Protein AF-A0A820V6D0-F1 (afdb_monomer)

Foldseek 3Di:
DDAWDWDDDDNAIFTAGPVRATEKEWEQEAADLQSQKTKWKADLVGSVDTDTFMDTAHPPGDSVRRHQVSCCAQFVFHFDFPDWPAWDADPVRRHIYTYTYTYTPDHDPDHNCCVPPVMDMDIDGDPDSDQRPPPLFKDFPVVVLLLLQQLQQLLLVLLVVQCPDPVHDPDQDWDDDDPPDGTDTDGPSQQLLVCSNVVSCCVRNVPAAEAEPDDDHDDPVVNVVSVVVSVVVDDDDDRQDDDPPRVPGMDTSVQKHKFWRSWFPVVCSVVVVLQQIWTWIFIGGNQAGAKIWIASSVVRDIWIFGAPDPDTPQDDPPPDPLAQDDDQAFEEEEEPVQRQCVVVLVCLLCVPGHYHYDYDGQLQVSLVCQSVVVGFKYKFLAKDFPSSPRNSQNRLVSLVKDKDALVRHDDGNDSPDPDRIDNSIMMIGRSHDPVVVSVSCVVSVSSVVSVVRVD

pLDDT: mean 82.99, std 15.1, range [34.34, 98.69]

Organism: NCBI:txid392032

Nearest PDB structures (foldseek):
  2fvv-assembly1_A  TM=8.824E-01  e=6.522E-15  Homo sapiens
  2duk-assembly1_A  TM=9.858E-01  e=1.817E-13  Mus musculus
  7nnj-assembly2_B  TM=9.642E-01  e=3.046E-13  Homo sapiens
  7nnj-assembly1_A  TM=9.569E-01  e=1.354E-12  Homo sapiens
  2duk-assembly2_B  TM=8.712E-01  e=1.068E-11  Mus musculus

InterPro domains:
  IPR000086 NUDIX hydrolase domain [PF00293] (22-109)
  IPR000086 NUDIX hydrolase domain [PS51462] (21-175)
  IPR000760 Inositol monophosphatase-like [PF004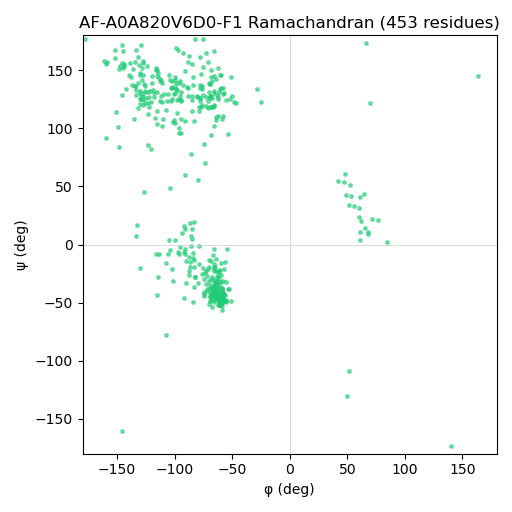59] (155-438)
  IPR015797 NUDIX hydrolase-like domain superfamily [SSF55811] (17-112)
  IPR020084 NUDIX hydrolase, conserved site [PS00893] (55-76)
  IPR047198 Diphosphoinositol polyphosphate phosphohydrolase-like, NUDIX domain [cd04666] (23-123)
  IPR050725 CysQ/Inositol Monophosphatase [PTHR43028] (133-439)

Structure (mmCIF, N/CA/C/O backbone):
data_AF-A0A820V6D0-F1
#
_entry.id   AF-A0A820V6D0-F1
#
loop_
_atom_site.group_PDB
_atom_site.id
_atom_site.type_symbol
_atom_site.label_atom_id
_atom_site.label_alt_id
_atom_site.label_comp_id
_atom_site.label_asym_id
_atom_site.label_entity_id
_atom_site.label_seq_id
_atom_site.pdbx_PDB_ins_code
_atom_site.Cartn_x
_atom_site.Cartn_y
_atom_site.Cartn_z
_atom_site.occupancy
_atom_site.B_iso_or_equiv
_atom_site.auth_seq_id
_atom_site.auth_comp_id
_atom_site.auth_asym_id
_atom_site.auth_atom_id
_atom_site.pdbx_PDB_model_num
ATOM 1 N N . MET A 1 1 ? 38.405 25.940 -35.932 1.00 38.84 1 MET A N 1
ATOM 2 C CA . MET A 1 1 ? 38.373 24.866 -36.945 1.00 38.84 1 MET A CA 1
ATOM 3 C C . MET A 1 1 ? 39.157 23.703 -36.381 1.00 38.84 1 MET A C 1
ATOM 5 O O . MET A 1 1 ? 40.374 23.715 -36.469 1.00 38.84 1 MET A O 1
ATOM 9 N N . THR A 1 2 ? 38.481 22.763 -35.742 1.00 34.34 2 THR A N 1
ATOM 10 C CA . THR A 1 2 ? 39.073 21.520 -35.236 1.00 34.34 2 THR A CA 1
ATOM 11 C C . THR A 1 2 ? 37.937 20.516 -35.281 1.00 34.34 2 THR A C 1
ATOM 13 O O . THR A 1 2 ? 36.893 20.770 -34.689 1.00 34.34 2 THR A O 1
ATOM 16 N N . GLY A 1 3 ? 38.070 19.505 -36.126 1.00 43.28 3 GLY A N 1
ATOM 17 C CA . GLY A 1 3 ? 37.024 18.533 -36.400 1.00 43.28 3 GLY A CA 1
ATOM 18 C C . GLY A 1 3 ? 37.616 17.138 -36.376 1.00 43.28 3 GLY A C 1
ATOM 19 O O . GLY A 1 3 ? 38.817 16.993 -36.589 1.00 43.28 3 GLY A O 1
ATOM 20 N N . ASN A 1 4 ? 36.744 16.162 -36.134 1.00 47.84 4 ASN A N 1
ATOM 21 C CA . ASN A 1 4 ? 37.006 14.725 -36.106 1.00 47.84 4 ASN A CA 1
ATOM 22 C C . ASN A 1 4 ? 38.171 14.286 -37.013 1.00 47.84 4 ASN A C 1
ATOM 24 O O . ASN A 1 4 ? 38.255 14.669 -38.187 1.00 47.84 4 ASN A O 1
ATOM 28 N N . HIS A 1 5 ? 39.054 13.444 -36.475 1.00 56.47 5 HIS A N 1
ATOM 29 C CA . HIS A 1 5 ? 40.273 13.005 -37.153 1.00 56.47 5 HIS A CA 1
ATOM 30 C C . HIS A 1 5 ? 40.273 11.488 -37.420 1.00 56.47 5 HIS A C 1
ATOM 32 O O . HIS A 1 5 ? 39.658 10.703 -36.699 1.00 56.47 5 HIS A O 1
ATOM 38 N N . TYR A 1 6 ? 40.950 11.080 -38.499 1.00 55.81 6 TYR A N 1
ATOM 39 C CA . TYR A 1 6 ? 40.954 9.708 -39.021 1.00 55.81 6 TYR A CA 1
ATOM 40 C C . TYR A 1 6 ? 42.313 9.042 -38.820 1.00 55.81 6 TYR A C 1
ATOM 42 O O . TYR A 1 6 ? 43.344 9.647 -39.112 1.00 55.81 6 TYR A O 1
ATOM 50 N N . GLU A 1 7 ? 42.312 7.764 -38.437 1.00 53.31 7 GLU A N 1
ATOM 51 C CA . GLU A 1 7 ? 43.528 6.948 -38.383 1.00 53.31 7 GLU A CA 1
ATOM 52 C C . GLU A 1 7 ? 43.345 5.666 -39.209 1.00 53.31 7 GLU A C 1
ATOM 54 O O . GLU A 1 7 ? 42.312 4.989 -39.128 1.00 53.31 7 GLU A O 1
ATOM 59 N N . LYS A 1 8 ? 44.329 5.354 -40.063 1.00 40.47 8 LYS A N 1
ATOM 60 C CA . LYS A 1 8 ? 44.289 4.207 -40.978 1.00 40.47 8 LYS A CA 1
ATOM 61 C C . LYS A 1 8 ? 45.139 3.085 -40.398 1.00 40.47 8 LYS A C 1
ATOM 63 O O . LYS A 1 8 ? 46.362 3.141 -40.453 1.00 40.47 8 LYS A O 1
ATOM 68 N N . ASP A 1 9 ? 44.483 2.058 -39.878 1.00 42.94 9 ASP A N 1
ATOM 69 C CA . ASP A 1 9 ? 45.137 0.856 -39.371 1.00 42.94 9 ASP A CA 1
ATOM 70 C C . ASP A 1 9 ? 44.445 -0.370 -39.983 1.00 42.94 9 ASP A C 1
ATOM 72 O O . ASP A 1 9 ? 43.221 -0.495 -39.914 1.00 42.94 9 ASP A O 1
ATOM 76 N N . SER A 1 10 ? 45.230 -1.245 -40.624 1.00 42.62 10 SER A N 1
ATOM 77 C CA . SER A 1 10 ? 44.788 -2.554 -41.142 1.00 42.62 10 SER A CA 1
ATOM 78 C C . SER A 1 10 ? 43.475 -2.530 -41.962 1.00 42.62 10 SER A C 1
ATOM 80 O O . SER A 1 10 ? 42.491 -3.181 -41.626 1.00 42.62 10 SER A O 1
ATOM 82 N N . ASN A 1 11 ? 43.468 -1.787 -43.079 1.00 50.66 11 ASN A N 1
ATOM 83 C CA . ASN A 1 11 ? 42.389 -1.726 -44.089 1.00 50.66 11 ASN A CA 1
ATOM 84 C C . ASN A 1 11 ? 40.996 -1.227 -43.643 1.00 50.66 11 ASN A C 1
ATOM 86 O O . ASN A 1 11 ? 40.107 -1.167 -44.489 1.00 50.66 11 ASN A O 1
ATOM 90 N N . LYS A 1 12 ? 40.793 -0.786 -42.393 1.00 54.50 12 LYS A N 1
ATOM 91 C CA . LYS A 1 12 ? 39.544 -0.126 -41.961 1.00 54.50 12 LYS A CA 1
ATOM 92 C C . LYS A 1 12 ? 39.830 1.271 -41.401 1.00 54.50 12 LYS A C 1
ATOM 94 O O . LYS A 1 12 ? 40.675 1.432 -40.523 1.00 54.50 12 LYS A O 1
ATOM 99 N N . LEU A 1 13 ? 39.136 2.286 -41.918 1.00 63.12 13 LEU A N 1
ATOM 100 C CA . LEU A 1 13 ? 39.185 3.654 -41.389 1.00 63.12 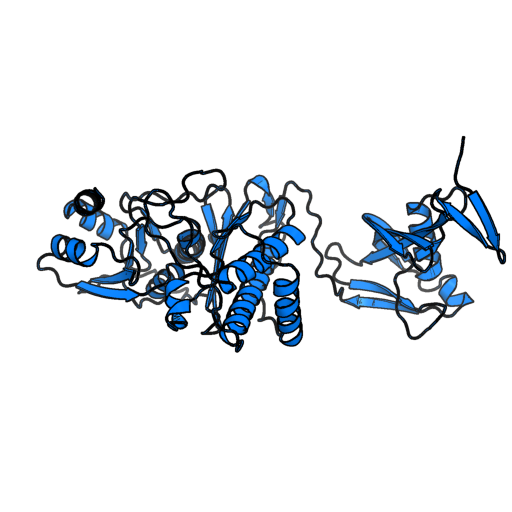13 LEU A CA 1
ATOM 101 C C . LEU A 1 13 ? 38.509 3.676 -40.014 1.00 63.12 13 LEU A C 1
ATOM 103 O O . LEU A 1 13 ? 37.396 3.180 -39.862 1.00 63.12 13 LEU A O 1
ATOM 107 N N . ARG A 1 14 ? 39.191 4.212 -38.998 1.00 74.00 14 ARG A N 1
ATOM 108 C CA . ARG A 1 14 ? 38.632 4.359 -37.648 1.00 74.00 14 ARG A CA 1
ATOM 109 C C . ARG A 1 14 ? 38.299 5.826 -37.396 1.00 74.00 14 ARG A C 1
ATOM 111 O O . ARG A 1 14 ? 39.143 6.691 -37.626 1.00 74.00 14 ARG A O 1
ATOM 118 N N . PHE A 1 15 ? 37.076 6.077 -36.940 1.00 78.69 15 PHE A N 1
ATOM 119 C CA . PHE A 1 15 ? 36.578 7.408 -36.618 1.00 78.69 15 PHE A CA 1
ATOM 120 C C . PHE A 1 15 ? 36.723 7.692 -35.121 1.00 78.69 15 PHE A C 1
ATOM 122 O O . PHE A 1 15 ? 36.259 6.900 -34.292 1.00 78.69 15 PHE A O 1
ATOM 129 N N . PHE A 1 16 ? 37.388 8.797 -34.791 1.00 83.25 16 PHE A N 1
ATOM 130 C CA . PHE A 1 16 ? 37.625 9.235 -33.419 1.00 83.25 16 PHE A CA 1
ATOM 131 C C . PHE A 1 16 ? 36.997 10.606 -33.175 1.00 83.25 16 PHE A C 1
ATOM 133 O O . PHE A 1 16 ? 36.977 11.448 -34.075 1.00 83.25 16 PHE A O 1
ATOM 140 N N . ASP A 1 17 ? 36.503 10.812 -31.958 1.00 82.06 17 ASP A N 1
ATOM 141 C CA . ASP A 1 17 ? 36.082 12.131 -31.490 1.00 82.06 17 ASP A CA 1
ATOM 142 C C . ASP 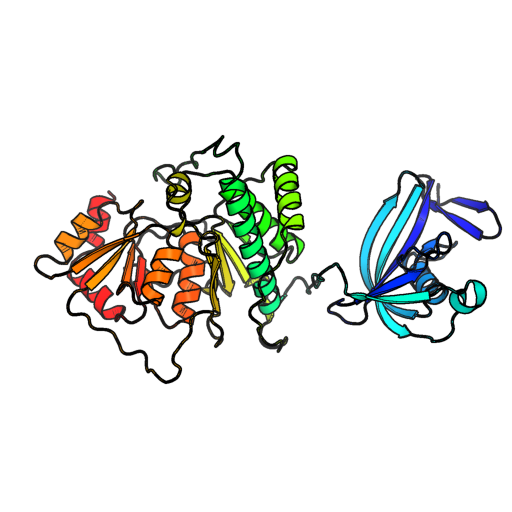A 1 17 ? 37.259 12.979 -30.984 1.00 82.06 17 ASP A C 1
ATOM 144 O O . ASP A 1 17 ? 38.408 12.530 -30.936 1.00 82.06 17 ASP A O 1
ATOM 148 N N . ASP A 1 18 ? 36.952 14.218 -30.598 1.00 80.00 18 ASP A N 1
ATOM 149 C CA . ASP A 1 18 ? 37.922 15.213 -30.129 1.00 80.00 18 ASP A CA 1
ATOM 150 C C . ASP A 1 18 ? 38.675 14.782 -28.853 1.00 80.00 18 ASP A C 1
ATOM 152 O O . ASP A 1 18 ? 39.800 15.226 -28.618 1.00 80.00 18 ASP A O 1
ATOM 156 N N . ASP A 1 19 ? 38.097 13.875 -28.059 1.00 83.12 19 ASP A N 1
ATOM 157 C CA . ASP A 1 19 ? 38.711 13.314 -26.848 1.00 83.12 19 ASP A CA 1
ATOM 158 C C . ASP A 1 19 ? 39.613 12.097 -27.161 1.00 83.12 19 ASP A C 1
ATOM 160 O O . ASP A 1 19 ? 40.225 11.498 -26.265 1.00 83.12 19 ASP A O 1
ATOM 164 N N . GLY A 1 20 ? 39.702 11.703 -28.436 1.00 85.19 20 GLY A N 1
ATOM 165 C CA . GLY A 1 20 ? 40.464 10.551 -28.907 1.00 85.19 20 GLY A CA 1
ATOM 166 C C . GLY A 1 20 ? 39.784 9.206 -28.641 1.00 85.19 20 GLY A C 1
ATOM 167 O O . GLY A 1 20 ? 40.471 8.179 -28.605 1.00 85.19 20 GLY A O 1
ATOM 168 N N . TYR A 1 21 ? 38.463 9.180 -28.436 1.00 88.19 21 TYR A N 1
ATOM 169 C CA . TYR A 1 21 ? 37.693 7.942 -28.319 1.00 88.19 21 TYR A CA 1
ATOM 170 C C . TYR A 1 21 ? 37.207 7.485 -29.686 1.00 88.19 21 TYR A C 1
ATOM 172 O O . TYR A 1 21 ? 36.679 8.259 -30.482 1.00 88.19 21 TYR A O 1
ATOM 180 N N . ARG A 1 22 ? 37.339 6.183 -29.950 1.00 88.38 22 ARG A N 1
ATOM 181 C CA . ARG A 1 22 ? 36.770 5.574 -31.148 1.00 88.38 22 ARG A CA 1
ATOM 182 C C . ARG A 1 22 ? 35.252 5.528 -31.023 1.00 88.38 22 ARG A C 1
ATOM 184 O O . ARG A 1 22 ? 34.726 4.888 -30.107 1.00 88.38 22 ARG A O 1
ATOM 191 N N . GLN A 1 23 ? 34.581 6.125 -31.997 1.00 89.94 23 GLN A N 1
ATOM 192 C CA . GLN A 1 23 ? 33.129 6.149 -32.102 1.00 89.94 23 GLN A CA 1
ATOM 193 C C . GLN A 1 23 ? 32.600 4.802 -32.607 1.00 89.94 23 GLN A C 1
ATOM 195 O O . GLN A 1 23 ? 33.135 4.200 -33.549 1.00 89.94 23 GLN A O 1
ATOM 200 N N . ARG A 1 24 ? 31.565 4.297 -31.940 1.00 92.38 24 ARG A N 1
ATOM 201 C CA . ARG A 1 24 ? 30.936 3.004 -32.216 1.00 92.38 24 ARG A CA 1
ATOM 202 C C . ARG A 1 24 ? 29.420 3.105 -32.123 1.00 92.38 24 ARG A C 1
ATOM 204 O O . ARG A 1 24 ? 28.900 3.938 -31.385 1.00 92.38 24 ARG A O 1
ATOM 211 N N . ALA A 1 25 ? 28.737 2.191 -32.797 1.00 90.88 25 ALA A N 1
ATOM 212 C CA . ALA A 1 25 ? 27.301 1.996 -32.668 1.00 90.88 25 ALA A CA 1
ATOM 213 C C . ALA A 1 25 ? 26.994 0.522 -32.379 1.00 90.88 25 ALA A C 1
ATOM 215 O O . ALA A 1 25 ? 27.713 -0.363 -32.847 1.00 90.88 25 ALA A O 1
ATOM 216 N N . ALA A 1 26 ? 25.959 0.255 -31.585 1.00 90.50 26 ALA A N 1
ATOM 217 C CA . ALA A 1 26 ? 25.510 -1.100 -31.278 1.00 90.50 26 ALA A CA 1
ATOM 218 C C . ALA A 1 26 ? 23.985 -1.181 -31.163 1.00 90.50 26 ALA A C 1
ATOM 220 O O . ALA A 1 26 ? 23.331 -0.194 -30.819 1.00 90.50 26 ALA A O 1
ATOM 221 N N . CYS A 1 27 ? 23.434 -2.372 -31.401 1.00 89.50 27 CYS A N 1
ATOM 222 C CA . CYS A 1 27 ? 21.998 -2.624 -31.352 1.00 89.50 27 CYS A CA 1
ATOM 223 C C . CYS A 1 27 ? 21.636 -3.646 -30.271 1.00 89.50 27 CYS A C 1
ATOM 225 O O . CYS A 1 27 ? 22.120 -4.778 -30.271 1.00 89.50 27 CYS A O 1
ATOM 227 N N . ILE A 1 28 ? 20.700 -3.279 -29.400 1.00 91.00 28 ILE A N 1
ATOM 228 C CA . ILE A 1 28 ? 19.902 -4.232 -28.629 1.00 91.00 28 ILE A CA 1
ATOM 229 C C . ILE A 1 28 ? 18.652 -4.508 -29.457 1.00 91.00 28 ILE A C 1
ATOM 231 O O . ILE A 1 28 ? 17.788 -3.644 -29.597 1.00 91.00 28 ILE A O 1
ATOM 235 N N . CYS A 1 29 ? 18.579 -5.690 -30.060 1.00 91.50 29 CYS A N 1
ATOM 236 C CA . CYS A 1 29 ? 17.514 -5.995 -31.011 1.00 91.50 29 CYS A CA 1
ATOM 237 C C . CYS A 1 29 ? 16.417 -6.800 -30.335 1.00 91.50 29 CYS A C 1
ATOM 239 O O . CYS A 1 29 ? 16.732 -7.707 -29.570 1.00 91.50 29 CYS A O 1
ATOM 241 N N . VAL A 1 30 ? 15.161 -6.487 -30.642 1.00 90.00 30 VAL A N 1
ATOM 242 C CA . VAL A 1 30 ? 13.973 -7.025 -29.970 1.00 90.00 30 VAL A CA 1
ATOM 243 C C . VAL A 1 30 ? 12.962 -7.543 -30.995 1.00 90.00 30 VAL A C 1
ATOM 245 O O . VAL A 1 30 ? 12.848 -6.984 -32.087 1.00 90.00 30 VAL A O 1
ATOM 248 N N . ARG A 1 31 ? 12.232 -8.616 -30.656 1.00 84.25 31 ARG A N 1
ATOM 249 C CA . ARG A 1 31 ? 11.212 -9.236 -31.538 1.00 84.25 31 ARG A CA 1
ATOM 250 C C . ARG A 1 31 ? 9.821 -8.643 -31.418 1.00 84.25 31 ARG A C 1
ATOM 252 O O . ARG A 1 31 ? 8.988 -8.817 -32.302 1.00 84.25 31 ARG A O 1
ATOM 259 N N . ASN A 1 32 ? 9.537 -8.006 -30.294 1.00 74.81 32 ASN A N 1
ATOM 260 C CA . ASN A 1 32 ? 8.230 -7.463 -29.975 1.00 74.81 32 ASN A CA 1
ATOM 261 C C . ASN A 1 32 ? 8.399 -6.163 -29.181 1.00 74.81 32 ASN A C 1
ATOM 263 O O . ASN A 1 32 ? 9.494 -5.838 -28.721 1.00 74.81 32 ASN A O 1
ATOM 267 N N . GLN A 1 33 ? 7.309 -5.410 -29.049 1.00 62.72 33 GLN A N 1
ATOM 268 C CA . GLN A 1 33 ? 7.295 -4.153 -28.293 1.00 62.72 33 GLN A CA 1
ATOM 269 C C . GLN A 1 33 ? 7.528 -4.361 -26.790 1.00 62.72 33 GLN A C 1
ATOM 271 O O . GLN A 1 33 ? 7.917 -3.425 -26.106 1.00 62.72 33 GLN A O 1
ATOM 276 N N . HIS A 1 34 ? 7.322 -5.582 -26.292 1.00 59.00 34 HIS A N 1
ATOM 277 C CA . HIS A 1 34 ? 7.569 -5.944 -24.898 1.00 59.00 34 HIS A CA 1
ATOM 278 C C . HIS A 1 34 ? 9.033 -6.297 -24.646 1.00 59.00 34 HIS A C 1
ATOM 280 O O . HIS A 1 34 ? 9.415 -6.454 -23.496 1.00 59.00 34 HIS A O 1
ATOM 286 N N . GLU A 1 35 ? 9.856 -6.379 -25.699 1.00 74.75 35 GLU A N 1
ATOM 287 C CA . GLU A 1 35 ? 11.291 -6.661 -25.660 1.00 74.75 35 GLU A CA 1
ATOM 288 C C . GLU A 1 35 ? 11.635 -7.926 -24.845 1.00 74.75 35 GLU A C 1
ATOM 290 O O . GLU A 1 35 ? 12.687 -8.020 -24.214 1.00 74.75 35 GLU A O 1
ATOM 295 N N . ASP A 1 36 ? 10.743 -8.923 -24.890 1.00 71.06 36 ASP A N 1
ATOM 296 C CA . ASP A 1 36 ? 10.841 -10.171 -24.116 1.00 71.06 36 ASP A CA 1
ATOM 297 C C . ASP A 1 36 ? 12.069 -11.010 -24.484 1.00 71.06 36 ASP A C 1
ATOM 299 O O . ASP A 1 36 ? 12.544 -11.836 -23.700 1.00 71.06 36 ASP A O 1
ATOM 303 N N . GLU A 1 37 ? 12.583 -10.810 -25.694 1.00 81.06 37 GLU A N 1
ATOM 304 C CA . GLU A 1 37 ? 13.745 -11.490 -26.237 1.00 81.06 37 GLU A CA 1
ATOM 305 C C . GLU A 1 37 ? 14.700 -10.474 -26.851 1.00 81.06 37 GLU A C 1
ATOM 307 O O . GLU A 1 37 ? 14.282 -9.550 -27.554 1.00 81.06 37 GLU A O 1
ATOM 312 N N . ILE A 1 38 ? 15.991 -10.696 -26.619 1.00 88.69 38 ILE A N 1
ATOM 313 C CA . ILE A 1 38 ? 17.079 -9.932 -27.217 1.00 88.69 38 ILE A CA 1
ATOM 314 C C . ILE A 1 38 ? 17.895 -10.798 -28.170 1.00 88.69 38 ILE A C 1
ATOM 316 O O . ILE A 1 38 ? 18.138 -11.981 -27.908 1.00 88.69 38 ILE A O 1
ATOM 320 N N . LEU A 1 39 ? 18.348 -10.195 -29.266 1.00 89.25 39 LEU A N 1
ATOM 321 C CA . LEU A 1 39 ? 19.243 -10.843 -30.216 1.00 89.25 39 LEU A CA 1
ATOM 322 C C . LEU A 1 39 ? 20.692 -10.704 -29.758 1.00 89.25 39 LEU A C 1
ATOM 324 O O . LEU A 1 39 ? 21.198 -9.596 -29.573 1.00 89.25 39 LEU A O 1
ATOM 328 N N . LEU A 1 40 ? 21.368 -11.839 -29.628 1.00 88.88 40 LEU A N 1
ATOM 329 C CA . LEU A 1 40 ? 22.799 -11.913 -29.379 1.00 88.88 40 LEU A CA 1
ATOM 330 C C . LEU A 1 40 ? 23.498 -12.594 -30.550 1.00 88.88 40 LEU A C 1
ATOM 332 O O . LEU A 1 40 ? 22.935 -13.462 -31.215 1.00 88.88 40 LEU A O 1
ATOM 336 N N . ILE A 1 41 ? 24.759 -12.239 -30.752 1.00 86.12 41 ILE A N 1
ATOM 337 C CA . ILE A 1 41 ? 25.653 -12.848 -31.733 1.00 86.12 41 ILE A CA 1
ATOM 338 C C . ILE A 1 41 ? 26.920 -13.363 -31.049 1.00 86.12 41 ILE A C 1
ATOM 340 O O . ILE A 1 41 ? 27.339 -12.845 -30.012 1.00 86.12 41 ILE A O 1
ATOM 344 N N . THR A 1 42 ? 27.571 -14.370 -31.621 1.00 84.50 42 THR A N 1
ATOM 345 C CA . THR A 1 42 ? 28.877 -14.830 -31.124 1.00 84.50 42 THR A CA 1
ATOM 346 C C . THR A 1 42 ? 29.962 -13.790 -31.397 1.00 84.50 42 THR A C 1
ATOM 348 O O . THR A 1 42 ? 30.018 -13.231 -32.494 1.00 84.50 42 THR A O 1
ATOM 351 N N . SER A 1 43 ? 30.856 -13.551 -30.436 1.00 79.12 43 SER A N 1
ATOM 352 C CA . SER A 1 43 ? 32.005 -12.651 -30.592 1.00 79.12 43 SER A CA 1
ATOM 353 C C . SER A 1 43 ? 33.044 -13.214 -31.564 1.00 79.12 43 SER A C 1
ATOM 355 O O . SER A 1 43 ? 33.421 -14.382 -31.493 1.00 79.12 43 SER A O 1
ATOM 357 N N . HIS A 1 44 ? 33.598 -12.352 -32.421 1.00 74.50 44 HIS A N 1
ATOM 358 C CA . HIS A 1 44 ? 34.686 -12.724 -33.332 1.00 74.50 44 HIS A CA 1
ATOM 359 C C . HIS A 1 44 ? 35.976 -13.141 -32.596 1.00 74.50 44 HIS A C 1
ATOM 361 O O . HIS A 1 44 ? 36.740 -13.962 -33.094 1.00 74.50 44 HIS A O 1
ATOM 367 N N . ARG A 1 45 ? 36.261 -12.567 -31.417 1.00 73.69 45 ARG A N 1
ATOM 368 C CA . ARG A 1 45 ? 37.496 -12.870 -30.659 1.00 73.69 45 ARG A CA 1
ATOM 369 C C . ARG A 1 45 ? 37.390 -14.147 -29.833 1.00 73.69 45 ARG A C 1
ATOM 371 O O . ARG A 1 45 ? 38.406 -14.767 -29.545 1.00 73.69 45 ARG A O 1
ATOM 378 N N . ASP A 1 46 ? 36.176 -14.489 -29.426 1.00 76.12 46 ASP A N 1
ATOM 379 C CA . ASP A 1 46 ? 35.876 -15.638 -28.585 1.00 76.12 46 ASP A CA 1
ATOM 380 C C . ASP A 1 46 ? 34.479 -16.145 -28.942 1.00 76.12 46 ASP A C 1
ATOM 382 O O . ASP A 1 46 ? 33.474 -15.579 -28.507 1.00 76.12 46 ASP A O 1
ATOM 386 N N . LYS A 1 47 ? 34.423 -17.226 -29.728 1.00 77.38 47 LYS A N 1
ATOM 387 C CA . LYS A 1 47 ? 33.160 -17.823 -30.181 1.00 77.38 47 LYS A CA 1
ATOM 388 C C . LYS A 1 47 ? 32.307 -18.389 -29.034 1.00 77.38 47 LYS A C 1
ATOM 390 O O . LYS A 1 47 ? 31.140 -18.689 -29.263 1.00 77.38 47 LYS A O 1
ATOM 395 N N . SER A 1 48 ? 32.848 -18.524 -27.816 1.00 70.25 48 SER A N 1
ATOM 396 C CA . SER A 1 48 ? 32.079 -18.938 -26.632 1.00 70.25 48 SER A CA 1
ATOM 397 C C . SER A 1 48 ? 31.326 -17.783 -25.954 1.00 70.25 48 SER A C 1
ATOM 399 O O . SER A 1 48 ? 30.423 -18.018 -25.148 1.00 70.25 48 SER A O 1
ATOM 401 N N . SER A 1 49 ? 31.649 -16.537 -26.316 1.00 63.28 49 SER A N 1
ATOM 402 C CA . SER A 1 49 ? 31.042 -15.324 -25.772 1.00 63.28 49 SER A CA 1
ATOM 403 C C . SER A 1 49 ? 29.931 -14.781 -26.677 1.00 63.28 49 SER A C 1
ATOM 405 O O . SER A 1 49 ? 30.124 -14.602 -27.880 1.00 63.28 49 SER A O 1
ATOM 407 N N . TRP A 1 50 ? 28.788 -14.444 -26.074 1.00 78.38 50 TRP A N 1
ATOM 408 C CA . TRP A 1 50 ? 27.637 -13.818 -26.735 1.00 78.38 50 TRP A CA 1
ATOM 409 C C . TRP A 1 50 ? 27.615 -12.312 -26.465 1.00 78.38 50 TRP A C 1
ATOM 411 O O . TRP A 1 50 ? 27.715 -11.886 -25.315 1.00 78.38 50 TRP A O 1
ATOM 421 N N . ILE A 1 51 ? 27.493 -11.512 -27.522 1.00 81.88 51 ILE A N 1
ATOM 422 C CA . ILE A 1 51 ? 27.528 -10.045 -27.487 1.00 81.88 51 ILE A CA 1
ATOM 423 C C . ILE A 1 51 ? 26.381 -9.450 -28.309 1.00 81.88 51 ILE A C 1
ATOM 425 O O . ILE A 1 51 ? 25.731 -10.153 -29.080 1.00 81.88 51 ILE A O 1
ATOM 429 N N . PHE A 1 52 ? 26.147 -8.149 -28.157 1.00 89.81 52 PHE A N 1
ATOM 430 C CA . PHE A 1 52 ? 25.259 -7.401 -29.043 1.00 89.81 52 PHE A CA 1
ATOM 431 C C . PHE A 1 52 ? 25.950 -7.088 -30.378 1.00 89.81 52 PHE A C 1
ATOM 433 O O . PHE A 1 52 ? 27.165 -6.853 -30.367 1.00 89.81 52 PHE A O 1
ATOM 440 N N . PRO A 1 53 ? 25.203 -7.052 -31.498 1.00 90.44 53 PRO A N 1
ATOM 441 C CA . PRO A 1 53 ? 25.716 -6.553 -32.768 1.00 90.44 53 PRO A CA 1
ATOM 442 C C . PRO A 1 53 ? 26.165 -5.100 -32.648 1.00 90.44 53 PRO A C 1
ATOM 444 O O . PRO A 1 53 ? 25.463 -4.271 -32.060 1.00 90.44 53 PRO A O 1
ATOM 447 N N . GLY A 1 54 ? 27.338 -4.786 -33.191 1.00 91.69 54 GLY A N 1
ATOM 448 C CA . GLY A 1 54 ? 27.851 -3.425 -33.183 1.00 91.69 54 GLY A CA 1
ATOM 449 C C . GLY A 1 54 ? 29.336 -3.284 -33.486 1.00 91.69 54 GLY A C 1
ATOM 450 O O . GLY A 1 54 ? 30.194 -4.022 -32.989 1.00 91.69 54 GLY A O 1
ATOM 451 N N . GLY A 1 55 ? 29.674 -2.195 -34.166 1.00 89.31 55 GLY A N 1
ATOM 452 C CA . GLY A 1 55 ? 31.014 -1.927 -34.665 1.00 89.31 55 GLY A CA 1
ATOM 453 C C . GLY A 1 55 ? 31.385 -0.455 -34.653 1.00 89.31 55 GLY A C 1
ATOM 454 O O . GLY A 1 55 ? 30.884 0.328 -33.848 1.00 89.31 55 GLY A O 1
ATOM 455 N N . GLY A 1 56 ? 32.394 -0.112 -35.449 1.00 89.94 56 GLY A N 1
ATOM 456 C CA . GLY A 1 56 ? 32.899 1.258 -35.530 1.00 89.94 56 GLY A CA 1
ATOM 457 C C . GLY A 1 56 ? 32.065 2.083 -36.495 1.00 89.94 56 GLY A C 1
ATOM 458 O O . GLY A 1 56 ? 31.666 1.561 -37.528 1.00 89.94 56 GLY A O 1
ATOM 459 N N . VAL A 1 57 ? 31.866 3.359 -36.171 1.00 91.06 57 VAL A N 1
ATOM 460 C CA . VAL A 1 57 ? 31.287 4.318 -37.119 1.00 91.06 57 VAL A CA 1
ATOM 461 C C . VAL A 1 57 ? 32.312 4.594 -38.221 1.00 91.06 57 VAL A C 1
ATOM 463 O O . VAL A 1 57 ? 33.493 4.828 -37.926 1.00 91.06 57 VAL A O 1
ATOM 466 N N . GLU A 1 58 ? 31.878 4.528 -39.476 1.00 89.38 58 GLU A N 1
ATOM 467 C CA . GLU A 1 58 ? 32.709 4.814 -40.645 1.00 89.38 58 GLU A CA 1
ATOM 468 C C . GLU A 1 58 ? 32.703 6.312 -41.020 1.00 89.38 58 GLU A C 1
ATOM 470 O O . GLU A 1 58 ? 31.846 7.082 -40.579 1.00 89.38 58 GLU A O 1
ATOM 475 N N . PRO A 1 59 ? 33.675 6.791 -41.821 1.00 82.00 59 PRO A N 1
ATOM 476 C CA . PRO A 1 59 ? 33.689 8.179 -42.279 1.00 82.00 59 PRO A CA 1
ATOM 477 C C . PRO A 1 59 ? 32.412 8.569 -43.035 1.00 82.00 59 PRO A C 1
ATOM 479 O O . PRO A 1 59 ? 32.042 7.918 -44.009 1.00 82.00 59 PRO A O 1
ATOM 482 N N . ASN A 1 60 ? 31.809 9.697 -42.646 1.00 83.19 60 ASN A N 1
ATOM 483 C CA . ASN A 1 60 ? 30.543 10.222 -43.185 1.00 83.19 60 ASN A CA 1
ATOM 484 C C . ASN A 1 60 ? 29.301 9.357 -42.897 1.00 83.19 60 ASN A C 1
ATOM 486 O O . ASN A 1 60 ? 28.256 9.582 -43.503 1.00 83.19 60 ASN A O 1
ATOM 490 N N . GLU A 1 61 ? 29.402 8.402 -41.974 1.00 89.50 61 GLU A N 1
ATOM 491 C CA . GLU A 1 61 ? 28.290 7.581 -41.499 1.00 89.50 61 GLU A CA 1
ATOM 492 C C . GLU A 1 61 ? 27.717 8.170 -40.198 1.00 89.50 61 GLU A C 1
ATOM 494 O O . GLU A 1 61 ? 28.470 8.621 -39.328 1.00 89.50 61 GLU A O 1
ATOM 499 N N . SER A 1 62 ? 26.389 8.185 -40.037 1.00 90.44 62 SER A N 1
ATOM 500 C CA . SER A 1 62 ? 25.784 8.511 -38.740 1.00 90.44 62 SER A CA 1
ATOM 501 C C . SER A 1 62 ? 25.852 7.309 -37.788 1.00 90.44 62 SER A C 1
ATOM 503 O O . SER A 1 62 ? 25.989 6.163 -38.209 1.00 90.44 62 SER A O 1
ATOM 505 N N . THR A 1 63 ? 25.708 7.528 -36.481 1.00 89.44 63 THR A N 1
ATOM 506 C CA . THR A 1 63 ? 25.632 6.417 -35.512 1.00 89.44 63 THR A CA 1
ATOM 507 C C . THR A 1 63 ? 24.432 5.500 -35.767 1.00 89.44 63 THR A C 1
ATOM 509 O O . THR A 1 63 ? 24.517 4.304 -35.502 1.00 89.44 63 THR A O 1
ATOM 512 N N . ILE A 1 64 ? 23.344 6.042 -36.318 1.00 89.88 64 ILE A N 1
ATOM 513 C CA . ILE A 1 64 ? 22.149 5.297 -36.731 1.00 89.88 64 ILE A CA 1
ATOM 514 C C . ILE A 1 64 ? 22.452 4.405 -37.939 1.00 89.88 64 ILE A C 1
ATOM 516 O O . ILE A 1 64 ? 22.135 3.216 -37.919 1.00 89.88 64 ILE A O 1
ATOM 520 N N . ASP A 1 65 ? 23.105 4.954 -38.964 1.00 93.06 65 ASP A N 1
ATOM 521 C CA . ASP A 1 65 ? 23.468 4.192 -40.164 1.00 93.06 65 ASP A CA 1
ATOM 522 C C . ASP A 1 65 ? 24.456 3.072 -39.815 1.00 93.06 65 ASP A C 1
ATOM 524 O O . ASP A 1 65 ? 24.257 1.926 -40.218 1.00 93.06 65 ASP A O 1
ATOM 528 N N . ALA A 1 66 ? 25.437 3.372 -38.954 1.00 93.44 66 ALA A N 1
ATOM 529 C CA . ALA A 1 66 ? 26.379 2.390 -38.426 1.00 93.44 66 ALA A CA 1
ATOM 530 C C . ALA A 1 66 ? 25.667 1.269 -37.658 1.00 93.44 66 ALA A C 1
ATOM 532 O O . ALA A 1 66 ? 25.995 0.096 -37.821 1.00 93.44 66 ALA A O 1
ATOM 533 N N . ALA A 1 67 ? 24.668 1.605 -36.838 1.00 91.44 67 ALA A N 1
ATOM 534 C CA . ALA A 1 67 ? 23.871 0.623 -36.110 1.00 91.44 67 ALA A CA 1
ATOM 535 C C . ALA A 1 67 ? 23.126 -0.324 -37.070 1.00 91.44 67 ALA A C 1
ATOM 537 O O . ALA A 1 67 ? 23.189 -1.544 -36.900 1.00 91.44 67 ALA A O 1
ATOM 538 N N . HIS A 1 68 ? 22.473 0.217 -38.104 1.00 95.12 68 HIS A N 1
ATOM 539 C CA . HIS A 1 68 ? 21.780 -0.579 -39.120 1.00 95.12 68 HIS A CA 1
ATOM 540 C C . HIS A 1 68 ? 22.730 -1.455 -39.942 1.00 95.12 68 HIS A C 1
ATOM 542 O O . HIS A 1 68 ? 22.425 -2.629 -40.165 1.00 95.12 68 HIS A O 1
ATOM 548 N N . ARG A 1 69 ? 23.877 -0.912 -40.370 1.00 95.25 69 ARG A N 1
ATOM 549 C CA . ARG A 1 69 ? 24.890 -1.661 -41.123 1.00 95.25 69 ARG A CA 1
ATOM 550 C C . ARG A 1 69 ? 25.426 -2.831 -40.306 1.00 95.25 69 ARG A C 1
ATOM 552 O O . ARG A 1 69 ? 25.394 -3.959 -40.781 1.00 95.25 69 ARG A O 1
ATOM 559 N N . GLU A 1 70 ? 25.847 -2.588 -39.068 1.00 94.69 70 GLU A N 1
ATOM 560 C CA . GLU A 1 70 ? 26.403 -3.629 -38.192 1.00 94.69 70 GLU A CA 1
ATOM 561 C C . GLU A 1 70 ? 25.353 -4.687 -37.824 1.00 94.69 70 GLU A C 1
ATOM 563 O O . GLU A 1 70 ? 25.656 -5.877 -37.773 1.00 94.69 70 GLU A O 1
ATOM 568 N N . LEU A 1 71 ? 24.091 -4.289 -37.629 1.00 94.94 71 LEU A N 1
ATOM 569 C CA . LEU A 1 71 ? 22.997 -5.239 -37.424 1.00 94.94 71 LEU A CA 1
ATOM 570 C C . LEU A 1 71 ? 22.819 -6.178 -38.627 1.00 94.94 71 LEU A C 1
ATOM 572 O O . LEU A 1 71 ? 22.643 -7.389 -38.460 1.00 94.94 71 LEU A O 1
ATOM 576 N N . TYR A 1 72 ? 22.879 -5.625 -39.836 1.00 94.69 72 TYR A N 1
ATOM 577 C CA . TYR A 1 72 ? 22.755 -6.402 -41.060 1.00 94.69 72 TYR A CA 1
ATOM 578 C C . TYR A 1 72 ? 23.973 -7.308 -41.291 1.00 94.69 72 TYR A C 1
ATOM 580 O O . TYR A 1 72 ? 23.809 -8.507 -41.514 1.00 94.69 72 TYR A O 1
ATOM 588 N N . GLU A 1 73 ? 25.186 -6.764 -41.181 1.00 92.69 73 GLU A N 1
ATOM 589 C CA . GLU A 1 73 ? 26.442 -7.483 -41.420 1.00 92.69 73 GLU A CA 1
ATOM 590 C C . GLU A 1 73 ? 26.696 -8.579 -40.384 1.00 92.69 73 GLU A C 1
ATOM 592 O O . GLU A 1 73 ? 27.079 -9.687 -40.759 1.00 92.69 73 GLU A O 1
ATOM 597 N N . GLU A 1 74 ? 26.463 -8.310 -39.095 1.00 92.25 74 GLU A N 1
ATOM 598 C CA . GLU A 1 74 ? 26.803 -9.251 -38.027 1.00 92.25 74 GLU A CA 1
ATOM 599 C C . GLU A 1 74 ? 25.657 -10.217 -37.689 1.00 92.25 74 GLU A C 1
ATOM 601 O O . GLU A 1 74 ? 25.910 -11.373 -37.341 1.00 92.25 74 GLU A O 1
ATOM 606 N N . ALA A 1 75 ? 24.395 -9.789 -37.791 1.00 91.88 75 ALA A N 1
ATOM 607 C CA . ALA A 1 75 ? 23.251 -10.604 -37.372 1.00 91.88 75 ALA A CA 1
ATOM 608 C C . ALA A 1 75 ? 22.303 -11.002 -38.513 1.00 91.88 75 ALA A C 1
ATOM 610 O O . ALA A 1 75 ? 21.398 -11.811 -38.286 1.00 91.88 75 ALA A O 1
ATOM 611 N N . GLY A 1 76 ? 22.479 -10.461 -39.722 1.00 95.38 76 GLY A N 1
ATOM 612 C CA . GLY A 1 76 ? 21.577 -10.726 -40.840 1.00 95.38 76 GLY A CA 1
ATOM 613 C C . GLY A 1 76 ? 20.152 -10.273 -40.541 1.00 95.38 76 GLY A C 1
ATOM 614 O O . GLY A 1 76 ? 19.211 -11.011 -40.823 1.00 95.38 76 GLY A O 1
ATOM 615 N N . ALA A 1 77 ? 19.989 -9.112 -39.905 1.00 95.19 77 ALA A N 1
ATOM 616 C CA . ALA A 1 77 ? 18.690 -8.578 -39.514 1.00 95.19 77 ALA A CA 1
ATOM 617 C C . ALA A 1 77 ? 18.514 -7.132 -39.996 1.00 95.19 77 ALA A C 1
ATOM 619 O O . ALA A 1 77 ? 19.482 -6.387 -40.145 1.00 95.19 77 ALA A O 1
ATOM 620 N N . LYS A 1 78 ? 17.264 -6.733 -40.230 1.00 95.44 78 LYS A N 1
ATOM 621 C CA . LYS A 1 78 ? 16.866 -5.340 -40.465 1.00 95.44 78 LYS A CA 1
ATOM 622 C C . LYS A 1 78 ? 15.684 -4.990 -39.585 1.00 95.44 78 LYS A C 1
ATOM 624 O O . LYS A 1 78 ? 14.906 -5.851 -39.178 1.00 95.44 78 LYS A O 1
ATOM 629 N N . GLY A 1 79 ? 15.558 -3.711 -39.287 1.00 91.94 79 GLY A N 1
ATOM 630 C CA . GLY A 1 79 ? 14.518 -3.230 -38.405 1.00 91.94 79 GLY A CA 1
ATOM 631 C C . GLY A 1 79 ? 14.557 -1.726 -38.264 1.00 91.94 79 GLY A C 1
ATOM 632 O O . GLY A 1 79 ? 15.469 -1.078 -38.776 1.00 91.94 79 GLY A O 1
ATOM 633 N N . ARG A 1 80 ? 13.595 -1.186 -37.524 1.00 87.69 80 ARG A N 1
ATOM 634 C CA . ARG A 1 80 ? 13.506 0.243 -37.215 1.00 87.69 80 ARG A CA 1
ATOM 635 C C . ARG A 1 80 ? 14.043 0.536 -35.818 1.00 87.69 80 ARG A C 1
ATOM 637 O O . ARG A 1 80 ? 13.797 -0.217 -34.872 1.00 87.69 80 ARG A O 1
ATOM 644 N N . ILE A 1 81 ? 14.746 1.656 -35.672 1.00 85.94 81 ILE A N 1
ATOM 645 C CA . ILE A 1 81 ? 15.167 2.146 -34.356 1.00 85.94 81 ILE A CA 1
ATOM 646 C C . ILE A 1 81 ? 13.924 2.567 -33.572 1.00 85.94 81 ILE A C 1
ATOM 648 O O . ILE A 1 81 ? 13.119 3.367 -34.043 1.00 85.94 81 ILE A O 1
ATOM 652 N N . LEU A 1 82 ? 13.773 2.013 -32.371 1.00 71.44 82 LEU A N 1
ATOM 653 C CA . LEU A 1 82 ? 12.745 2.421 -31.419 1.00 71.44 82 LEU A CA 1
ATOM 654 C C . LEU A 1 82 ? 13.210 3.629 -30.611 1.00 71.44 82 LEU A C 1
ATOM 656 O O . LEU A 1 82 ? 12.481 4.606 -30.477 1.00 71.44 82 LEU A O 1
ATOM 660 N N . ARG A 1 83 ? 14.423 3.541 -30.055 1.00 83.69 83 ARG A N 1
ATOM 661 C CA . ARG A 1 83 ? 15.021 4.579 -29.211 1.00 83.69 83 ARG A CA 1
ATOM 662 C C . ARG A 1 83 ? 16.537 4.462 -29.152 1.00 83.69 83 ARG A C 1
ATOM 664 O O . ARG A 1 83 ? 17.089 3.373 -29.306 1.00 83.69 83 ARG A O 1
ATOM 671 N N . GLU A 1 84 ? 17.194 5.571 -28.838 1.00 84.00 84 GLU A N 1
ATOM 672 C CA . GLU A 1 84 ? 18.570 5.575 -28.344 1.00 84.00 84 GLU A CA 1
ATOM 673 C C . GLU A 1 84 ? 18.560 5.252 -26.842 1.00 84.00 84 GLU A C 1
ATOM 675 O O . GLU A 1 84 ? 17.836 5.874 -26.066 1.00 84.00 84 GLU A O 1
ATOM 680 N N . LEU A 1 85 ? 19.340 4.255 -26.425 1.00 69.88 85 LEU A N 1
ATOM 681 C CA . LEU A 1 85 ? 19.513 3.910 -25.013 1.00 69.88 85 LEU A CA 1
ATOM 682 C C . LEU A 1 85 ? 20.504 4.860 -24.324 1.00 69.88 85 LEU A C 1
ATOM 684 O O . LEU A 1 85 ? 20.364 5.149 -23.137 1.00 69.88 85 LEU A O 1
ATOM 688 N N . GLY A 1 86 ? 21.501 5.326 -25.074 1.00 72.12 86 GLY A N 1
ATOM 689 C CA . GLY A 1 86 ? 22.499 6.298 -24.647 1.00 72.12 86 GLY A CA 1
ATOM 690 C C . GLY A 1 86 ? 23.897 5.965 -25.160 1.00 72.12 86 GLY A C 1
ATOM 691 O O . GLY A 1 86 ? 24.101 5.020 -25.928 1.00 72.12 86 GLY A O 1
ATOM 692 N N . VAL A 1 87 ? 24.872 6.742 -24.693 1.00 82.38 87 VAL A N 1
ATOM 693 C CA . VAL A 1 87 ? 26.284 6.622 -25.065 1.00 82.38 87 VAL A CA 1
ATOM 694 C C . VAL A 1 87 ? 27.080 6.012 -23.912 1.00 82.38 87 VAL A C 1
ATOM 696 O O . VAL A 1 87 ? 27.086 6.536 -22.800 1.00 82.38 87 VAL A O 1
ATOM 699 N N . PHE A 1 88 ? 27.768 4.904 -24.182 1.00 72.19 88 PHE A N 1
ATOM 700 C CA . PHE A 1 88 ? 28.526 4.137 -23.196 1.00 72.19 88 PHE A CA 1
ATOM 701 C C . PHE A 1 88 ? 30.025 4.240 -23.461 1.00 72.19 88 PHE A C 1
ATOM 703 O O . PHE A 1 88 ? 30.503 3.948 -24.562 1.00 72.19 88 PHE A O 1
ATOM 710 N N . GLU A 1 89 ? 30.776 4.617 -22.432 1.00 86.25 89 GLU A N 1
ATOM 711 C CA . GLU A 1 89 ? 32.217 4.836 -22.517 1.00 86.25 89 GLU A CA 1
ATOM 712 C C . GLU A 1 89 ? 33.006 3.663 -21.926 1.00 86.25 89 GLU A C 1
ATOM 714 O O . GLU A 1 89 ? 32.724 3.174 -20.833 1.00 86.25 89 GLU A O 1
ATOM 719 N N . ASN A 1 90 ? 34.039 3.219 -22.643 1.00 75.75 90 ASN A N 1
ATOM 720 C CA . ASN A 1 90 ? 35.041 2.286 -22.145 1.00 75.75 90 ASN A CA 1
ATOM 721 C C . ASN A 1 90 ? 36.399 2.994 -22.110 1.00 75.75 90 ASN A C 1
ATOM 723 O O . ASN A 1 90 ? 37.034 3.175 -23.152 1.00 75.75 90 ASN A O 1
ATOM 727 N N . LEU A 1 91 ? 36.829 3.377 -20.906 1.00 81.62 91 LEU A N 1
ATOM 728 C CA . LEU A 1 91 ? 38.053 4.152 -20.680 1.00 81.62 91 LEU A CA 1
ATOM 729 C C . LEU A 1 91 ? 39.323 3.368 -21.047 1.00 81.62 91 LEU A C 1
ATOM 731 O O . LEU A 1 91 ? 40.262 3.941 -21.591 1.00 81.62 91 LEU A O 1
ATOM 735 N N . GLU A 1 92 ? 39.349 2.053 -20.801 1.00 79.44 92 GLU A N 1
ATOM 736 C CA . GLU A 1 92 ? 40.518 1.202 -21.075 1.00 79.44 92 GLU A CA 1
ATOM 737 C C . GLU A 1 92 ? 40.779 1.038 -22.575 1.00 79.44 92 GLU A C 1
ATOM 739 O O . GLU A 1 92 ? 41.918 1.103 -23.032 1.00 79.44 92 GLU A O 1
ATOM 744 N N . ARG A 1 93 ? 39.715 0.820 -23.355 1.00 78.81 93 ARG A N 1
ATOM 745 C CA . ARG A 1 93 ? 39.792 0.639 -24.812 1.00 78.81 93 ARG A CA 1
ATOM 746 C C . ARG A 1 93 ? 39.641 1.948 -25.585 1.00 78.81 93 ARG A C 1
ATOM 748 O O . ARG A 1 93 ? 39.734 1.916 -26.808 1.00 78.81 93 ARG A O 1
ATOM 755 N N . LYS A 1 94 ? 39.380 3.062 -24.892 1.00 88.88 94 LYS A N 1
ATOM 756 C CA . LYS A 1 94 ? 39.012 4.362 -25.472 1.00 88.88 94 LYS A CA 1
ATOM 757 C C . LYS A 1 94 ? 37.918 4.238 -26.533 1.00 88.88 94 LYS A C 1
ATOM 759 O O . LYS A 1 94 ? 38.080 4.662 -27.675 1.00 88.88 94 LYS A O 1
ATOM 764 N N . HIS A 1 95 ? 36.806 3.604 -26.172 1.00 86.31 95 HIS A N 1
ATOM 765 C CA . HIS A 1 95 ? 35.633 3.492 -27.044 1.00 86.31 95 HIS A CA 1
ATOM 766 C C . HIS A 1 95 ? 34.460 4.285 -26.476 1.00 86.31 95 HIS A C 1
ATOM 768 O O . HIS A 1 95 ? 34.211 4.222 -25.274 1.00 86.31 95 HIS A O 1
ATOM 774 N N . ARG A 1 96 ? 33.701 4.942 -27.351 1.00 87.06 96 ARG A N 1
ATOM 775 C CA . ARG A 1 96 ? 32.429 5.591 -27.033 1.00 87.06 96 ARG A CA 1
ATOM 776 C C . ARG A 1 96 ? 31.369 4.987 -27.955 1.00 87.06 96 ARG A C 1
ATOM 778 O O . ARG A 1 96 ? 31.486 5.080 -29.173 1.00 87.06 96 ARG A O 1
ATOM 785 N N . THR A 1 97 ? 30.426 4.242 -27.379 1.00 86.69 97 THR A N 1
ATOM 786 C CA . THR A 1 97 ? 29.454 3.430 -28.130 1.00 86.69 97 THR A CA 1
ATOM 787 C C . THR A 1 97 ? 28.048 3.957 -27.911 1.00 86.69 97 THR A C 1
ATOM 789 O O . THR A 1 97 ? 27.536 3.863 -26.798 1.00 86.69 97 THR A O 1
ATOM 792 N N . THR A 1 98 ? 27.413 4.467 -28.960 1.00 84.44 98 THR A N 1
ATOM 793 C CA . THR A 1 98 ? 25.983 4.783 -28.938 1.00 84.44 98 THR A CA 1
ATOM 794 C C . THR A 1 98 ? 25.188 3.494 -29.108 1.00 84.44 98 THR A C 1
ATOM 796 O O . THR A 1 98 ? 25.427 2.726 -30.040 1.00 84.44 98 THR A O 1
ATOM 799 N N . VAL A 1 99 ? 24.270 3.222 -28.185 1.00 86.62 99 VAL A N 1
ATOM 800 C CA . VAL A 1 99 ? 23.472 1.992 -28.184 1.00 86.62 99 VAL A CA 1
ATOM 801 C C . VAL A 1 99 ? 22.033 2.326 -28.542 1.00 86.62 99 VAL A C 1
ATOM 803 O O . VAL A 1 99 ? 21.424 3.192 -27.918 1.00 86.62 99 VAL A O 1
ATOM 806 N N . PHE A 1 100 ? 21.475 1.603 -29.508 1.00 85.31 100 PHE A N 1
ATOM 807 C CA . PHE A 1 100 ? 20.092 1.747 -29.953 1.00 85.31 100 PHE A CA 1
ATOM 808 C C . PHE A 1 100 ? 19.286 0.493 -29.636 1.00 85.31 100 PHE A C 1
ATOM 810 O O . PHE A 1 100 ? 19.809 -0.620 -29.686 1.00 85.31 100 PHE A O 1
ATOM 817 N N . VAL A 1 101 ? 17.999 0.670 -29.344 1.00 86.50 101 VAL A N 1
ATOM 818 C CA . VAL A 1 101 ? 17.038 -0.436 -29.307 1.00 86.50 101 VAL A CA 1
ATOM 819 C C . VAL A 1 101 ? 16.355 -0.524 -30.663 1.00 86.50 101 VAL A C 1
ATOM 821 O O . VAL A 1 101 ? 15.782 0.463 -31.130 1.00 86.50 101 VAL A O 1
ATOM 824 N N . VAL A 1 102 ? 16.428 -1.692 -31.297 1.00 87.81 102 VAL A N 1
ATOM 825 C CA . VAL A 1 102 ? 15.957 -1.913 -32.671 1.00 87.81 102 VAL A CA 1
ATOM 826 C C . VAL A 1 102 ? 14.888 -2.993 -32.691 1.00 87.81 102 VAL A C 1
ATOM 828 O O . VAL A 1 102 ? 15.134 -4.124 -32.276 1.00 87.81 102 VAL A O 1
ATOM 831 N N . TYR A 1 103 ? 13.711 -2.658 -33.211 1.00 89.25 103 TYR A N 1
ATOM 832 C CA . TYR A 1 103 ? 12.669 -3.639 -33.490 1.00 89.25 103 TYR A CA 1
ATOM 833 C C . TYR A 1 103 ? 12.994 -4.357 -34.795 1.00 89.25 103 TYR A C 1
ATOM 835 O O . TYR A 1 103 ? 13.018 -3.710 -35.841 1.00 89.25 103 TYR A O 1
ATOM 843 N N . VAL A 1 104 ? 13.271 -5.661 -34.727 1.00 93.62 104 VAL A N 1
ATOM 844 C CA . VAL A 1 104 ? 13.626 -6.468 -35.903 1.00 93.62 104 VAL A CA 1
ATOM 845 C C . VAL A 1 104 ? 12.370 -6.763 -36.713 1.00 93.62 104 VAL A C 1
ATOM 847 O O . VAL A 1 104 ? 11.436 -7.385 -36.215 1.00 93.62 104 VAL A O 1
ATOM 850 N N . GLU A 1 105 ? 12.368 -6.318 -37.965 1.00 89.94 105 GLU A N 1
ATOM 851 C CA . GLU A 1 105 ? 11.264 -6.492 -38.916 1.00 89.94 105 GLU A CA 1
ATOM 852 C C . GLU A 1 105 ? 11.554 -7.628 -39.900 1.00 89.94 105 GLU A C 1
ATOM 854 O O . GLU A 1 105 ? 10.641 -8.327 -40.333 1.00 89.94 105 GLU A O 1
ATOM 859 N N . GLU A 1 106 ? 12.831 -7.845 -40.221 1.00 94.50 106 GLU A N 1
ATOM 860 C CA . GLU A 1 106 ? 13.270 -8.866 -41.167 1.00 94.50 106 GLU A CA 1
ATOM 861 C C . GLU A 1 106 ? 14.501 -9.609 -40.640 1.00 94.50 106 GLU A C 1
ATOM 863 O O . GLU A 1 106 ? 15.462 -9.002 -40.160 1.00 94.50 106 GLU A O 1
ATOM 868 N N . GLU A 1 107 ? 14.495 -10.933 -40.796 1.00 94.50 107 GLU A N 1
ATOM 869 C CA . GLU A 1 107 ? 15.627 -11.815 -40.523 1.00 94.50 107 GLU A CA 1
ATOM 870 C C . GLU A 1 107 ? 15.998 -12.574 -41.804 1.00 94.50 107 GLU A C 1
ATOM 872 O O . GLU A 1 107 ? 15.141 -13.156 -42.467 1.00 94.50 107 GLU A O 1
ATOM 877 N N . TYR A 1 108 ? 17.285 -12.598 -42.138 1.00 92.81 108 TYR A N 1
ATOM 878 C CA . TYR A 1 108 ? 17.819 -13.299 -43.302 1.00 92.81 108 TYR A CA 1
ATOM 879 C C . TYR A 1 108 ? 18.495 -14.596 -42.853 1.00 92.81 108 TYR A C 1
ATOM 881 O O . TYR A 1 108 ? 19.253 -14.603 -41.882 1.00 92.81 108 TYR A O 1
ATOM 889 N N . ASP A 1 109 ? 18.240 -15.706 -43.543 1.00 85.25 109 ASP A N 1
ATOM 890 C CA . ASP A 1 109 ? 18.839 -17.005 -43.198 1.00 85.25 109 ASP A CA 1
ATOM 891 C C . ASP A 1 109 ? 20.316 -17.112 -43.600 1.00 85.25 109 ASP A C 1
ATOM 893 O O . ASP A 1 109 ? 21.052 -17.935 -43.048 1.00 85.25 109 ASP A O 1
ATOM 897 N N . ASP A 1 110 ? 20.762 -16.269 -44.529 1.00 82.88 110 ASP A N 1
ATOM 898 C CA . ASP A 1 110 ? 22.136 -16.195 -45.017 1.00 82.88 110 ASP A CA 1
ATOM 899 C C . ASP A 1 110 ? 22.600 -14.731 -45.057 1.00 82.88 110 ASP A C 1
ATOM 901 O O . ASP A 1 110 ? 21.900 -13.872 -45.596 1.00 82.88 110 ASP A O 1
ATOM 905 N N . TRP A 1 111 ? 23.756 -14.438 -44.458 1.00 89.19 111 TRP A N 1
ATOM 906 C CA . TRP A 1 111 ? 24.302 -13.082 -44.325 1.00 89.19 111 TRP A CA 1
ATOM 907 C C . TRP A 1 111 ? 25.832 -13.097 -44.255 1.00 89.19 111 TRP A C 1
ATOM 909 O O . TRP A 1 111 ? 26.452 -14.153 -44.098 1.00 89.19 111 TRP A O 1
ATOM 919 N N . ASP A 1 112 ? 26.452 -11.927 -44.394 1.00 81.50 112 ASP A N 1
ATOM 920 C CA . ASP A 1 112 ? 27.892 -11.805 -44.640 1.00 81.50 112 ASP A CA 1
ATOM 921 C C . ASP A 1 112 ? 28.756 -12.438 -43.544 1.00 81.50 112 ASP A C 1
ATOM 923 O O . ASP A 1 112 ? 29.543 -13.333 -43.856 1.00 81.50 112 ASP A O 1
ATOM 927 N N . ASP A 1 113 ? 28.568 -12.098 -42.265 1.00 85.31 113 ASP A N 1
ATOM 928 C CA . ASP A 1 113 ? 29.380 -12.696 -41.196 1.00 85.31 113 ASP A CA 1
ATOM 929 C C . ASP A 1 113 ? 29.104 -14.191 -40.977 1.00 85.31 113 ASP A C 1
ATOM 931 O O . ASP A 1 113 ? 30.012 -14.942 -40.606 1.00 85.31 113 ASP A O 1
ATOM 935 N N . LYS A 1 114 ? 27.884 -14.675 -41.241 1.00 85.31 114 LYS A N 1
ATOM 936 C CA . LYS A 1 114 ? 27.618 -16.122 -41.216 1.00 85.31 114 LYS A CA 1
ATOM 937 C C . LYS A 1 114 ? 28.452 -16.850 -42.266 1.00 85.31 114 LYS A C 1
ATOM 939 O O . LYS A 1 114 ? 29.022 -17.895 -41.960 1.00 85.31 114 LYS A O 1
ATOM 944 N N . ARG A 1 115 ? 28.583 -16.287 -43.471 1.00 84.50 115 ARG A N 1
ATOM 945 C CA . ARG A 1 115 ? 29.386 -16.871 -44.559 1.00 84.50 115 ARG A CA 1
ATOM 946 C C . ARG A 1 115 ? 30.887 -16.724 -44.341 1.00 84.50 115 ARG A C 1
ATOM 948 O O . ARG A 1 115 ? 31.637 -17.655 -44.619 1.00 84.50 115 ARG A O 1
ATOM 955 N N . LEU A 1 116 ? 31.326 -15.556 -43.880 1.00 83.56 116 LEU A N 1
ATOM 956 C CA . LEU A 1 116 ? 32.743 -15.200 -43.827 1.00 83.56 116 LEU A CA 1
ATOM 957 C C . LEU A 1 116 ? 33.450 -15.742 -42.585 1.00 83.56 116 LEU A C 1
ATOM 959 O O . LEU A 1 116 ? 34.618 -16.118 -42.668 1.00 83.56 116 LEU A O 1
ATOM 963 N N . ILE A 1 117 ? 32.769 -15.773 -41.437 1.00 83.25 117 ILE A N 1
ATOM 964 C CA . ILE A 1 117 ? 33.394 -16.098 -40.145 1.00 83.25 117 ILE A CA 1
ATOM 965 C C . ILE A 1 117 ? 32.601 -17.112 -39.310 1.00 83.25 117 ILE A C 1
ATOM 967 O O . ILE A 1 117 ? 32.984 -17.392 -38.168 1.00 83.25 117 ILE A O 1
ATOM 971 N N . ASP A 1 118 ? 31.537 -17.704 -39.868 1.00 85.25 118 ASP A N 1
ATOM 972 C CA . ASP A 1 118 ? 30.657 -18.649 -39.168 1.00 85.25 118 ASP A CA 1
ATOM 973 C C . ASP A 1 118 ? 30.149 -18.050 -37.843 1.00 85.25 118 ASP A C 1
ATOM 975 O O . ASP A 1 118 ? 30.321 -18.598 -36.748 1.00 85.25 118 ASP A O 1
ATOM 979 N N . ARG A 1 119 ? 29.611 -16.829 -37.943 1.00 86.81 119 ARG A N 1
ATOM 980 C CA . ARG A 1 119 ? 28.961 -16.147 -36.826 1.00 86.81 119 ARG A CA 1
ATOM 981 C C . ARG A 1 119 ? 27.559 -16.704 -36.617 1.00 86.81 119 ARG A C 1
ATOM 983 O O . ARG A 1 119 ? 26.788 -16.847 -37.562 1.00 86.81 119 ARG A O 1
ATOM 990 N N . GLN A 1 120 ? 27.224 -16.969 -35.359 1.00 88.38 120 GLN A N 1
ATOM 991 C CA . GLN A 1 120 ? 25.912 -17.468 -34.959 1.00 88.38 120 GLN A CA 1
ATOM 992 C C . GLN A 1 120 ? 25.100 -16.350 -34.306 1.00 88.38 120 GLN A C 1
ATOM 994 O O . GLN A 1 120 ? 25.663 -15.514 -33.595 1.00 88.38 120 GLN A O 1
ATOM 999 N N . ARG A 1 121 ? 23.778 -16.365 -34.515 1.00 91.06 121 ARG A N 1
ATOM 1000 C CA . ARG A 1 121 ? 22.816 -15.495 -33.825 1.00 91.06 121 ARG A CA 1
ATOM 1001 C C . ARG A 1 121 ? 21.875 -16.325 -32.962 1.00 91.06 121 ARG A C 1
ATOM 1003 O O . ARG A 1 121 ? 21.511 -17.438 -33.337 1.00 91.06 121 ARG A O 1
ATOM 1010 N N . HIS A 1 122 ? 21.471 -15.787 -31.823 1.00 88.38 122 HIS A N 1
ATOM 1011 C CA . HIS A 1 122 ? 20.559 -16.453 -30.909 1.00 88.38 122 HIS A CA 1
ATOM 1012 C C . HIS A 1 122 ? 19.656 -15.439 -30.218 1.00 88.38 122 HIS A C 1
ATOM 1014 O O . HIS A 1 122 ? 20.129 -14.460 -29.640 1.00 88.38 122 HIS A O 1
ATOM 1020 N N . TRP A 1 123 ? 18.356 -15.706 -30.267 1.00 87.44 123 TRP A N 1
ATOM 1021 C CA . TRP A 1 123 ? 17.369 -15.001 -29.467 1.00 87.44 123 TRP A CA 1
ATOM 1022 C C . TRP A 1 123 ? 17.358 -15.590 -28.066 1.00 87.44 123 TRP A C 1
ATOM 1024 O O . TRP A 1 123 ? 17.266 -16.805 -27.895 1.00 87.44 123 TRP A O 1
ATOM 1034 N N . LYS A 1 124 ? 17.493 -14.725 -27.067 1.00 81.88 124 LYS A N 1
ATOM 1035 C CA . LYS A 1 124 ? 17.502 -15.115 -25.663 1.00 81.88 124 LYS A CA 1
ATOM 1036 C C . LYS A 1 124 ? 16.495 -14.275 -24.904 1.00 81.88 124 LYS A C 1
ATOM 1038 O O . LYS A 1 124 ? 16.415 -13.074 -25.145 1.00 81.88 124 LYS A O 1
ATOM 1043 N N . SER A 1 125 ? 15.792 -14.883 -23.949 1.00 75.19 125 SER A N 1
ATOM 1044 C CA . SER A 1 125 ? 14.916 -14.145 -23.038 1.00 75.19 125 SER A CA 1
ATOM 1045 C C . SER A 1 125 ? 15.669 -12.969 -22.421 1.00 75.19 125 SER A C 1
ATOM 1047 O O . SER A 1 125 ? 16.780 -13.135 -21.899 1.00 75.19 125 SER A O 1
ATOM 1049 N N . SER A 1 126 ? 15.077 -11.784 -22.518 1.00 61.75 126 SER A N 1
ATOM 1050 C CA . SER A 1 126 ? 15.684 -10.554 -22.047 1.00 61.75 126 SER A CA 1
ATOM 1051 C C . SER A 1 126 ? 15.906 -10.634 -20.532 1.00 61.75 126 SER A C 1
ATOM 1053 O O . SER A 1 126 ? 14.963 -10.893 -19.780 1.00 61.75 126 SER A O 1
ATOM 1055 N N . PRO A 1 127 ? 17.140 -10.413 -20.034 1.00 46.78 127 PRO A N 1
ATOM 1056 C CA . PRO A 1 127 ? 17.374 -10.252 -18.600 1.00 46.78 127 PRO A CA 1
ATOM 1057 C C . PRO A 1 127 ? 16.797 -8.924 -18.082 1.00 46.78 127 PRO A C 1
ATOM 1059 O O . PRO A 1 127 ? 16.682 -8.722 -16.873 1.00 46.78 127 PRO A O 1
ATOM 1062 N N . ILE A 1 128 ? 16.440 -8.020 -18.998 1.00 45.72 128 ILE A N 1
ATOM 1063 C CA . ILE A 1 128 ? 15.799 -6.745 -18.733 1.00 45.72 128 ILE A CA 1
ATOM 1064 C C . ILE A 1 128 ? 14.302 -6.986 -18.932 1.00 45.72 128 ILE A C 1
ATOM 1066 O O . ILE A 1 128 ? 13.830 -7.014 -20.060 1.00 45.72 128 ILE A O 1
ATOM 1070 N N . GLN A 1 129 ? 13.548 -7.173 -17.843 1.00 40.44 129 GLN A N 1
ATOM 1071 C CA . GLN A 1 129 ? 12.103 -6.933 -17.902 1.00 40.44 129 GLN A CA 1
ATOM 1072 C C . GLN A 1 129 ? 11.924 -5.483 -18.321 1.00 40.44 129 GLN A C 1
ATOM 1074 O O . GLN A 1 129 ? 12.262 -4.554 -17.585 1.00 40.44 129 GLN A O 1
ATOM 1079 N N . THR A 1 130 ? 11.489 -5.313 -19.545 1.00 38.78 130 THR A N 1
ATOM 1080 C CA . THR A 1 130 ? 11.566 -4.065 -20.266 1.00 38.78 130 THR A CA 1
ATOM 1081 C C . THR A 1 130 ? 10.486 -3.134 -19.779 1.00 38.78 130 THR A C 1
ATOM 1083 O O . THR A 1 130 ? 9.291 -3.415 -19.750 1.00 38.78 130 THR A O 1
ATOM 1086 N N . VAL A 1 131 ? 10.999 -2.039 -19.242 1.00 38.72 131 VAL A N 1
ATOM 1087 C CA . VAL A 1 131 ? 10.299 -0.804 -18.982 1.00 38.72 131 VAL A CA 1
ATOM 1088 C C . VAL A 1 131 ? 9.932 -0.253 -20.354 1.00 38.72 131 VAL A C 1
ATOM 1090 O O . VAL A 1 131 ? 10.811 0.245 -21.060 1.00 38.72 131 VAL A O 1
ATOM 1093 N N . GLU A 1 132 ? 8.671 -0.410 -20.755 1.00 38.16 132 GLU A N 1
ATOM 1094 C CA . GLU A 1 132 ? 8.113 0.347 -21.873 1.00 38.16 132 GLU A CA 1
ATOM 1095 C C . GLU A 1 132 ? 8.397 1.834 -21.594 1.00 38.16 132 GLU A C 1
ATOM 1097 O O . GLU A 1 132 ? 8.113 2.343 -20.507 1.00 38.16 132 GLU A O 1
ATOM 1102 N N . ILE A 1 133 ? 9.043 2.523 -22.541 1.00 37.00 133 ILE A N 1
ATOM 1103 C CA . ILE A 1 133 ? 8.979 3.983 -22.572 1.00 37.00 133 ILE A CA 1
ATOM 1104 C C . ILE A 1 133 ? 7.583 4.277 -23.104 1.00 37.00 133 ILE A C 1
ATOM 1106 O O . ILE A 1 133 ? 7.387 4.365 -24.316 1.00 37.00 133 ILE A O 1
ATOM 1110 N N . ASP A 1 134 ? 6.618 4.315 -22.186 1.00 38.50 134 ASP A N 1
ATOM 1111 C CA . ASP A 1 134 ? 5.302 4.884 -22.436 1.00 38.50 134 ASP A CA 1
ATOM 1112 C C . ASP A 1 134 ? 5.505 6.285 -23.033 1.00 38.50 134 ASP A C 1
ATOM 1114 O O . ASP A 1 134 ? 6.432 7.014 -22.655 1.00 38.50 134 ASP A O 1
ATOM 1118 N N . ASN A 1 135 ? 4.638 6.681 -23.968 1.00 44.03 135 ASN A N 1
ATOM 1119 C CA . ASN A 1 135 ? 4.399 8.109 -24.155 1.00 44.03 135 ASN A CA 1
ATOM 1120 C C . ASN A 1 135 ? 4.163 8.673 -22.750 1.00 44.03 135 ASN A C 1
ATOM 1122 O O . ASN A 1 135 ? 3.269 8.184 -22.068 1.00 44.03 135 ASN A O 1
ATOM 1126 N N . ASP A 1 136 ? 4.958 9.656 -22.320 1.00 55.25 136 ASP A N 1
ATOM 1127 C CA . ASP A 1 136 ? 4.977 10.197 -20.944 1.00 55.25 136 ASP A CA 1
ATOM 1128 C C . ASP A 1 136 ? 3.602 10.688 -20.425 1.00 55.25 136 ASP A C 1
ATOM 1130 O O . ASP A 1 136 ? 3.473 11.106 -19.273 1.00 55.25 136 ASP A O 1
ATOM 1134 N N . ASP A 1 137 ? 2.575 10.644 -21.271 1.00 68.75 137 ASP A N 1
ATOM 1135 C CA . ASP A 1 137 ? 1.207 11.039 -20.997 1.00 68.75 137 ASP A CA 1
ATOM 1136 C C . ASP A 1 137 ? 0.338 9.922 -20.403 1.00 68.75 137 ASP A C 1
ATOM 1138 O O . ASP A 1 137 ? -0.580 10.260 -19.659 1.00 68.75 137 ASP A O 1
ATOM 1142 N N . ASP A 1 138 ? 0.625 8.637 -20.655 1.00 80.38 138 ASP A N 1
ATOM 1143 C CA . ASP A 1 138 ? -0.222 7.493 -20.276 1.00 80.38 138 ASP A CA 1
ATOM 1144 C C . ASP A 1 138 ? 0.552 6.419 -19.481 1.00 80.38 138 ASP A C 1
ATOM 1146 O O . ASP A 1 138 ? 1.776 6.353 -19.521 1.00 80.38 138 ASP A O 1
ATOM 1150 N N . ILE A 1 139 ? -0.162 5.586 -18.715 1.00 84.69 139 ILE A N 1
ATOM 1151 C CA . ILE A 1 139 ? 0.405 4.471 -17.943 1.00 84.69 139 ILE A CA 1
ATOM 1152 C C . ILE A 1 139 ? -0.511 3.246 -17.959 1.00 84.69 139 ILE A C 1
ATOM 1154 O O . ILE A 1 139 ? -1.716 3.340 -17.698 1.00 84.69 139 ILE A O 1
ATOM 1158 N N . ASN A 1 140 ? 0.073 2.072 -18.205 1.00 85.06 140 ASN A N 1
ATOM 1159 C CA . ASN A 1 140 ? -0.622 0.791 -18.090 1.00 85.06 140 ASN A CA 1
ATOM 1160 C C . ASN A 1 140 ? -0.729 0.339 -16.618 1.00 85.06 140 ASN A C 1
ATOM 1162 O O . ASN A 1 140 ? 0.273 0.087 -15.939 1.00 85.06 140 ASN A O 1
ATOM 1166 N N . LEU A 1 141 ? -1.958 0.191 -16.111 1.00 83.06 141 LEU A N 1
ATOM 1167 C CA . LEU A 1 141 ? -2.195 -0.157 -14.705 1.00 83.06 141 LEU A CA 1
ATOM 1168 C C . LEU A 1 141 ? -1.838 -1.605 -14.347 1.00 83.06 141 LEU A C 1
ATOM 1170 O O . LEU A 1 141 ? -1.473 -1.866 -13.199 1.00 83.06 141 LEU A O 1
ATOM 1174 N N . VAL A 1 142 ? -1.892 -2.536 -15.304 1.00 80.75 142 VAL A N 1
ATOM 1175 C CA . VAL A 1 142 ? -1.462 -3.929 -15.095 1.00 80.75 142 VAL A CA 1
ATOM 1176 C C . VAL A 1 142 ? 0.054 -3.977 -14.911 1.00 80.75 142 VAL A C 1
ATOM 1178 O O . VAL A 1 142 ? 0.549 -4.606 -13.972 1.00 80.75 142 VAL A O 1
ATOM 1181 N N . ASP A 1 143 ? 0.801 -3.253 -15.744 1.00 84.19 143 ASP A N 1
ATOM 1182 C CA . ASP A 1 143 ? 2.259 -3.175 -15.639 1.00 84.19 143 ASP A CA 1
ATOM 1183 C C . ASP A 1 143 ? 2.720 -2.465 -14.367 1.00 84.19 143 ASP A C 1
ATOM 1185 O O . ASP A 1 143 ? 3.691 -2.902 -13.732 1.00 84.19 143 ASP A O 1
ATOM 1189 N N . LEU A 1 144 ? 2.014 -1.402 -13.966 1.00 89.88 144 LEU A N 1
ATOM 1190 C CA . LEU A 1 144 ? 2.251 -0.725 -12.695 1.00 89.88 144 LEU A CA 1
ATOM 1191 C C . LEU A 1 144 ? 1.970 -1.654 -11.509 1.00 89.88 144 LEU A C 1
ATOM 1193 O O . LEU A 1 144 ? 2.805 -1.746 -10.608 1.00 89.88 144 LEU A O 1
ATOM 1197 N N . PHE A 1 145 ? 0.846 -2.376 -11.516 1.00 89.00 145 PHE A N 1
ATOM 1198 C CA . PHE A 1 145 ? 0.503 -3.341 -10.471 1.00 89.00 145 PHE A CA 1
ATOM 1199 C C . PHE A 1 145 ? 1.548 -4.452 -10.350 1.00 89.00 145 PHE A C 1
ATOM 1201 O O . PHE A 1 145 ? 2.066 -4.678 -9.257 1.00 89.00 145 PHE A O 1
ATOM 1208 N N . ASN A 1 146 ? 1.911 -5.106 -11.456 1.00 86.19 146 ASN A N 1
ATOM 1209 C CA . ASN A 1 146 ? 2.872 -6.212 -11.459 1.00 86.19 146 ASN A CA 1
ATOM 1210 C C . ASN A 1 146 ? 4.238 -5.776 -10.915 1.00 86.19 146 ASN A C 1
ATOM 1212 O O . ASN A 1 146 ? 4.865 -6.481 -10.115 1.00 86.19 146 ASN A O 1
ATOM 1216 N N . HIS A 1 147 ? 4.691 -4.586 -11.314 1.00 90.25 147 HIS A N 1
ATOM 1217 C CA . HIS A 1 147 ? 5.947 -4.029 -10.825 1.00 90.25 147 HIS A CA 1
ATOM 1218 C C . HIS A 1 147 ? 5.860 -3.643 -9.346 1.00 90.25 147 HIS A C 1
ATOM 1220 O O . HIS A 1 147 ? 6.730 -4.016 -8.560 1.00 90.25 147 HIS A O 1
ATOM 1226 N N . ALA A 1 148 ? 4.782 -2.972 -8.931 1.00 94.19 148 ALA A N 1
ATOM 1227 C CA . ALA A 1 148 ? 4.537 -2.625 -7.534 1.00 94.19 148 ALA A CA 1
ATOM 1228 C C . ALA A 1 148 ? 4.464 -3.874 -6.637 1.00 94.19 148 ALA A C 1
ATOM 1230 O O . ALA A 1 148 ? 5.062 -3.896 -5.561 1.00 94.19 148 ALA A O 1
ATOM 1231 N N . PHE A 1 149 ? 3.809 -4.944 -7.090 1.00 92.00 149 PHE A N 1
ATOM 1232 C CA . PHE A 1 149 ? 3.711 -6.222 -6.382 1.00 92.00 149 PHE A CA 1
ATOM 1233 C C . PHE A 1 149 ? 5.095 -6.840 -6.143 1.00 92.00 149 PHE A C 1
ATOM 1235 O O . PHE A 1 149 ? 5.436 -7.215 -5.017 1.00 92.00 149 PHE A O 1
ATOM 1242 N N . LYS A 1 150 ? 5.937 -6.865 -7.185 1.00 90.75 150 LYS A N 1
ATOM 1243 C CA . LYS A 1 150 ? 7.325 -7.343 -7.110 1.00 90.75 150 LYS A CA 1
ATOM 1244 C C . LYS A 1 150 ? 8.156 -6.531 -6.115 1.00 90.75 150 LYS A C 1
ATOM 1246 O O . LYS A 1 150 ? 8.833 -7.115 -5.268 1.00 90.75 150 LYS A O 1
ATOM 1251 N N . LEU A 1 151 ? 8.073 -5.202 -6.177 1.00 93.44 151 LEU A N 1
ATOM 1252 C CA . LEU A 1 151 ? 8.794 -4.310 -5.264 1.00 93.44 151 LEU A CA 1
ATOM 1253 C C . LEU A 1 151 ? 8.332 -4.488 -3.815 1.00 93.44 151 LEU A C 1
ATOM 1255 O O . LEU A 1 151 ? 9.162 -4.563 -2.913 1.00 93.44 151 LEU A O 1
ATOM 1259 N N . THR A 1 152 ? 7.025 -4.651 -3.597 1.00 95.81 152 THR A N 1
ATOM 1260 C CA . THR A 1 152 ? 6.446 -4.922 -2.271 1.00 95.81 152 THR A CA 1
ATOM 1261 C C . THR A 1 152 ? 7.019 -6.214 -1.676 1.00 95.81 152 THR A C 1
ATOM 1263 O O . THR A 1 152 ? 7.420 -6.244 -0.509 1.00 95.81 152 THR A O 1
ATOM 1266 N N . TYR A 1 153 ? 7.127 -7.277 -2.486 1.00 94.06 153 TYR A N 1
ATOM 1267 C CA . TYR A 1 153 ? 7.760 -8.531 -2.068 1.00 94.06 153 TYR A CA 1
ATOM 1268 C C . TYR A 1 153 ? 9.229 -8.331 -1.675 1.00 94.06 153 TYR A C 1
ATOM 1270 O O . TYR A 1 153 ? 9.647 -8.762 -0.597 1.00 94.06 153 TYR A O 1
ATOM 1278 N N . GLN A 1 154 ? 10.009 -7.675 -2.543 1.00 91.88 154 GLN A N 1
ATOM 1279 C CA . GLN A 1 154 ? 11.439 -7.432 -2.331 1.00 91.88 154 GLN A CA 1
ATOM 1280 C C . GLN A 1 154 ? 11.685 -6.621 -1.059 1.00 91.88 154 GLN A C 1
ATOM 1282 O O . GLN A 1 154 ? 12.535 -7.000 -0.254 1.00 91.88 154 GLN A O 1
ATOM 1287 N N . SER A 1 155 ? 10.892 -5.573 -0.833 1.00 94.50 155 SER A N 1
ATOM 1288 C CA . SER A 1 155 ? 10.917 -4.791 0.400 1.00 94.50 155 SER A CA 1
ATOM 1289 C C . SER A 1 155 ? 10.652 -5.647 1.631 1.00 94.50 155 SER A C 1
ATOM 1291 O O . SER A 1 155 ? 11.422 -5.605 2.589 1.00 94.50 155 SER A O 1
ATOM 1293 N N . GLY A 1 156 ? 9.628 -6.501 1.603 1.00 95.44 156 GLY A N 1
ATOM 1294 C CA . GLY A 1 156 ? 9.357 -7.403 2.719 1.00 95.44 156 GLY A CA 1
ATOM 1295 C C . GLY A 1 156 ? 10.484 -8.413 2.975 1.00 95.44 156 GLY A C 1
ATOM 1296 O O . GLY A 1 156 ? 10.815 -8.681 4.132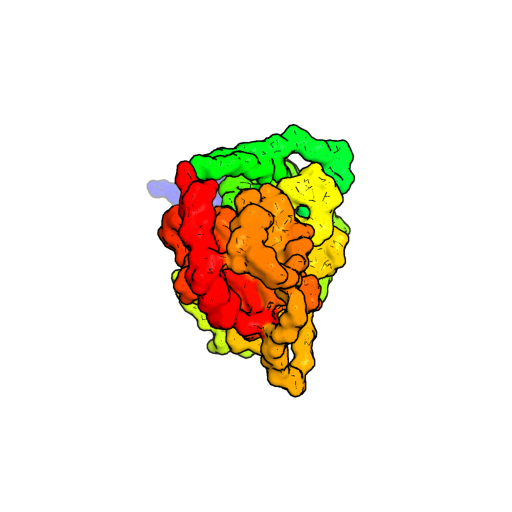 1.00 95.44 156 GLY A O 1
ATOM 1297 N N . GLN A 1 157 ? 11.137 -8.937 1.930 1.00 93.00 157 GLN A N 1
ATOM 1298 C CA . GLN A 1 157 ? 12.332 -9.776 2.105 1.00 93.00 157 GLN A CA 1
ATOM 1299 C C . GLN A 1 157 ? 13.498 -8.988 2.713 1.00 93.00 157 GLN A C 1
ATOM 1301 O O . GLN A 1 157 ? 14.186 -9.501 3.598 1.00 93.00 157 GLN A O 1
ATOM 1306 N N . ALA A 1 158 ? 13.694 -7.739 2.292 1.00 91.31 158 ALA A N 1
ATOM 1307 C CA . ALA A 1 158 ? 14.730 -6.867 2.830 1.00 91.31 158 ALA A CA 1
ATOM 1308 C C . ALA A 1 158 ? 14.505 -6.589 4.325 1.00 91.31 158 ALA A C 1
ATOM 1310 O O . ALA A 1 158 ? 15.432 -6.732 5.122 1.00 91.31 158 ALA A O 1
ATOM 1311 N N . ILE A 1 159 ? 13.259 -6.318 4.731 1.00 93.00 159 ILE A N 1
ATOM 1312 C CA . ILE A 1 159 ? 12.865 -6.162 6.141 1.00 93.00 159 ILE A CA 1
ATOM 1313 C C . ILE A 1 159 ? 13.237 -7.414 6.955 1.00 93.00 159 ILE A C 1
ATOM 1315 O O . ILE A 1 159 ? 13.817 -7.302 8.039 1.00 93.00 159 ILE A O 1
ATOM 1319 N N . LYS A 1 160 ? 12.985 -8.622 6.428 1.00 92.25 160 LYS A N 1
ATOM 1320 C CA . LYS A 1 160 ? 13.376 -9.883 7.093 1.00 92.25 160 LYS A CA 1
ATOM 1321 C C . LYS A 1 160 ? 14.886 -10.052 7.194 1.00 92.25 160 LYS A C 1
ATOM 1323 O O . LYS A 1 160 ? 15.361 -10.571 8.202 1.00 92.25 160 LYS A O 1
ATOM 1328 N N . ILE A 1 161 ? 15.639 -9.674 6.161 1.00 88.75 161 ILE A N 1
ATOM 1329 C CA . ILE A 1 161 ? 17.107 -9.717 6.187 1.00 88.75 161 ILE A CA 1
ATOM 1330 C C . ILE A 1 161 ? 17.613 -8.808 7.307 1.00 88.75 161 ILE A C 1
ATOM 1332 O O . ILE A 1 161 ? 18.328 -9.272 8.192 1.00 88.75 161 ILE A O 1
ATOM 1336 N N . ILE A 1 162 ? 17.158 -7.554 7.337 1.00 87.31 162 ILE A N 1
ATOM 1337 C CA . ILE A 1 162 ? 17.555 -6.562 8.345 1.00 87.31 162 ILE A CA 1
ATOM 1338 C C . ILE A 1 162 ? 17.243 -7.057 9.757 1.00 87.31 162 ILE A C 1
ATOM 1340 O O . ILE A 1 162 ? 18.101 -6.958 10.631 1.00 87.31 162 ILE A O 1
ATOM 1344 N N . LYS A 1 163 ? 16.059 -7.647 9.968 1.00 88.69 163 LYS A N 1
ATOM 1345 C CA . LYS A 1 163 ? 15.648 -8.187 11.272 1.00 88.69 163 LYS A CA 1
ATOM 1346 C C . LYS A 1 163 ? 16.529 -9.340 11.775 1.00 88.69 163 LYS A C 1
ATOM 1348 O O . LYS A 1 163 ? 16.637 -9.551 12.982 1.00 88.69 163 LYS A O 1
ATOM 1353 N N . ASN A 1 164 ? 17.137 -10.101 10.864 1.00 84.94 164 ASN A N 1
ATOM 1354 C CA . ASN A 1 164 ? 17.946 -11.280 11.186 1.00 84.94 164 ASN A CA 1
ATOM 1355 C C . ASN A 1 164 ? 19.458 -10.995 11.255 1.00 84.94 164 ASN A C 1
ATOM 1357 O O . ASN A 1 164 ? 20.231 -11.862 11.670 1.00 84.94 164 ASN A O 1
ATOM 1361 N N . THR A 1 165 ? 19.909 -9.801 10.870 1.00 79.25 165 THR A N 1
ATOM 1362 C CA . THR A 1 165 ? 21.333 -9.448 10.886 1.00 79.25 165 THR A CA 1
ATOM 1363 C C . THR A 1 165 ? 21.814 -9.175 12.316 1.00 79.25 165 THR A C 1
ATOM 1365 O O . THR A 1 165 ? 21.256 -8.350 13.034 1.00 79.25 165 THR A O 1
ATOM 1368 N N . LYS A 1 166 ? 22.915 -9.826 12.738 1.00 56.44 166 LYS A N 1
ATOM 1369 C CA . LYS A 1 166 ? 23.477 -9.768 14.113 1.00 56.44 166 LYS A CA 1
ATOM 1370 C C . LYS A 1 166 ? 23.810 -8.357 14.640 1.00 56.44 166 LYS A C 1
ATOM 1372 O O . LYS A 1 166 ? 23.983 -8.195 15.842 1.00 56.44 166 LYS A O 1
ATOM 1377 N N . ASN A 1 167 ? 23.877 -7.341 13.775 1.00 54.47 167 ASN A N 1
ATOM 1378 C CA . ASN A 1 167 ? 24.033 -5.922 14.136 1.00 54.47 167 ASN A CA 1
ATOM 1379 C C . ASN A 1 167 ? 22.695 -5.202 14.419 1.00 54.47 167 ASN A C 1
ATOM 1381 O O . ASN A 1 167 ? 22.652 -3.971 14.384 1.00 54.47 167 ASN A O 1
ATOM 1385 N N . ASN A 1 168 ? 21.631 -5.973 14.676 1.00 47.41 168 ASN A N 1
ATOM 1386 C CA . ASN A 1 168 ? 20.273 -5.548 15.010 1.00 47.41 168 ASN A CA 1
ATOM 1387 C C . ASN A 1 168 ? 20.198 -4.151 15.657 1.00 47.41 168 ASN A C 1
ATOM 1389 O O . ASN A 1 168 ? 20.774 -3.905 16.715 1.00 47.41 168 ASN A O 1
ATOM 1393 N N . LEU A 1 169 ? 19.423 -3.260 15.027 1.00 50.81 169 LEU A N 1
ATOM 1394 C CA . LEU A 1 169 ? 18.827 -2.069 15.653 1.00 50.81 169 LEU A CA 1
ATOM 1395 C C . LEU A 1 169 ? 19.759 -0.899 16.027 1.00 50.81 169 LEU A C 1
ATOM 1397 O O . LEU A 1 169 ? 19.376 -0.067 16.848 1.00 50.81 169 LEU A O 1
ATOM 1401 N N . LYS A 1 170 ? 20.950 -0.741 15.431 1.00 45.84 170 LYS A N 1
ATOM 1402 C CA . LYS A 1 170 ? 21.887 0.311 15.891 1.00 45.84 170 LYS A CA 1
ATOM 1403 C C . LYS A 1 170 ? 21.472 1.777 15.702 1.00 45.84 170 LYS A C 1
ATOM 1405 O O . LYS A 1 170 ? 22.174 2.636 16.227 1.00 45.84 170 LYS A O 1
ATOM 1410 N N . LYS A 1 171 ? 20.333 2.088 15.078 1.00 57.41 171 LYS A N 1
ATOM 1411 C CA . LYS A 1 171 ? 19.683 3.403 15.203 1.00 57.41 171 LYS A CA 1
ATOM 1412 C C . LYS A 1 171 ? 18.163 3.254 15.089 1.00 57.41 171 LYS A C 1
ATOM 1414 O O . LYS A 1 171 ? 17.612 3.440 14.010 1.00 57.41 171 LYS A O 1
ATOM 1419 N N . ILE A 1 172 ? 17.483 2.921 16.191 1.00 61.22 172 ILE A N 1
ATOM 1420 C CA . ILE A 1 172 ? 16.082 3.349 16.330 1.00 61.22 172 ILE A CA 1
ATOM 1421 C C . ILE A 1 172 ? 16.143 4.871 16.373 1.00 61.22 172 ILE A C 1
ATOM 1423 O O . ILE A 1 172 ? 16.651 5.459 17.330 1.00 61.22 172 ILE A O 1
ATOM 1427 N N . LEU A 1 173 ? 15.715 5.494 15.287 1.00 69.62 173 LEU A N 1
ATOM 1428 C CA . LEU A 1 173 ? 15.592 6.933 15.208 1.00 69.62 173 LEU A CA 1
ATOM 1429 C C . LEU A 1 173 ? 14.173 7.323 15.609 1.00 69.62 173 LEU A C 1
ATOM 1431 O O . LEU A 1 173 ? 13.258 6.504 15.695 1.00 69.62 173 LEU A O 1
ATOM 1435 N N . LYS A 1 174 ? 14.015 8.607 15.891 1.00 67.69 174 LYS A N 1
ATOM 1436 C CA . LYS A 1 174 ? 12.741 9.231 16.207 1.00 67.69 174 LYS A CA 1
ATOM 1437 C C . LYS A 1 174 ? 12.400 10.177 15.068 1.00 67.69 174 LYS A C 1
ATOM 1439 O O . LYS A 1 174 ? 13.209 11.052 14.757 1.00 67.69 174 LYS A O 1
ATOM 1444 N N . LYS A 1 175 ? 11.232 10.000 14.447 1.00 67.62 175 LYS A N 1
ATOM 1445 C CA . LYS A 1 175 ? 10.733 10.917 13.414 1.00 67.62 175 LYS A CA 1
ATOM 1446 C C . LYS A 1 175 ? 10.582 12.314 14.010 1.00 67.62 175 LYS A C 1
ATOM 1448 O O . LYS A 1 175 ? 10.233 12.457 15.190 1.00 67.62 175 LYS A O 1
ATOM 1453 N N . GLN A 1 176 ? 10.822 13.352 13.207 1.00 60.03 176 GLN A N 1
ATOM 1454 C CA . GLN A 1 176 ? 10.475 14.705 13.633 1.00 60.03 176 GLN A CA 1
ATOM 1455 C C . GLN A 1 176 ? 8.961 14.773 13.890 1.00 60.03 176 GLN A C 1
ATOM 1457 O O . GLN A 1 176 ? 8.186 14.258 13.081 1.00 60.03 176 GLN A O 1
ATOM 1462 N N . PRO A 1 177 ? 8.523 15.370 15.008 1.00 59.81 177 PRO A N 1
ATOM 1463 C CA . PRO A 1 177 ? 7.105 15.473 15.318 1.00 59.81 177 PRO A CA 1
ATOM 1464 C C . PRO A 1 177 ? 6.386 16.285 14.234 1.00 59.81 177 PRO A C 1
ATOM 1466 O O . PRO A 1 177 ? 6.820 17.376 13.863 1.00 59.81 177 PRO A O 1
ATOM 1469 N N . PHE A 1 178 ? 5.265 15.766 13.734 1.00 55.34 178 PHE A N 1
ATOM 1470 C CA . PHE A 1 178 ? 4.424 16.471 12.771 1.00 55.34 178 PHE A CA 1
ATOM 1471 C C . PHE A 1 178 ? 3.257 17.142 13.498 1.00 55.34 178 PHE A C 1
ATOM 1473 O O . PHE A 1 178 ? 2.516 16.469 14.207 1.00 55.34 178 PHE A O 1
ATOM 1480 N N . LYS A 1 179 ? 3.084 18.462 13.328 1.00 54.91 179 LYS A N 1
ATOM 1481 C CA . LYS A 1 179 ? 1.951 19.245 13.872 1.00 54.91 179 LYS A CA 1
ATOM 1482 C C . LYS A 1 179 ? 1.568 18.862 15.325 1.00 54.91 179 LYS A C 1
ATOM 1484 O O . LYS A 1 179 ? 0.416 18.542 15.595 1.00 54.91 179 LYS A O 1
ATOM 1489 N N . ASN A 1 180 ? 2.536 18.898 16.248 1.00 53.31 180 ASN A N 1
ATOM 1490 C CA . ASN A 1 180 ? 2.388 18.597 17.689 1.00 53.31 180 ASN A CA 1
ATOM 1491 C C . ASN A 1 180 ? 2.074 17.131 18.071 1.00 53.31 180 ASN A C 1
ATOM 1493 O O . ASN A 1 180 ? 1.783 16.862 19.235 1.00 53.31 180 ASN A O 1
ATOM 1497 N N . LEU A 1 181 ? 2.158 16.172 17.142 1.00 62.53 181 LEU A N 1
ATOM 1498 C CA . LEU A 1 181 ? 2.037 14.742 17.453 1.00 62.53 181 LEU A CA 1
ATOM 1499 C C . LEU A 1 181 ? 3.307 14.191 18.121 1.00 62.53 181 LEU A C 1
ATOM 1501 O O . LEU A 1 181 ? 4.411 14.696 17.901 1.00 62.53 181 LEU A O 1
ATOM 1505 N N . GLN A 1 182 ? 3.154 13.136 18.932 1.00 64.38 182 GLN A N 1
ATOM 1506 C CA . GLN A 1 182 ? 4.292 12.426 19.522 1.00 64.38 182 GLN A CA 1
ATOM 1507 C C . GLN A 1 182 ? 5.195 11.839 18.431 1.00 64.38 182 GLN A C 1
ATOM 1509 O O . GLN A 1 182 ? 4.734 11.420 17.374 1.00 64.38 182 GLN A O 1
ATOM 1514 N N . SER A 1 183 ? 6.497 11.814 18.709 1.00 71.12 183 SER A N 1
ATOM 1515 C CA . SER A 1 183 ? 7.493 11.264 17.794 1.00 71.12 183 SER A CA 1
ATOM 1516 C C . SER A 1 183 ? 7.365 9.743 17.688 1.00 71.12 183 SER A C 1
ATOM 1518 O O . SER A 1 183 ? 7.404 9.036 18.699 1.00 71.12 183 SER A O 1
ATOM 1520 N N . GLU A 1 184 ? 7.237 9.260 16.456 1.00 79.38 184 GLU A N 1
ATOM 1521 C CA . GLU A 1 184 ? 7.147 7.842 16.110 1.00 79.38 184 GLU A CA 1
ATOM 1522 C C . GLU A 1 184 ? 8.542 7.253 15.833 1.00 79.38 184 GLU A C 1
ATOM 1524 O O . GLU A 1 184 ? 9.442 7.979 15.388 1.00 79.38 184 GLU A O 1
ATOM 1529 N N . PRO A 1 185 ? 8.761 5.956 16.112 1.00 86.56 185 PRO A N 1
ATOM 1530 C CA . PRO A 1 185 ? 10.016 5.298 15.776 1.00 86.56 185 PRO A CA 1
ATOM 1531 C C . PRO A 1 185 ? 10.179 5.163 14.257 1.00 86.56 185 PRO A C 1
ATOM 1533 O O . PRO A 1 185 ? 9.204 5.013 13.527 1.00 86.56 185 PRO A O 1
ATOM 1536 N N . VAL A 1 186 ? 11.429 5.179 13.800 1.00 88.38 186 VAL A N 1
ATOM 1537 C CA . VAL A 1 186 ? 11.823 4.802 12.437 1.00 88.38 186 VAL A CA 1
ATOM 1538 C C . VAL A 1 186 ? 13.111 3.994 12.491 1.00 88.38 186 VAL A C 1
ATOM 1540 O O . VAL A 1 186 ? 13.961 4.206 13.365 1.00 88.38 186 VAL A O 1
ATOM 1543 N N . THR A 1 187 ? 13.257 3.037 11.586 1.00 88.81 187 THR A N 1
ATOM 1544 C CA . THR A 1 187 ? 14.399 2.129 11.530 1.00 88.81 187 THR A CA 1
ATOM 1545 C C . THR A 1 187 ? 15.010 2.086 10.131 1.00 88.81 187 THR A C 1
ATOM 1547 O O . THR A 1 187 ? 14.472 2.599 9.155 1.00 88.81 187 THR A O 1
ATOM 1550 N N . MET A 1 188 ? 16.158 1.418 10.018 1.00 86.25 188 MET A N 1
ATOM 1551 C CA . MET A 1 188 ? 16.783 1.126 8.726 1.00 86.25 188 MET A CA 1
ATOM 1552 C C . MET A 1 188 ? 15.875 0.282 7.806 1.00 86.25 188 MET A C 1
ATOM 1554 O O . MET A 1 188 ? 15.997 0.358 6.586 1.00 86.25 188 MET A O 1
ATOM 1558 N N . ALA A 1 189 ? 14.958 -0.510 8.374 1.00 90.38 189 ALA A N 1
ATOM 1559 C CA . ALA A 1 189 ? 14.017 -1.313 7.601 1.00 90.38 189 ALA A CA 1
ATOM 1560 C C . ALA A 1 189 ? 13.001 -0.444 6.847 1.00 90.38 189 ALA A C 1
ATOM 1562 O O . ALA A 1 189 ? 12.737 -0.720 5.677 1.00 90.38 189 ALA A O 1
ATOM 1563 N N . ASP A 1 190 ? 12.528 0.638 7.469 1.00 93.06 190 ASP A N 1
ATOM 1564 C CA . ASP A 1 190 ? 11.653 1.633 6.849 1.00 93.06 190 ASP A CA 1
ATOM 1565 C C . ASP A 1 190 ? 12.362 2.291 5.650 1.00 93.06 190 ASP A C 1
ATOM 1567 O O . ASP A 1 190 ? 11.847 2.280 4.532 1.00 93.06 190 ASP A O 1
ATOM 1571 N N . PHE A 1 191 ? 13.601 2.767 5.835 1.00 90.88 191 PHE A N 1
ATOM 1572 C CA . PHE A 1 191 ? 14.347 3.456 4.773 1.00 90.88 191 PHE A CA 1
ATOM 1573 C C . PHE A 1 191 ? 14.794 2.549 3.617 1.00 90.88 191 PHE A C 1
ATOM 1575 O O . PHE A 1 191 ? 14.776 2.972 2.457 1.00 90.88 191 PHE A O 1
ATOM 1582 N N . ILE A 1 192 ? 15.193 1.301 3.890 1.00 89.38 192 ILE A N 1
ATOM 1583 C CA . ILE A 1 192 ? 15.516 0.334 2.828 1.00 89.38 192 ILE A CA 1
ATOM 1584 C C . ILE A 1 192 ? 14.256 -0.014 2.044 1.00 89.38 192 ILE A C 1
ATOM 1586 O O . ILE A 1 192 ? 14.287 0.028 0.815 1.00 89.38 192 ILE A O 1
ATOM 1590 N N . SER A 1 193 ? 13.153 -0.328 2.728 1.00 94.25 193 SER A N 1
ATOM 1591 C CA . SER A 1 193 ? 11.888 -0.637 2.061 1.00 94.25 193 SER A CA 1
ATOM 1592 C C . SER A 1 193 ? 11.413 0.539 1.198 1.00 94.25 193 SER A C 1
ATOM 1594 O O . SER A 1 193 ? 11.083 0.349 0.024 1.00 94.25 193 SER A O 1
ATOM 1596 N N . HIS A 1 194 ? 11.501 1.764 1.727 1.00 94.94 194 HIS A N 1
ATOM 1597 C CA . HIS A 1 194 ? 11.258 2.998 0.982 1.00 94.94 194 HIS A CA 1
ATOM 1598 C C . HIS A 1 194 ? 12.137 3.094 -0.270 1.00 94.94 194 HIS A C 1
ATOM 1600 O O . HIS A 1 194 ? 11.629 3.346 -1.362 1.00 94.94 194 HIS A O 1
ATOM 1606 N N . SER A 1 195 ? 13.446 2.874 -0.133 1.00 91.62 195 SER A N 1
ATOM 1607 C CA . SER A 1 195 ? 14.400 3.006 -1.238 1.00 91.62 195 SER A CA 1
ATOM 1608 C C . SER A 1 195 ? 14.151 1.968 -2.333 1.00 91.62 195 SER A C 1
ATOM 1610 O O . SER A 1 195 ? 14.158 2.317 -3.510 1.00 91.62 195 SER A O 1
ATOM 1612 N N . ILE A 1 196 ? 13.883 0.707 -1.971 1.00 90.56 196 ILE A N 1
ATOM 1613 C CA . ILE A 1 196 ? 13.560 -0.360 -2.932 1.00 90.56 196 ILE A CA 1
ATOM 1614 C C . ILE A 1 196 ? 12.321 0.022 -3.744 1.00 90.56 196 ILE A C 1
ATOM 1616 O O . ILE A 1 196 ? 12.359 -0.013 -4.974 1.00 90.56 196 ILE A O 1
ATOM 1620 N N . ILE A 1 197 ? 11.243 0.433 -3.071 1.00 94.81 197 ILE A N 1
ATOM 1621 C CA . ILE A 1 197 ? 9.978 0.766 -3.732 1.00 94.81 197 ILE A CA 1
ATOM 1622 C C . ILE A 1 197 ? 10.125 2.017 -4.592 1.00 94.81 197 ILE A C 1
ATOM 1624 O O . ILE A 1 197 ? 9.804 1.993 -5.776 1.00 94.81 197 ILE A O 1
ATOM 1628 N N . THR A 1 198 ? 10.610 3.117 -4.020 1.00 93.56 198 THR A N 1
ATOM 1629 C CA . THR A 1 198 ? 10.634 4.404 -4.723 1.00 93.56 198 THR A CA 1
ATOM 1630 C C . THR A 1 198 ? 11.637 4.420 -5.871 1.00 93.56 198 THR A C 1
ATOM 1632 O O . THR A 1 198 ? 11.287 4.900 -6.948 1.00 93.56 198 THR A O 1
ATOM 1635 N N . ASN A 1 199 ? 12.835 3.849 -5.705 1.00 89.56 199 ASN A N 1
ATOM 1636 C CA . ASN A 1 199 ? 13.798 3.735 -6.804 1.00 89.56 199 ASN A CA 1
ATOM 1637 C C . ASN A 1 199 ? 13.299 2.746 -7.856 1.00 89.56 199 ASN A C 1
ATOM 1639 O O . ASN A 1 199 ? 13.367 3.034 -9.046 1.00 89.56 199 ASN A O 1
ATOM 1643 N N . GLY A 1 200 ? 12.740 1.609 -7.432 1.00 88.62 200 GLY A N 1
ATOM 1644 C CA . GLY A 1 200 ? 12.168 0.622 -8.341 1.00 88.62 200 GLY A CA 1
ATOM 1645 C C . GLY A 1 200 ? 11.058 1.205 -9.213 1.00 88.62 200 GLY A C 1
ATOM 1646 O O . GLY A 1 200 ? 11.065 1.000 -10.428 1.00 88.62 200 GLY A O 1
ATOM 1647 N N . LEU A 1 201 ? 10.140 1.969 -8.616 1.00 90.56 201 LEU A N 1
ATOM 1648 C CA . LEU A 1 201 ? 9.075 2.661 -9.337 1.00 90.56 201 LEU A CA 1
ATOM 1649 C C . LEU A 1 201 ? 9.637 3.751 -10.250 1.00 90.56 201 LEU A C 1
ATOM 1651 O O . LEU A 1 201 ? 9.309 3.732 -11.424 1.00 90.56 201 LEU A O 1
ATOM 1655 N N . LYS A 1 202 ? 10.520 4.640 -9.773 1.00 88.62 202 LYS A N 1
ATOM 1656 C CA . LYS A 1 202 ? 11.101 5.727 -10.591 1.00 88.62 202 LYS A CA 1
ATOM 1657 C C . LYS A 1 202 ? 11.945 5.225 -11.761 1.00 88.62 202 LYS A C 1
ATOM 1659 O O . LYS A 1 202 ? 11.967 5.855 -12.813 1.00 88.62 202 LYS A O 1
ATOM 1664 N N . ASN A 1 203 ? 12.630 4.096 -11.589 1.00 85.81 203 ASN A N 1
ATOM 1665 C CA . ASN A 1 203 ? 13.425 3.484 -12.651 1.00 85.81 203 ASN A CA 1
ATOM 1666 C C . ASN A 1 203 ? 12.547 3.011 -13.817 1.00 85.81 203 ASN A C 1
ATOM 1668 O O . ASN A 1 203 ? 12.997 3.065 -14.960 1.00 85.81 203 ASN A O 1
ATOM 1672 N N . LYS A 1 204 ? 11.317 2.558 -13.528 1.00 83.25 204 LYS A N 1
ATOM 1673 C CA . LYS A 1 204 ? 10.351 2.104 -14.538 1.00 83.25 204 LYS A CA 1
ATOM 1674 C C . LYS A 1 204 ? 9.423 3.232 -15.014 1.00 83.25 204 LYS A C 1
ATOM 1676 O O . LYS A 1 204 ? 9.256 3.433 -16.203 1.00 83.25 204 LYS A O 1
ATOM 1681 N N . PHE A 1 205 ? 8.878 4.013 -14.095 1.00 86.38 205 PHE A N 1
ATOM 1682 C CA . PHE A 1 205 ? 7.882 5.053 -14.336 1.00 86.38 205 PHE A CA 1
ATOM 1683 C C . PHE A 1 205 ? 8.432 6.408 -13.868 1.00 86.38 205 PHE A C 1
ATOM 1685 O O . PHE A 1 205 ? 8.175 6.853 -12.748 1.00 86.38 205 PHE A O 1
ATOM 1692 N N . ARG A 1 206 ? 9.245 7.054 -14.714 1.00 82.25 206 ARG A N 1
ATOM 1693 C CA . ARG A 1 206 ? 10.061 8.228 -14.336 1.00 82.25 206 ARG A CA 1
ATOM 1694 C C . ARG A 1 206 ? 9.243 9.413 -13.819 1.00 82.25 206 ARG A C 1
ATOM 1696 O O . ARG A 1 206 ? 9.663 10.061 -12.863 1.00 82.25 206 ARG A O 1
ATOM 1703 N N . ASN A 1 207 ? 8.085 9.664 -14.428 1.00 86.94 207 ASN A N 1
ATOM 1704 C CA . ASN A 1 207 ? 7.221 10.811 -14.132 1.00 86.94 207 ASN A CA 1
ATOM 1705 C C . ASN A 1 207 ? 6.031 10.474 -13.213 1.00 86.94 207 ASN A C 1
ATOM 1707 O O . ASN A 1 207 ? 5.205 11.339 -12.910 1.00 86.94 207 ASN A O 1
ATOM 1711 N N . LEU A 1 208 ? 5.952 9.230 -12.729 1.00 92.12 208 LEU A 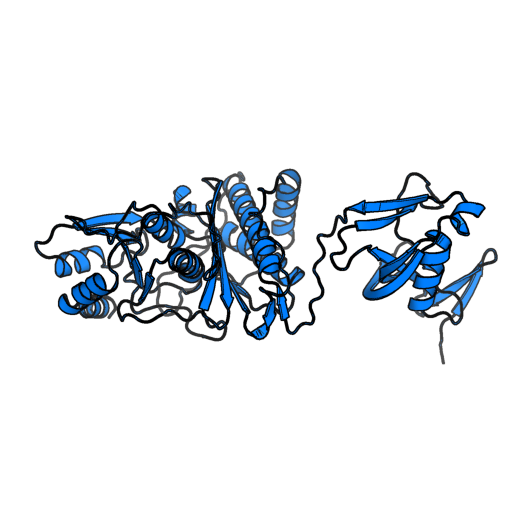N 1
ATOM 1712 C CA . LEU A 1 208 ? 4.901 8.795 -11.816 1.00 92.12 208 LEU A CA 1
ATOM 1713 C C . LEU A 1 208 ? 5.014 9.514 -10.470 1.00 92.12 208 LEU A C 1
ATOM 1715 O O . LEU A 1 208 ? 6.075 9.558 -9.843 1.00 92.12 208 LEU A O 1
ATOM 1719 N N . GLN A 1 209 ? 3.886 10.035 -9.992 1.00 95.38 209 GLN A N 1
ATOM 1720 C CA . GLN A 1 209 ? 3.814 10.666 -8.680 1.00 95.38 209 GLN A CA 1
ATOM 1721 C C . GLN A 1 209 ? 3.888 9.598 -7.587 1.00 95.38 209 GLN A C 1
ATOM 1723 O O . GLN A 1 209 ? 3.032 8.719 -7.509 1.00 95.38 209 GLN A O 1
ATOM 1728 N N . ILE A 1 210 ? 4.911 9.673 -6.735 1.00 96.19 210 ILE A N 1
ATOM 1729 C CA . ILE A 1 210 ? 5.143 8.710 -5.652 1.00 96.19 210 ILE A CA 1
ATOM 1730 C C . ILE A 1 210 ? 5.197 9.462 -4.325 1.00 96.19 210 ILE A C 1
ATOM 1732 O O . ILE A 1 210 ? 6.037 10.340 -4.126 1.00 96.19 210 ILE A O 1
ATOM 1736 N N . ILE A 1 211 ? 4.309 9.090 -3.408 1.00 96.62 211 ILE A N 1
ATOM 1737 C CA . ILE A 1 211 ? 4.151 9.688 -2.087 1.00 96.62 211 ILE A CA 1
ATOM 1738 C C . ILE A 1 211 ? 4.455 8.607 -1.066 1.00 96.62 211 ILE A C 1
ATOM 1740 O O . ILE A 1 211 ? 3.681 7.670 -0.898 1.00 96.62 211 ILE A O 1
ATOM 1744 N N . SER A 1 212 ? 5.589 8.723 -0.387 1.00 95.88 212 SER A N 1
ATOM 1745 C CA . SER A 1 212 ? 5.985 7.775 0.649 1.00 95.88 212 SER A CA 1
ATOM 1746 C C . SER A 1 212 ? 6.046 8.451 2.009 1.00 95.88 212 SER A C 1
ATOM 1748 O O . SER A 1 212 ? 6.315 9.652 2.090 1.00 95.88 212 SER A O 1
ATOM 1750 N N . GLU A 1 213 ? 5.787 7.676 3.063 1.00 94.31 213 GLU A N 1
ATOM 1751 C CA . GLU A 1 213 ? 5.978 8.134 4.436 1.00 94.31 213 GLU A CA 1
ATOM 1752 C C . GLU A 1 213 ? 7.408 8.641 4.675 1.00 94.31 213 GLU A C 1
ATOM 1754 O O . GLU A 1 213 ? 7.604 9.741 5.200 1.00 94.31 213 GLU A O 1
ATOM 1759 N N . GLU A 1 214 ? 8.397 7.848 4.262 1.00 91.44 214 GLU A N 1
ATOM 1760 C CA . GLU A 1 214 ? 9.807 8.198 4.399 1.00 91.44 214 GLU A CA 1
ATOM 1761 C C . GLU A 1 214 ? 10.277 9.063 3.225 1.00 91.44 214 GLU A C 1
ATOM 1763 O O . GLU A 1 214 ? 9.695 9.047 2.138 1.00 91.44 214 GLU A O 1
ATOM 1768 N 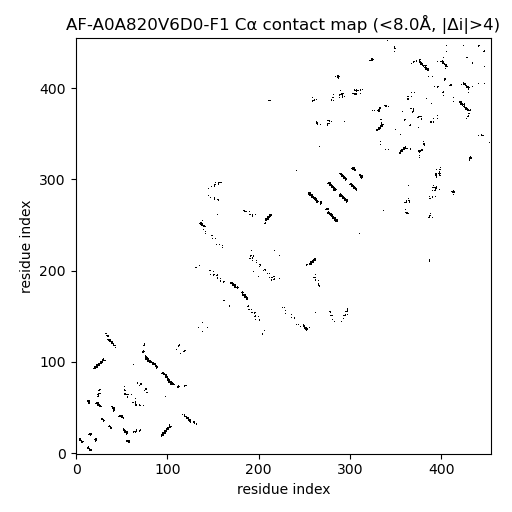N . LYS A 1 215 ? 11.328 9.859 3.451 1.00 84.50 215 LYS A N 1
ATOM 1769 C CA . LYS A 1 215 ? 11.867 10.798 2.448 1.00 84.50 215 LYS A CA 1
ATOM 1770 C C . LYS A 1 215 ? 13.374 10.707 2.243 1.00 84.50 215 LYS A C 1
ATOM 1772 O O . LYS A 1 215 ? 13.868 11.180 1.222 1.00 84.50 215 LYS A O 1
ATOM 1777 N N . ASP A 1 216 ? 14.092 10.149 3.210 1.00 72.69 216 ASP A N 1
ATOM 1778 C CA . ASP A 1 216 ? 15.548 10.132 3.199 1.00 72.69 216 ASP A CA 1
ATOM 1779 C C . ASP A 1 216 ? 16.073 8.902 2.454 1.00 72.69 216 ASP A C 1
ATOM 1781 O O . ASP A 1 216 ? 15.618 7.775 2.664 1.00 72.69 216 ASP A O 1
ATOM 1785 N N . ALA A 1 217 ? 17.065 9.126 1.594 1.00 61.00 217 ALA A N 1
ATOM 1786 C CA . ALA A 1 217 ? 17.806 8.054 0.948 1.00 61.00 217 ALA A CA 1
ATOM 1787 C C . ALA A 1 217 ? 18.830 7.461 1.927 1.00 61.00 217 ALA A C 1
ATOM 1789 O O . ALA A 1 217 ? 19.540 8.192 2.624 1.00 61.00 217 ALA A O 1
ATOM 1790 N N . ILE A 1 218 ? 18.939 6.134 1.957 1.00 68.69 218 ILE A N 1
ATOM 1791 C CA . ILE A 1 218 ? 20.019 5.458 2.685 1.00 68.69 218 ILE A CA 1
ATOM 1792 C C . ILE A 1 218 ? 21.356 5.611 1.958 1.00 68.69 218 ILE A C 1
ATOM 1794 O O . ILE A 1 218 ? 21.409 5.936 0.771 1.00 68.69 218 ILE A O 1
ATOM 1798 N N . SER A 1 219 ? 22.458 5.330 2.656 1.00 66.19 219 SER A N 1
ATOM 1799 C CA . SER A 1 219 ? 23.771 5.317 2.016 1.00 66.19 219 SER A CA 1
ATOM 1800 C C . SER A 1 219 ? 23.864 4.212 0.950 1.00 66.19 219 SER A C 1
ATOM 1802 O O . SER A 1 219 ? 23.376 3.095 1.145 1.00 66.19 219 SER A O 1
ATOM 1804 N N . ASN A 1 220 ? 24.551 4.492 -0.166 1.00 67.81 220 ASN A N 1
ATOM 1805 C CA . ASN A 1 220 ? 24.736 3.521 -1.258 1.00 67.81 220 ASN A CA 1
ATOM 1806 C C . ASN A 1 220 ? 25.363 2.198 -0.784 1.00 67.81 220 ASN A C 1
ATOM 1808 O O . ASN A 1 220 ? 25.057 1.142 -1.328 1.00 67.81 220 ASN A O 1
ATOM 1812 N N . GLN A 1 221 ? 26.222 2.238 0.237 1.00 70.88 221 GLN A N 1
ATOM 1813 C CA . GLN A 1 221 ? 26.875 1.042 0.775 1.00 70.88 221 GLN A CA 1
ATOM 1814 C C . GLN A 1 221 ? 25.888 0.117 1.500 1.00 70.88 221 GLN A C 1
ATOM 1816 O O . GLN A 1 221 ? 25.915 -1.093 1.284 1.00 70.88 221 GLN A O 1
ATOM 1821 N N . GLU A 1 222 ? 25.001 0.667 2.335 1.00 71.19 222 GLU A N 1
ATOM 1822 C CA . GLU A 1 222 ? 23.983 -0.115 3.051 1.00 71.19 222 GLU A CA 1
ATOM 1823 C C . GLU A 1 222 ? 22.971 -0.731 2.078 1.00 71.19 222 GLU A C 1
ATOM 1825 O O . GLU A 1 222 ? 22.621 -1.904 2.222 1.00 71.19 222 GLU A O 1
ATOM 1830 N N . PHE A 1 223 ? 22.572 0.022 1.045 1.00 73.88 223 PHE A N 1
ATOM 1831 C CA . PHE A 1 223 ? 21.694 -0.480 -0.013 1.00 73.88 223 PHE A CA 1
ATOM 1832 C C . PHE A 1 223 ? 22.321 -1.670 -0.754 1.00 73.88 223 PHE A C 1
ATOM 1834 O O . PHE A 1 223 ? 21.705 -2.730 -0.850 1.00 73.88 223 PHE A O 1
ATOM 1841 N N . GLN A 1 224 ? 23.572 -1.533 -1.212 1.00 76.44 224 GLN A N 1
ATOM 1842 C CA . GLN A 1 224 ? 24.274 -2.567 -1.984 1.00 76.44 224 GLN A CA 1
ATOM 1843 C C . GLN A 1 224 ? 24.451 -3.883 -1.217 1.00 76.44 224 GLN A C 1
ATOM 1845 O O . GLN A 1 224 ? 24.372 -4.962 -1.807 1.00 76.44 224 GLN A O 1
ATOM 1850 N N . LEU A 1 225 ? 24.688 -3.824 0.099 1.00 77.56 225 LEU A N 1
ATOM 1851 C CA . LEU A 1 225 ? 24.815 -5.028 0.928 1.00 77.56 225 LEU A CA 1
ATOM 1852 C C . LEU A 1 225 ? 23.515 -5.838 0.948 1.00 77.56 225 LEU A C 1
ATOM 1854 O O . LEU A 1 225 ? 23.536 -7.059 0.792 1.00 77.56 225 LEU A O 1
ATOM 1858 N N . ILE A 1 226 ? 22.387 -5.150 1.104 1.00 78.25 226 ILE A N 1
ATOM 1859 C CA . ILE A 1 226 ? 21.067 -5.775 1.182 1.00 78.25 226 ILE A CA 1
ATOM 1860 C C . ILE A 1 226 ? 20.611 -6.246 -0.196 1.00 78.25 226 ILE A C 1
ATOM 1862 O O . ILE A 1 226 ? 20.114 -7.362 -0.326 1.00 78.25 226 ILE A O 1
ATOM 1866 N N . GLU A 1 227 ? 20.857 -5.453 -1.237 1.00 74.19 227 GLU A N 1
ATOM 1867 C CA . GLU A 1 227 ? 20.602 -5.831 -2.627 1.00 74.19 227 GLU A CA 1
ATOM 1868 C C . GLU A 1 227 ? 21.353 -7.114 -3.014 1.00 74.19 227 GLU A C 1
ATOM 1870 O O . GLU A 1 227 ? 20.776 -8.030 -3.605 1.00 74.19 227 GLU A O 1
ATOM 1875 N N . LYS A 1 228 ? 22.623 -7.238 -2.607 1.00 76.44 228 LYS A N 1
ATOM 1876 C CA . LYS A 1 228 ? 23.407 -8.457 -2.825 1.00 76.44 228 LYS A CA 1
ATOM 1877 C C . LYS A 1 228 ? 22.779 -9.673 -2.140 1.00 76.44 228 LYS A C 1
ATOM 1879 O O . LYS A 1 228 ? 22.725 -10.738 -2.751 1.00 76.44 228 LYS A O 1
ATOM 1884 N N . GLU A 1 229 ? 22.295 -9.539 -0.905 1.00 77.06 229 GLU A N 1
ATOM 1885 C CA . GLU A 1 229 ? 21.612 -10.638 -0.207 1.00 77.06 229 GLU A CA 1
ATOM 1886 C C . GLU A 1 229 ? 20.262 -11.008 -0.837 1.00 77.06 229 GLU A C 1
ATOM 1888 O O . GLU A 1 229 ? 19.937 -12.196 -0.923 1.00 77.06 229 GLU A O 1
ATOM 1893 N N . LEU A 1 230 ? 19.496 -10.025 -1.318 1.00 77.25 230 LEU A N 1
ATOM 1894 C CA . LEU A 1 230 ? 18.238 -10.256 -2.035 1.00 77.25 230 LEU A CA 1
ATOM 1895 C C . LEU A 1 230 ? 18.467 -11.061 -3.318 1.00 77.25 230 LEU A C 1
ATOM 1897 O O . LEU A 1 230 ? 17.779 -12.055 -3.556 1.00 77.25 230 LEU A O 1
ATOM 1901 N N . ASN A 1 231 ? 19.481 -10.691 -4.102 1.00 69.38 231 ASN A N 1
ATOM 1902 C CA . ASN A 1 231 ? 19.797 -11.349 -5.370 1.00 69.38 231 ASN A CA 1
ATOM 1903 C C . ASN A 1 231 ? 20.179 -12.830 -5.210 1.00 69.38 231 ASN A C 1
ATOM 1905 O O . ASN A 1 231 ? 19.925 -13.625 -6.112 1.00 69.38 231 ASN A O 1
ATOM 1909 N N . VAL A 1 232 ? 20.719 -13.228 -4.054 1.00 61.06 232 VAL A N 1
ATOM 1910 C CA . VAL A 1 232 ? 21.044 -14.634 -3.747 1.00 61.06 232 VAL A CA 1
ATOM 1911 C C . VAL A 1 232 ? 19.794 -15.461 -3.406 1.00 61.06 232 VAL A C 1
ATOM 1913 O O . VAL A 1 232 ? 19.795 -16.677 -3.584 1.00 61.06 232 VAL A O 1
ATOM 1916 N N . ARG A 1 233 ? 18.716 -14.831 -2.919 1.00 59.94 233 ARG A N 1
ATOM 1917 C CA . ARG A 1 233 ? 17.521 -15.517 -2.387 1.00 59.94 233 ARG A CA 1
ATOM 1918 C C . ARG A 1 233 ? 16.302 -15.486 -3.321 1.00 59.94 233 ARG A C 1
ATOM 1920 O O . ARG A 1 233 ? 15.243 -15.976 -2.932 1.00 59.94 233 ARG A O 1
ATOM 1927 N N . ASN A 1 234 ? 16.427 -14.938 -4.532 1.00 53.47 234 ASN A N 1
ATOM 1928 C CA . ASN A 1 234 ? 15.296 -14.665 -5.425 1.00 53.47 234 ASN A CA 1
ATOM 1929 C C . ASN A 1 234 ? 14.618 -15.935 -5.976 1.00 53.47 234 ASN A C 1
ATOM 1931 O O . ASN A 1 234 ? 14.959 -16.444 -7.042 1.00 53.47 234 ASN A O 1
ATOM 1935 N N . LYS A 1 235 ? 13.564 -16.380 -5.288 1.00 61.50 235 LYS A N 1
ATOM 1936 C CA . LYS A 1 235 ? 12.383 -16.969 -5.928 1.00 61.50 235 LYS A CA 1
ATOM 1937 C C . LYS A 1 235 ? 11.239 -15.981 -5.760 1.00 61.50 235 LYS A C 1
ATOM 1939 O O . LYS A 1 235 ? 10.752 -15.794 -4.648 1.00 61.50 235 LYS A O 1
ATOM 1944 N N . PHE A 1 236 ? 10.854 -15.323 -6.848 1.00 67.69 236 PHE A N 1
ATOM 1945 C CA . PHE A 1 236 ? 9.665 -14.480 -6.833 1.00 67.69 236 PHE A CA 1
ATOM 1946 C C . PHE A 1 236 ? 8.424 -15.363 -6.670 1.00 67.69 236 PHE A C 1
ATOM 1948 O O . PHE A 1 236 ? 8.393 -16.456 -7.241 1.00 67.69 236 PHE A O 1
ATOM 1955 N N . PRO A 1 237 ? 7.427 -14.931 -5.882 1.00 67.19 237 PRO A N 1
ATOM 1956 C CA . PRO A 1 237 ? 6.130 -15.582 -5.901 1.00 67.19 237 PRO A CA 1
ATOM 1957 C C . PRO A 1 237 ? 5.523 -15.450 -7.300 1.00 67.19 237 PRO A C 1
ATOM 1959 O O . PRO A 1 237 ? 5.805 -14.477 -8.007 1.00 67.19 237 PRO A O 1
ATOM 1962 N N . ASP A 1 238 ? 4.678 -16.409 -7.670 1.00 66.69 238 ASP A N 1
ATOM 1963 C CA . ASP A 1 238 ? 3.874 -16.292 -8.881 1.00 66.69 238 ASP A CA 1
ATOM 1964 C C . ASP A 1 238 ? 3.078 -14.987 -8.809 1.00 66.69 238 ASP A C 1
ATOM 1966 O O . ASP A 1 238 ? 2.378 -14.715 -7.826 1.00 66.69 238 ASP A O 1
ATOM 1970 N N . ILE A 1 239 ? 3.244 -14.145 -9.827 1.00 65.12 239 ILE A N 1
ATOM 1971 C CA . ILE A 1 239 ? 2.503 -12.894 -9.920 1.00 65.12 239 ILE A CA 1
ATOM 1972 C C . ILE A 1 239 ? 1.046 -13.278 -10.191 1.00 65.12 239 ILE A C 1
ATOM 1974 O O . ILE A 1 239 ? 0.801 -14.054 -11.120 1.00 65.12 239 ILE A O 1
ATOM 1978 N N . PRO A 1 240 ? 0.080 -12.780 -9.400 1.00 62.41 240 PRO A N 1
ATOM 1979 C CA . PRO A 1 240 ? -1.327 -13.018 -9.677 1.00 62.41 240 PRO A CA 1
ATOM 1980 C C . PRO A 1 240 ? -1.648 -12.486 -11.076 1.00 62.41 240 PRO A C 1
ATOM 1982 O O . PRO A 1 240 ? -1.575 -11.288 -11.335 1.00 62.41 240 PRO A O 1
ATOM 1985 N N . PHE A 1 241 ? -1.912 -13.411 -11.995 1.00 51.78 241 PHE A N 1
ATOM 1986 C CA . PHE A 1 241 ? -2.069 -13.134 -13.415 1.00 51.78 241 PHE A CA 1
ATOM 1987 C C . PHE A 1 241 ? -3.328 -12.285 -13.635 1.00 51.78 241 PHE A C 1
ATOM 1989 O O . PHE A 1 241 ? -4.430 -12.738 -13.332 1.00 51.78 241 PHE A O 1
ATOM 1996 N N . ILE A 1 242 ? -3.172 -11.076 -14.173 1.00 52.06 242 ILE A N 1
ATOM 1997 C CA . ILE A 1 242 ? -4.271 -10.306 -14.767 1.00 52.06 242 ILE A CA 1
ATOM 1998 C C . ILE A 1 242 ? -4.105 -10.429 -16.279 1.00 52.06 242 ILE A C 1
ATOM 2000 O O . ILE A 1 242 ? -3.026 -10.174 -16.815 1.00 52.06 242 ILE A O 1
ATOM 2004 N N . GLN A 1 243 ? -5.145 -10.909 -16.957 1.00 44.34 243 GLN A N 1
ATOM 2005 C CA . GLN A 1 243 ? -5.117 -11.158 -18.394 1.00 44.34 243 GLN A CA 1
ATOM 2006 C C . GLN A 1 243 ? -4.974 -9.824 -19.155 1.00 44.34 243 GLN A C 1
ATOM 2008 O O . GLN A 1 243 ? -5.679 -8.856 -18.881 1.00 44.34 243 GLN A O 1
ATOM 2013 N N . ASN A 1 244 ? -4.014 -9.782 -20.082 1.00 42.72 244 ASN A N 1
ATOM 2014 C CA . ASN A 1 244 ? -3.584 -8.608 -20.849 1.00 42.72 244 ASN A CA 1
ATOM 2015 C C . ASN A 1 244 ? -4.592 -8.196 -21.942 1.00 42.72 244 ASN A C 1
ATOM 2017 O O . ASN A 1 244 ? -4.277 -8.284 -23.127 1.00 42.72 244 ASN A O 1
ATOM 2021 N N . ASP A 1 245 ? -5.761 -7.670 -21.582 1.00 45.09 245 ASP A N 1
ATOM 2022 C CA . ASP A 1 245 ? -6.506 -6.811 -22.515 1.00 45.09 245 ASP A CA 1
ATOM 2023 C C . ASP A 1 245 ? -5.991 -5.369 -22.383 1.00 45.09 245 ASP A C 1
ATOM 2025 O O . ASP A 1 245 ? -6.575 -4.509 -21.721 1.00 45.09 245 ASP A O 1
ATOM 2029 N N . LYS A 1 246 ? -4.826 -5.117 -23.002 1.00 40.69 246 LYS A N 1
ATOM 2030 C CA . LYS A 1 246 ? -4.011 -3.893 -22.849 1.00 40.69 246 LYS A CA 1
ATOM 2031 C C . LYS A 1 246 ? -4.737 -2.580 -23.174 1.00 40.69 246 LYS A C 1
ATOM 2033 O O . LYS A 1 246 ? -4.336 -1.541 -22.668 1.00 40.69 246 LYS A O 1
ATOM 2038 N N . ASN A 1 247 ? -5.821 -2.613 -23.949 1.00 41.41 247 ASN A N 1
ATOM 2039 C CA . ASN A 1 247 ? -6.578 -1.406 -24.302 1.00 41.41 247 ASN A CA 1
ATOM 2040 C C . ASN A 1 247 ? -7.607 -0.978 -23.241 1.00 41.41 247 ASN A C 1
ATOM 2042 O O . ASN A 1 247 ? -8.146 0.119 -23.343 1.00 41.41 247 ASN A O 1
ATOM 2046 N N . PHE A 1 248 ? -7.896 -1.813 -22.237 1.00 50.34 248 PHE A N 1
ATOM 2047 C CA . PHE A 1 248 ? -8.942 -1.535 -21.244 1.00 50.34 248 PHE A CA 1
ATOM 2048 C C . PHE A 1 248 ? -8.432 -0.917 -19.931 1.00 50.34 248 PHE A C 1
ATOM 2050 O O . PHE A 1 248 ? -9.251 -0.524 -19.104 1.00 50.34 248 PHE A O 1
ATOM 2057 N N . MET A 1 249 ? -7.111 -0.808 -19.727 1.00 69.19 249 MET A N 1
ATOM 2058 C CA . MET A 1 249 ? -6.513 -0.488 -18.416 1.00 69.19 249 MET A CA 1
ATOM 2059 C C . MET A 1 249 ? -5.428 0.600 -18.441 1.00 69.19 249 MET A C 1
ATOM 2061 O O . MET A 1 249 ? -4.660 0.723 -17.485 1.00 69.19 249 MET A O 1
ATOM 2065 N N . THR A 1 250 ? -5.350 1.382 -19.516 1.00 79.56 250 THR A N 1
ATOM 2066 C CA . THR A 1 250 ? -4.436 2.527 -19.616 1.00 79.56 250 THR A CA 1
ATOM 2067 C C . THR A 1 250 ? -5.142 3.798 -19.159 1.00 79.56 250 THR A C 1
ATOM 2069 O O . THR A 1 250 ? -6.302 4.028 -19.501 1.00 79.56 250 THR A O 1
ATOM 2072 N N . VAL A 1 251 ? -4.447 4.627 -18.385 1.00 79.88 251 VAL A N 1
ATOM 2073 C CA . VAL A 1 251 ? -4.940 5.941 -17.949 1.00 79.88 251 VAL A CA 1
ATOM 2074 C C . VAL A 1 251 ? -3.880 7.010 -18.186 1.00 79.88 251 VAL A C 1
ATOM 2076 O O . VAL A 1 251 ? -2.699 6.663 -18.225 1.00 79.88 251 VAL A O 1
ATOM 2079 N N . PRO A 1 252 ? -4.248 8.302 -18.213 1.00 84.88 252 PRO A N 1
ATOM 2080 C CA . PRO A 1 252 ? -3.258 9.365 -18.201 1.00 84.88 252 PRO A CA 1
ATOM 2081 C C . PRO A 1 252 ? -2.358 9.266 -16.968 1.00 84.88 252 PRO A C 1
ATOM 2083 O O . PRO A 1 252 ? -2.860 9.217 -15.839 1.00 84.88 252 PRO A O 1
ATOM 2086 N N . LEU A 1 253 ? -1.039 9.305 -17.147 1.00 88.25 253 LEU A N 1
ATOM 2087 C CA . LEU A 1 253 ? -0.044 9.279 -16.074 1.00 88.25 253 LEU A CA 1
ATOM 2088 C C . LEU A 1 253 ? -0.309 10.377 -15.037 1.00 88.25 253 LEU A C 1
ATOM 2090 O O . LEU A 1 253 ? -0.203 10.148 -13.835 1.00 88.25 253 LEU A O 1
ATOM 2094 N N . SER A 1 254 ? -0.735 11.555 -15.500 1.00 87.88 254 SER A N 1
ATOM 2095 C CA . SER A 1 254 ? -1.107 12.698 -14.653 1.00 87.88 254 SER A CA 1
ATOM 2096 C C . SER A 1 254 ? -2.276 12.418 -13.696 1.00 87.88 254 SER A C 1
ATOM 2098 O O . SER A 1 254 ? -2.414 13.093 -12.672 1.00 87.88 254 SER A O 1
ATOM 2100 N N . SER A 1 255 ? -3.111 11.422 -14.003 1.00 89.44 255 SER A N 1
ATOM 2101 C CA . SER A 1 255 ? -4.224 10.988 -13.155 1.00 89.44 255 SER A CA 1
ATOM 2102 C C . SER A 1 255 ? -3.810 9.956 -12.101 1.00 89.44 255 SER A C 1
ATOM 2104 O O . SER A 1 255 ? -4.568 9.734 -11.152 1.00 89.44 255 SER A O 1
ATOM 2106 N N . ALA A 1 256 ? -2.624 9.352 -12.247 1.00 94.00 256 ALA A N 1
ATOM 2107 C CA . ALA A 1 256 ? -2.142 8.256 -11.423 1.00 94.00 256 ALA A CA 1
ATOM 2108 C C . ALA A 1 256 ? -1.114 8.710 -10.373 1.00 94.00 256 ALA A C 1
ATOM 2110 O O . ALA A 1 256 ? -0.228 9.526 -10.630 1.00 94.00 256 ALA A O 1
ATOM 2111 N N . ALA A 1 257 ? -1.198 8.141 -9.171 1.00 97.12 257 ALA A N 1
ATOM 2112 C CA . ALA A 1 257 ? -0.179 8.306 -8.136 1.00 97.12 257 ALA A CA 1
ATOM 2113 C C . ALA A 1 257 ? -0.064 7.058 -7.257 1.00 97.12 257 ALA A C 1
ATOM 2115 O O . ALA A 1 257 ? -1.055 6.356 -7.040 1.00 97.12 257 ALA A O 1
ATOM 2116 N N . VAL A 1 258 ? 1.126 6.812 -6.707 1.00 98.38 258 VAL A N 1
ATOM 2117 C CA . VAL A 1 258 ? 1.404 5.694 -5.799 1.00 98.38 258 VAL A CA 1
ATOM 2118 C C . VAL A 1 258 ? 1.677 6.199 -4.389 1.00 98.38 258 VAL A C 1
ATOM 2120 O O . VAL A 1 258 ? 2.608 6.973 -4.172 1.00 98.38 258 VAL A O 1
ATOM 2123 N N . TRP A 1 259 ? 0.897 5.722 -3.421 1.00 98.44 259 TRP A N 1
ATOM 2124 C CA . TRP A 1 259 ? 1.109 5.971 -1.996 1.00 98.44 259 TRP A CA 1
ATOM 2125 C C . TRP A 1 259 ? 1.794 4.775 -1.344 1.00 98.44 259 TRP A C 1
ATOM 2127 O O . TRP A 1 259 ? 1.404 3.634 -1.592 1.00 98.44 259 TRP A O 1
ATOM 2137 N N . VAL A 1 260 ? 2.802 5.037 -0.515 1.00 98.31 260 VAL A N 1
ATOM 2138 C CA . VAL A 1 260 ? 3.688 4.014 0.049 1.00 98.31 260 VAL A CA 1
ATOM 2139 C C . VAL A 1 260 ? 3.843 4.209 1.552 1.00 98.31 260 VAL A C 1
ATOM 2141 O O . VAL A 1 260 ? 4.433 5.200 1.991 1.00 98.31 260 VAL A O 1
ATOM 2144 N N . ASP A 1 261 ? 3.401 3.217 2.317 1.00 98.19 261 ASP A N 1
ATOM 2145 C CA . ASP A 1 261 ? 3.911 2.978 3.664 1.00 98.19 261 ASP A CA 1
ATOM 2146 C C . ASP A 1 261 ? 4.932 1.826 3.575 1.00 98.19 261 ASP A C 1
ATOM 2148 O O . ASP A 1 261 ? 4.566 0.671 3.309 1.00 98.19 261 ASP A O 1
ATOM 2152 N N . PRO A 1 262 ? 6.234 2.133 3.694 1.00 97.19 262 PRO A N 1
ATOM 2153 C CA . PRO A 1 262 ? 7.281 1.145 3.500 1.00 97.19 262 PRO A CA 1
ATOM 2154 C C . PRO A 1 262 ? 7.346 0.119 4.639 1.00 97.19 262 PRO A C 1
ATOM 2156 O O . PRO A 1 262 ? 7.896 -0.965 4.418 1.00 97.19 262 PRO A O 1
ATOM 2159 N N . LEU A 1 263 ? 6.821 0.427 5.827 1.00 97.00 263 LEU A N 1
ATOM 2160 C CA . LEU A 1 263 ? 6.791 -0.474 6.975 1.00 97.00 263 LEU A CA 1
ATOM 2161 C C . LEU A 1 263 ? 5.703 -0.013 7.961 1.00 97.00 263 LEU A C 1
ATOM 2163 O O . LEU A 1 263 ? 5.968 0.735 8.898 1.00 97.00 263 LEU A O 1
ATOM 2167 N N . ASP A 1 264 ? 4.494 -0.548 7.804 1.00 97.62 264 ASP A N 1
ATOM 2168 C CA . ASP A 1 264 ? 3.416 -0.361 8.775 1.00 97.62 264 ASP A CA 1
ATOM 2169 C C . ASP A 1 264 ? 3.758 -1.104 10.073 1.00 97.62 264 ASP A C 1
ATOM 2171 O O . ASP A 1 264 ? 4.308 -2.214 10.059 1.00 97.62 264 ASP A O 1
ATOM 2175 N N . ALA A 1 265 ? 3.372 -0.511 11.202 1.00 95.50 265 ALA A N 1
ATOM 2176 C CA . ALA A 1 265 ? 3.644 -1.004 12.549 1.00 95.50 265 ALA A CA 1
ATOM 2177 C C . ALA A 1 265 ? 5.144 -1.025 12.930 1.00 95.50 265 ALA A C 1
ATOM 2179 O O . ALA A 1 265 ? 5.623 -1.963 13.576 1.00 95.50 265 ALA A O 1
ATOM 2180 N N . THR A 1 266 ? 5.895 0.040 12.607 1.00 94.31 266 THR A N 1
ATOM 2181 C CA . THR A 1 266 ? 7.313 0.203 12.998 1.00 94.31 266 THR A CA 1
ATOM 2182 C C . THR A 1 266 ? 7.551 0.026 14.494 1.00 94.31 266 THR A C 1
ATOM 2184 O O . THR A 1 266 ? 8.541 -0.579 14.909 1.00 94.31 266 THR A O 1
ATOM 2187 N N . LYS A 1 267 ? 6.640 0.513 15.342 1.00 92.06 267 LYS A N 1
ATOM 2188 C CA . LYS A 1 267 ? 6.753 0.323 16.791 1.00 92.06 267 LYS A CA 1
ATOM 2189 C C . LYS A 1 267 ? 6.712 -1.162 17.151 1.00 92.06 267 LYS A C 1
ATOM 2191 O O . LYS A 1 267 ? 7.602 -1.652 17.840 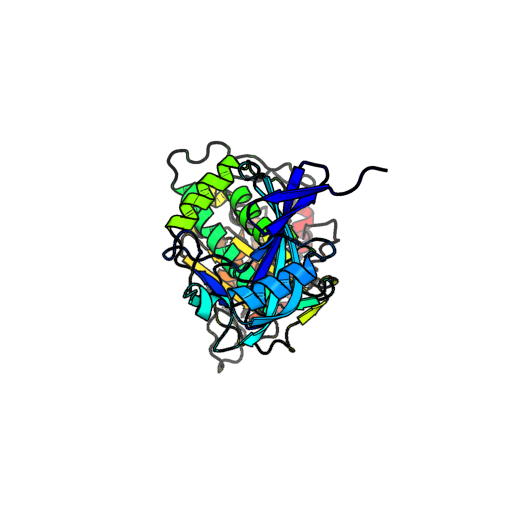1.00 92.06 267 LYS A O 1
ATOM 2196 N N . GLU A 1 268 ? 5.745 -1.899 16.631 1.00 94.75 268 GLU A N 1
ATOM 2197 C CA . GLU A 1 268 ? 5.625 -3.338 16.851 1.00 94.75 268 GLU A CA 1
ATOM 2198 C C . GLU A 1 268 ? 6.785 -4.136 16.248 1.00 94.75 268 GLU A C 1
ATOM 2200 O O . GLU A 1 268 ? 7.225 -5.113 16.853 1.00 94.75 268 GLU A O 1
ATOM 2205 N N . PHE A 1 269 ? 7.363 -3.683 15.134 1.00 94.06 269 PHE A N 1
ATOM 2206 C CA . PHE A 1 269 ? 8.610 -4.237 14.605 1.00 94.06 269 PHE A CA 1
ATOM 2207 C C . PHE A 1 269 ? 9.772 -4.130 15.612 1.00 94.06 269 PHE A C 1
ATOM 2209 O O . PHE A 1 269 ? 10.550 -5.080 15.771 1.00 94.06 269 PHE A O 1
ATOM 2216 N N . THR A 1 270 ? 9.872 -3.004 16.334 1.00 90.69 270 THR A N 1
ATOM 2217 C CA . THR A 1 270 ? 10.868 -2.823 17.409 1.00 90.69 270 THR A CA 1
ATOM 2218 C C . THR A 1 270 ? 10.552 -3.618 18.681 1.00 90.69 270 THR A C 1
ATOM 2220 O O . THR A 1 270 ? 11.474 -3.934 19.427 1.00 90.69 270 THR A O 1
ATOM 2223 N N . GLU A 1 271 ? 9.286 -3.985 18.904 1.00 91.62 271 GLU A N 1
ATOM 2224 C CA . GLU A 1 271 ? 8.811 -4.784 20.049 1.00 91.62 271 GLU A CA 1
ATOM 2225 C C . GLU A 1 271 ? 8.745 -6.301 19.758 1.00 91.62 271 GLU A C 1
ATOM 2227 O O . GLU A 1 271 ? 8.180 -7.050 20.552 1.00 91.62 271 GLU A O 1
ATOM 2232 N N . ASP A 1 272 ? 9.287 -6.770 18.626 1.00 91.94 272 ASP A N 1
ATOM 2233 C CA . ASP A 1 272 ? 9.228 -8.178 18.184 1.00 91.94 272 ASP A CA 1
ATOM 2234 C C . ASP A 1 272 ? 7.806 -8.727 17.933 1.00 91.94 272 ASP A C 1
ATOM 2236 O O . ASP A 1 272 ? 7.589 -9.935 17.829 1.00 91.94 272 ASP A O 1
ATOM 2240 N N . LEU A 1 273 ? 6.828 -7.844 17.728 1.00 95.31 273 LEU A N 1
ATOM 2241 C CA . LEU A 1 273 ? 5.448 -8.189 17.372 1.00 95.31 273 LEU A CA 1
ATOM 2242 C C . LEU A 1 273 ? 5.277 -8.226 15.849 1.00 95.31 273 LEU A C 1
ATOM 2244 O O . LEU A 1 273 ? 4.504 -7.483 15.241 1.00 95.31 273 LEU A O 1
ATOM 2248 N N . LEU A 1 274 ? 6.053 -9.112 15.231 1.00 95.88 274 LEU A N 1
ATOM 2249 C CA . LEU A 1 274 ? 6.287 -9.167 13.789 1.00 95.88 274 LEU A CA 1
ATOM 2250 C C . LEU A 1 274 ? 5.047 -9.530 12.955 1.00 95.88 274 LEU A C 1
ATOM 2252 O O . LEU A 1 274 ? 5.031 -9.285 11.751 1.00 95.88 274 LEU A O 1
ATOM 2256 N N . GLN A 1 275 ? 3.997 -10.081 13.571 1.00 96.56 275 GLN A N 1
ATOM 2257 C CA . GLN A 1 275 ? 2.742 -10.420 12.892 1.00 96.56 275 GLN A CA 1
ATOM 2258 C C . GLN A 1 275 ? 1.965 -9.200 12.375 1.00 96.56 275 GLN A C 1
ATOM 2260 O O . GLN A 1 275 ? 1.127 -9.357 11.491 1.00 96.56 275 GLN A O 1
ATOM 2265 N N . TYR A 1 276 ? 2.225 -8.007 12.922 1.00 97.62 276 TYR A N 1
ATOM 2266 C CA . TYR A 1 276 ? 1.557 -6.766 12.515 1.00 97.62 276 TYR A CA 1
ATOM 2267 C C . TYR A 1 276 ? 2.273 -6.029 11.384 1.00 97.62 276 TYR A C 1
ATOM 2269 O O . TYR A 1 276 ? 1.690 -5.129 10.790 1.00 97.62 276 TYR A O 1
ATOM 2277 N N . VAL A 1 277 ? 3.524 -6.396 11.102 1.00 97.81 277 VAL A N 1
ATOM 2278 C CA . VAL A 1 277 ? 4.373 -5.668 10.159 1.00 97.81 277 VAL A CA 1
ATOM 2279 C C . VAL A 1 277 ? 3.902 -5.926 8.736 1.00 97.81 277 VAL A C 1
ATOM 2281 O O . VAL A 1 277 ? 3.795 -7.084 8.321 1.00 97.81 277 VAL A O 1
ATOM 2284 N N . MET A 1 278 ? 3.659 -4.852 7.986 1.00 98.44 278 MET A N 1
ATOM 2285 C CA . MET A 1 278 ? 3.253 -4.917 6.582 1.00 98.44 278 MET A CA 1
ATOM 2286 C C . MET A 1 278 ? 4.008 -3.899 5.728 1.00 98.44 278 MET A C 1
ATOM 2288 O O . MET A 1 278 ? 4.381 -2.836 6.197 1.00 98.44 278 MET A O 1
ATOM 2292 N N . VAL A 1 279 ? 4.202 -4.219 4.452 1.00 98.62 279 VAL A N 1
ATOM 2293 C CA . VAL A 1 279 ? 4.556 -3.244 3.412 1.00 98.62 279 VAL A CA 1
ATOM 2294 C C . VAL A 1 279 ? 3.274 -2.898 2.665 1.00 98.62 279 VAL A C 1
ATOM 2296 O O . VAL A 1 279 ? 2.558 -3.821 2.260 1.00 98.62 279 VAL A O 1
ATOM 2299 N N . MET A 1 280 ? 2.971 -1.609 2.485 1.00 98.69 280 MET A N 1
ATOM 2300 C CA . MET A 1 280 ? 1.715 -1.165 1.873 1.00 98.69 280 MET A CA 1
ATOM 2301 C C . MET A 1 280 ? 1.956 -0.243 0.678 1.00 98.69 280 MET A C 1
ATOM 2303 O O . MET A 1 280 ? 2.612 0.792 0.790 1.00 98.69 280 MET A O 1
ATOM 2307 N N . LEU A 1 281 ? 1.372 -0.599 -0.466 1.00 98.50 281 LEU A N 1
ATOM 2308 C CA . LEU A 1 281 ? 1.347 0.230 -1.668 1.00 98.50 281 LEU A CA 1
ATOM 2309 C C . LEU A 1 281 ? -0.085 0.413 -2.156 1.00 98.50 281 LEU A C 1
ATOM 2311 O O . LEU A 1 281 ? -0.873 -0.530 -2.201 1.00 98.50 281 LEU A O 1
ATOM 2315 N N . CYS A 1 282 ? -0.403 1.631 -2.569 1.00 98.50 282 CYS A N 1
ATOM 2316 C CA . CYS A 1 282 ? -1.702 1.997 -3.109 1.00 98.50 282 CYS A CA 1
ATOM 2317 C C . CYS A 1 282 ? -1.525 2.728 -4.433 1.00 98.50 282 CYS A C 1
ATOM 2319 O O . CYS A 1 282 ? -0.846 3.751 -4.471 1.00 98.50 282 CYS A O 1
ATOM 2321 N N . ILE A 1 283 ? -2.160 2.246 -5.494 1.00 97.69 283 ILE A N 1
ATOM 2322 C CA . ILE A 1 283 ? -2.274 2.959 -6.765 1.00 97.69 283 ILE A CA 1
ATOM 2323 C C . ILE A 1 283 ? -3.601 3.714 -6.744 1.00 97.69 283 ILE A C 1
ATOM 2325 O O . ILE A 1 283 ? -4.672 3.136 -6.522 1.00 97.69 283 ILE A O 1
ATOM 2329 N N . THR A 1 284 ? -3.519 5.019 -6.961 1.00 97.69 284 THR A N 1
ATOM 2330 C CA . THR A 1 284 ? -4.663 5.927 -7.001 1.00 97.69 284 THR A CA 1
ATOM 2331 C C . THR A 1 284 ? -4.869 6.456 -8.405 1.00 97.69 284 THR A C 1
ATOM 2333 O O . THR A 1 284 ? -3.890 6.746 -9.085 1.00 97.69 284 THR A O 1
ATOM 2336 N N . ILE A 1 285 ? -6.132 6.597 -8.805 1.00 92.56 285 ILE A N 1
ATOM 2337 C CA . ILE A 1 285 ? -6.557 7.144 -10.096 1.00 92.56 285 ILE A CA 1
ATOM 2338 C C . ILE A 1 285 ? -7.554 8.253 -9.806 1.00 92.56 285 ILE A C 1
ATOM 2340 O O . ILE A 1 285 ? -8.479 8.060 -9.014 1.00 92.56 285 ILE A O 1
ATOM 2344 N N . GLU A 1 286 ? -7.324 9.441 -10.361 1.00 91.12 286 GLU A N 1
ATOM 2345 C CA . GLU A 1 286 ? -8.117 10.639 -10.064 1.00 91.12 286 GLU A CA 1
ATOM 2346 C C . GLU A 1 286 ? -8.295 10.862 -8.550 1.00 91.12 286 GLU A C 1
ATOM 2348 O O . GLU A 1 286 ? -9.381 11.192 -8.065 1.00 91.12 286 GLU A O 1
ATOM 2353 N N . LYS A 1 287 ? -7.210 10.668 -7.784 1.00 95.19 287 LYS A N 1
ATOM 2354 C CA . LYS A 1 287 ? -7.168 10.864 -6.320 1.00 95.19 287 LYS A CA 1
ATOM 2355 C C . LYS A 1 287 ? -7.997 9.839 -5.525 1.00 95.19 287 LYS A C 1
ATOM 2357 O O . LYS A 1 287 ? -8.162 10.003 -4.315 1.00 95.19 287 LYS A O 1
ATOM 2362 N N . LYS A 1 288 ? -8.512 8.783 -6.165 1.00 95.38 288 LYS A N 1
ATOM 2363 C CA . LYS A 1 288 ? -9.296 7.708 -5.534 1.00 95.38 288 LYS A CA 1
ATOM 2364 C C . LYS A 1 288 ? -8.454 6.437 -5.373 1.00 95.38 288 LYS A C 1
ATOM 2366 O O . LYS A 1 288 ? -7.694 6.101 -6.283 1.00 95.38 288 LYS A O 1
ATOM 2371 N N . PRO A 1 289 ? -8.595 5.697 -4.261 1.00 96.75 289 PRO A N 1
ATOM 2372 C CA . PRO A 1 289 ? -7.852 4.460 -4.040 1.00 96.75 289 PRO A CA 1
ATOM 2373 C C . PRO A 1 289 ? -8.383 3.375 -4.986 1.00 96.75 289 PRO A C 1
ATOM 2375 O O . PRO A 1 289 ? -9.563 3.035 -4.934 1.00 96.75 289 PRO A O 1
ATOM 2378 N N . THR A 1 290 ? -7.534 2.877 -5.888 1.00 93.31 290 THR A N 1
ATOM 2379 C CA . THR A 1 290 ? -7.962 1.990 -6.989 1.00 93.31 290 THR A CA 1
ATOM 2380 C C . THR A 1 290 ? -7.364 0.597 -6.870 1.00 93.31 290 THR A C 1
ATOM 2382 O O . THR A 1 290 ? -8.085 -0.383 -7.017 1.00 93.31 290 THR A O 1
ATOM 2385 N N . ILE A 1 291 ? -6.075 0.485 -6.553 1.00 95.12 291 ILE A N 1
ATOM 2386 C CA . ILE A 1 291 ? -5.415 -0.809 -6.340 1.00 95.12 291 ILE A CA 1
ATOM 2387 C C . ILE A 1 291 ? -4.670 -0.746 -5.017 1.00 95.12 291 ILE A C 1
ATOM 2389 O O . ILE A 1 291 ? -3.924 0.201 -4.779 1.00 95.12 291 ILE A O 1
ATOM 2393 N N . GLY A 1 292 ? -4.864 -1.739 -4.156 1.00 97.62 292 GLY A N 1
ATOM 2394 C CA . GLY A 1 292 ? -4.132 -1.851 -2.897 1.00 97.62 292 GLY A CA 1
ATOM 2395 C C . GLY A 1 292 ? -3.338 -3.145 -2.843 1.00 97.62 292 GLY A C 1
ATOM 2396 O O . GLY A 1 292 ? -3.836 -4.194 -3.250 1.00 97.62 292 GLY A O 1
ATOM 2397 N N . ILE A 1 293 ? -2.111 -3.065 -2.334 1.00 97.88 293 ILE A N 1
ATOM 2398 C CA . ILE A 1 293 ? -1.197 -4.189 -2.135 1.00 97.88 293 ILE A CA 1
ATOM 2399 C C . ILE A 1 293 ? -0.678 -4.117 -0.700 1.00 97.88 293 ILE A C 1
ATOM 2401 O O . ILE A 1 293 ? -0.056 -3.133 -0.304 1.00 97.88 293 ILE A O 1
ATOM 2405 N N . LEU A 1 294 ? -0.918 -5.175 0.065 1.00 98.31 294 LEU A N 1
ATOM 2406 C CA . LEU A 1 294 ? -0.373 -5.395 1.398 1.00 98.31 294 LEU A CA 1
ATOM 2407 C C . LEU A 1 294 ? 0.468 -6.665 1.366 1.00 98.31 294 LEU A C 1
ATOM 2409 O O . LEU A 1 294 ? 0.013 -7.706 0.883 1.00 98.31 294 LEU A O 1
ATOM 2413 N N . TYR A 1 295 ? 1.671 -6.603 1.924 1.00 97.94 295 TYR A N 1
ATOM 2414 C CA . TYR A 1 295 ? 2.500 -7.783 2.133 1.00 97.94 295 TYR A CA 1
ATOM 2415 C C . TYR A 1 295 ? 2.927 -7.886 3.590 1.00 97.94 295 TYR A C 1
ATOM 2417 O O . TYR A 1 295 ? 3.595 -6.993 4.101 1.00 97.94 295 TYR A O 1
ATOM 2425 N N . ALA A 1 296 ? 2.578 -8.993 4.241 1.00 97.69 296 ALA A N 1
ATOM 2426 C CA . ALA A 1 296 ? 3.016 -9.331 5.589 1.00 97.69 296 ALA A CA 1
ATOM 2427 C C . ALA A 1 296 ? 4.244 -10.265 5.512 1.00 97.69 296 ALA A C 1
ATOM 2429 O O . ALA A 1 296 ? 4.088 -11.481 5.347 1.00 97.69 296 ALA A O 1
ATOM 2430 N N . PRO A 1 297 ? 5.487 -9.750 5.611 1.00 96.00 297 PRO A N 1
ATOM 2431 C CA . PRO A 1 297 ? 6.695 -10.531 5.334 1.00 96.00 297 PRO A CA 1
ATOM 2432 C C . PRO A 1 297 ? 6.929 -11.706 6.294 1.00 96.00 297 PRO A C 1
ATOM 2434 O O . PRO A 1 297 ? 7.481 -12.741 5.900 1.00 96.00 297 PRO A O 1
ATOM 2437 N N . PHE A 1 298 ? 6.508 -11.574 7.552 1.00 96.06 298 PHE A N 1
ATOM 2438 C CA . PHE A 1 298 ? 6.744 -12.585 8.589 1.00 96.06 298 PHE A CA 1
ATOM 2439 C C . PHE A 1 298 ? 5.730 -13.732 8.573 1.00 96.06 298 PHE A C 1
ATOM 2441 O O . PHE A 1 298 ? 6.040 -14.814 9.062 1.00 96.06 298 PHE A O 1
ATOM 2448 N N . THR A 1 299 ? 4.569 -13.535 7.945 1.00 95.06 299 THR A N 1
ATOM 2449 C CA . THR A 1 299 ? 3.597 -14.601 7.644 1.00 95.06 299 THR A CA 1
ATOM 2450 C C . THR A 1 299 ? 3.630 -15.019 6.171 1.00 95.06 299 THR A C 1
ATOM 2452 O O . THR A 1 299 ? 2.968 -15.979 5.791 1.00 95.06 299 THR A O 1
ATOM 2455 N N . ASN A 1 300 ? 4.428 -14.325 5.350 1.00 92.25 300 ASN A N 1
ATOM 2456 C CA . ASN A 1 300 ? 4.544 -14.509 3.906 1.00 92.25 300 ASN A CA 1
ATOM 2457 C C . ASN A 1 300 ? 3.189 -14.454 3.177 1.00 92.25 300 ASN A C 1
ATOM 2459 O O . ASN A 1 300 ? 2.922 -15.260 2.286 1.00 92.25 300 ASN A O 1
ATOM 2463 N N . LYS A 1 301 ? 2.330 -13.509 3.567 1.00 93.19 301 LYS A N 1
ATOM 2464 C CA . LYS A 1 301 ? 0.974 -13.374 3.028 1.00 93.19 301 LYS A CA 1
ATOM 2465 C C . LYS A 1 301 ? 0.814 -12.068 2.261 1.00 93.19 301 LYS A C 1
ATOM 2467 O O . LYS A 1 301 ? 1.150 -11.004 2.776 1.00 93.19 301 LYS A O 1
ATOM 2472 N N . PHE A 1 302 ? 0.270 -12.165 1.052 1.00 93.88 302 PHE A N 1
ATOM 2473 C CA . PHE A 1 302 ? -0.224 -11.020 0.295 1.00 93.88 302 PHE A CA 1
ATOM 2474 C C . PHE A 1 302 ? -1.723 -10.840 0.511 1.00 93.88 302 PHE A C 1
ATOM 2476 O O . PHE A 1 302 ? -2.470 -11.819 0.493 1.00 93.88 302 PHE A O 1
ATOM 2483 N N . THR A 1 303 ? -2.145 -9.584 0.621 1.00 95.31 303 THR A N 1
ATOM 2484 C CA . THR A 1 303 ? -3.538 -9.175 0.448 1.00 95.31 303 THR A CA 1
ATOM 2485 C C . THR A 1 303 ? -3.575 -8.049 -0.574 1.00 95.31 303 THR A C 1
ATOM 2487 O O . THR A 1 303 ? -2.955 -7.012 -0.362 1.00 95.31 303 THR A O 1
ATOM 2490 N N . TRP A 1 304 ? -4.276 -8.234 -1.686 1.00 94.19 304 TRP A N 1
ATOM 2491 C CA . TRP A 1 304 ? -4.403 -7.223 -2.731 1.00 94.19 304 TRP A CA 1
ATOM 2492 C C . TRP A 1 304 ? -5.782 -7.274 -3.390 1.00 94.19 304 TRP A C 1
ATOM 2494 O O . TRP A 1 304 ? -6.479 -8.295 -3.352 1.00 94.19 304 TRP A O 1
ATOM 2504 N N . ALA A 1 305 ? -6.193 -6.157 -3.979 1.00 90.12 305 ALA A N 1
ATOM 2505 C CA . ALA A 1 305 ? -7.413 -6.080 -4.772 1.00 90.12 305 ALA A CA 1
ATOM 2506 C C . ALA A 1 305 ? -7.398 -4.854 -5.688 1.00 90.12 305 ALA A C 1
ATOM 2508 O O . ALA A 1 305 ? -6.717 -3.865 -5.394 1.00 90.12 305 ALA A O 1
ATOM 2509 N N . TRP A 1 306 ? -8.196 -4.916 -6.752 1.00 88.06 306 TRP A N 1
ATOM 2510 C CA . TRP A 1 306 ? -8.385 -3.832 -7.710 1.00 88.06 306 TRP A CA 1
ATOM 2511 C C . TRP A 1 306 ? -9.866 -3.442 -7.782 1.00 88.06 306 TRP A C 1
ATOM 2513 O O . TRP A 1 306 ? -10.730 -4.240 -8.126 1.00 88.06 306 TRP A O 1
ATOM 2523 N N . VAL A 1 307 ? -10.178 -2.194 -7.440 1.00 82.12 307 VAL A N 1
ATOM 2524 C CA . VAL A 1 307 ? -11.534 -1.640 -7.506 1.00 82.12 307 VAL A CA 1
ATOM 2525 C C . VAL A 1 307 ? -12.045 -1.622 -8.949 1.00 82.12 307 VAL A C 1
ATOM 2527 O O . VAL A 1 307 ? -11.403 -1.060 -9.831 1.00 82.12 307 VAL A O 1
ATOM 2530 N N . GLY A 1 308 ? -13.238 -2.175 -9.175 1.00 72.12 308 GLY A N 1
ATOM 2531 C CA . GLY A 1 308 ? -13.873 -2.207 -10.499 1.00 72.12 308 GLY A CA 1
ATOM 2532 C C . GLY A 1 308 ? -13.430 -3.375 -11.381 1.00 72.12 308 GLY A C 1
ATOM 2533 O O . GLY A 1 308 ? -13.913 -3.495 -12.502 1.00 72.12 308 GLY A O 1
ATOM 2534 N N . VAL A 1 309 ? -12.563 -4.248 -10.866 1.00 69.69 309 VAL A N 1
ATOM 2535 C CA . VAL A 1 309 ? -12.088 -5.459 -11.536 1.00 69.69 309 VAL A CA 1
ATOM 2536 C C . VAL A 1 309 ? -12.352 -6.633 -10.610 1.00 69.69 309 VAL A C 1
ATOM 2538 O O . VAL A 1 309 ? -12.086 -6.536 -9.413 1.00 69.69 309 VAL A O 1
ATOM 2541 N N . ASP A 1 310 ? -12.858 -7.747 -11.131 1.00 65.81 310 ASP A N 1
ATOM 2542 C CA . ASP A 1 310 ? -13.117 -8.941 -10.316 1.00 65.81 310 ASP A CA 1
ATOM 2543 C C . ASP A 1 310 ? -11.827 -9.744 -10.057 1.00 65.81 310 ASP A C 1
ATOM 2545 O O . ASP A 1 310 ? -11.671 -10.912 -10.408 1.00 65.81 310 ASP A O 1
ATOM 2549 N N . HIS A 1 311 ? -10.833 -9.058 -9.491 1.00 66.06 311 HIS A N 1
ATOM 2550 C CA . HIS A 1 311 ? -9.516 -9.587 -9.173 1.00 66.06 311 HIS A CA 1
ATOM 2551 C C . HIS A 1 311 ? -9.105 -9.135 -7.768 1.00 66.06 311 HIS A C 1
ATOM 2553 O O . HIS A 1 311 ? -8.771 -7.973 -7.514 1.00 66.06 311 HIS A O 1
ATOM 2559 N N . SER A 1 312 ? -9.119 -10.087 -6.834 1.00 75.56 312 SER A N 1
ATOM 2560 C CA . SER A 1 312 ? -8.621 -9.919 -5.471 1.00 75.56 312 SER A CA 1
ATOM 2561 C C . SER A 1 312 ? -7.984 -11.213 -4.971 1.00 75.56 312 SER A C 1
ATOM 2563 O O . SER A 1 312 ? -8.386 -12.310 -5.351 1.00 75.56 312 SER A O 1
ATOM 2565 N N . SER A 1 313 ? -7.015 -11.099 -4.060 1.00 75.31 313 SER A N 1
ATOM 2566 C CA . SER A 1 313 ? -6.501 -12.248 -3.302 1.00 75.31 313 SER A CA 1
ATOM 2567 C C . SER A 1 313 ? -7.511 -12.825 -2.308 1.00 75.31 313 SER A C 1
ATOM 2569 O O . SER A 1 313 ? -7.266 -13.882 -1.727 1.00 75.31 313 SER A O 1
ATOM 2571 N N . ILE A 1 314 ? -8.592 -12.097 -2.024 1.00 75.69 314 ILE A N 1
ATOM 2572 C CA . ILE A 1 314 ? -9.626 -12.521 -1.085 1.00 75.69 314 ILE A CA 1
ATOM 2573 C C . ILE A 1 314 ? -10.605 -13.406 -1.849 1.00 75.69 314 ILE A C 1
ATOM 2575 O O . ILE A 1 314 ? -11.277 -12.958 -2.774 1.00 75.69 314 ILE A O 1
ATOM 2579 N N . LYS A 1 315 ? -10.668 -14.685 -1.462 1.00 65.81 315 LYS A N 1
ATOM 2580 C CA . LYS A 1 315 ? -11.633 -15.630 -2.026 1.00 65.81 315 LYS A CA 1
ATOM 2581 C C . LYS A 1 315 ? -13.038 -15.190 -1.632 1.00 65.81 315 LYS A C 1
ATOM 2583 O O . LYS A 1 315 ? -13.352 -15.137 -0.445 1.00 65.81 315 LYS A O 1
ATOM 2588 N N . ARG A 1 316 ? -13.866 -14.904 -2.629 1.00 62.94 316 ARG A N 1
ATOM 2589 C CA . ARG A 1 316 ? -15.295 -14.654 -2.456 1.00 62.94 316 ARG A CA 1
ATOM 2590 C C . ARG A 1 316 ? -16.068 -15.912 -2.807 1.00 62.94 316 ARG A C 1
ATOM 2592 O O . ARG A 1 316 ? -15.688 -16.637 -3.723 1.00 62.94 316 ARG A O 1
ATOM 2599 N N . ASP A 1 317 ? -17.145 -16.157 -2.076 1.00 57.72 317 ASP A N 1
ATOM 2600 C CA . ASP A 1 317 ? -18.195 -17.040 -2.563 1.00 57.72 317 ASP A CA 1
ATOM 2601 C C . ASP A 1 317 ? -19.101 -16.195 -3.465 1.00 57.72 317 ASP A C 1
ATOM 2603 O O . ASP A 1 317 ? -19.823 -15.321 -2.982 1.00 57.72 317 ASP A O 1
ATOM 2607 N N . GLU A 1 318 ? -19.005 -16.404 -4.778 1.00 54.91 318 GLU A N 1
ATOM 2608 C CA . GLU A 1 318 ? -19.751 -15.651 -5.799 1.00 54.91 318 GLU A CA 1
ATOM 2609 C C . GLU A 1 318 ? -21.279 -15.774 -5.634 1.00 54.91 318 GLU A C 1
ATOM 2611 O O . GLU A 1 318 ? -22.027 -14.957 -6.168 1.00 54.91 318 GLU A O 1
ATOM 2616 N N . ASN A 1 319 ? -21.758 -16.756 -4.858 1.00 50.75 319 ASN A N 1
ATOM 2617 C CA . ASN A 1 319 ? -23.184 -17.020 -4.659 1.00 50.75 319 ASN A CA 1
ATOM 2618 C C . ASN A 1 319 ? -23.784 -16.375 -3.402 1.00 50.75 319 ASN A C 1
ATOM 2620 O O . ASN A 1 319 ? -24.990 -16.498 -3.171 1.00 50.75 319 ASN A O 1
ATOM 2624 N N . ILE A 1 320 ? -22.988 -15.689 -2.581 1.00 52.75 320 ILE A N 1
ATOM 2625 C CA . ILE A 1 320 ? -23.481 -15.066 -1.352 1.00 52.75 320 ILE A CA 1
ATOM 2626 C C . ILE A 1 320 ? -23.716 -13.579 -1.627 1.00 52.75 320 ILE A C 1
ATOM 2628 O O . ILE A 1 320 ? -22.780 -12.780 -1.662 1.00 52.75 320 ILE A O 1
ATOM 2632 N N . LEU A 1 321 ? -24.989 -13.183 -1.777 1.00 57.38 321 LEU A N 1
ATOM 2633 C CA . LEU A 1 321 ? -25.392 -11.803 -1.485 1.00 57.38 321 LEU A CA 1
ATOM 2634 C C . LEU A 1 321 ? -24.762 -11.451 -0.139 1.00 57.38 321 LEU A C 1
ATOM 2636 O O . LEU A 1 321 ? -25.006 -12.186 0.812 1.00 57.38 321 LEU A O 1
ATOM 2640 N N . LEU A 1 322 ? -23.939 -10.397 -0.063 1.00 62.22 322 LEU A N 1
ATOM 2641 C CA . LEU A 1 322 ? -23.275 -9.996 1.181 1.00 62.22 322 LEU A CA 1
ATOM 2642 C C . LEU A 1 322 ? -24.329 -9.816 2.275 1.00 62.22 322 LEU A C 1
ATOM 2644 O O . LEU A 1 322 ? -24.974 -8.770 2.375 1.00 62.22 322 LEU A O 1
ATOM 2648 N N . GLU A 1 323 ? -24.536 -10.865 3.068 1.00 66.62 323 GLU A N 1
ATOM 2649 C CA . GLU A 1 323 ? -25.496 -10.831 4.148 1.00 66.62 323 GLU A CA 1
ATOM 2650 C C . GLU A 1 323 ? -24.975 -9.823 5.157 1.00 66.62 323 GLU A C 1
ATOM 2652 O O . GLU A 1 323 ? -23.859 -9.937 5.673 1.00 66.62 323 GLU A O 1
ATOM 2657 N N . VAL A 1 324 ? -25.782 -8.792 5.397 1.00 73.50 324 VAL A N 1
ATOM 2658 C CA . VAL A 1 324 ? -25.453 -7.781 6.390 1.00 73.50 324 VAL A CA 1
ATOM 2659 C C . VAL A 1 324 ? -25.394 -8.474 7.742 1.00 73.50 324 VAL A C 1
ATOM 2661 O O . VAL A 1 324 ? -26.422 -8.875 8.293 1.00 73.50 324 VAL A O 1
ATOM 2664 N N . HIS A 1 325 ? -24.187 -8.579 8.286 1.00 78.31 325 HIS A N 1
ATOM 2665 C CA . HIS A 1 325 ? -23.968 -9.148 9.597 1.00 78.31 325 HIS A CA 1
ATOM 2666 C C . HIS A 1 325 ? -24.541 -8.205 10.662 1.00 78.31 325 HIS A C 1
ATOM 2668 O O . HIS A 1 325 ? -24.262 -6.998 10.690 1.00 78.31 325 HIS A O 1
ATOM 2674 N N . LYS A 1 326 ? -25.392 -8.761 11.525 1.00 78.12 326 LYS A N 1
ATOM 2675 C CA . LYS A 1 326 ? -25.999 -8.078 12.671 1.00 78.12 326 LYS A CA 1
ATOM 2676 C C . LYS A 1 326 ? -25.648 -8.869 13.929 1.00 78.12 326 LYS A C 1
ATOM 2678 O O . LYS A 1 326 ? -26.425 -9.741 14.321 1.00 78.12 326 LYS A O 1
ATOM 2683 N N . PRO A 1 327 ? -24.481 -8.607 14.529 1.00 80.00 327 PRO A N 1
ATOM 2684 C CA . PRO A 1 327 ? -24.034 -9.360 15.686 1.00 80.00 327 PRO A CA 1
ATOM 2685 C C . PRO A 1 327 ? -24.872 -9.000 16.919 1.00 80.00 327 PRO A C 1
ATOM 2687 O O . PRO A 1 327 ? -25.451 -7.913 17.013 1.00 80.00 327 PRO A O 1
ATOM 2690 N N . SER A 1 328 ? -24.920 -9.904 17.899 1.00 81.19 328 SER A N 1
ATOM 2691 C CA . SER A 1 328 ? -25.520 -9.622 19.211 1.00 81.19 328 SER A CA 1
ATOM 2692 C C . SER A 1 328 ? -24.653 -8.701 20.078 1.00 81.19 328 SER A C 1
ATOM 2694 O O . SER A 1 328 ? -25.176 -8.040 20.972 1.00 81.19 328 SER A O 1
ATOM 2696 N N . ILE A 1 329 ? -23.341 -8.668 19.823 1.00 89.19 329 ILE A N 1
ATOM 2697 C CA . ILE A 1 329 ? -22.356 -7.781 20.455 1.00 89.19 329 ILE A CA 1
ATOM 2698 C C . ILE A 1 329 ? -21.456 -7.207 19.361 1.00 89.19 329 ILE A C 1
ATOM 2700 O O . ILE A 1 329 ? -21.040 -7.957 18.493 1.00 89.19 329 ILE A O 1
ATOM 2704 N N . ASP A 1 330 ? -21.136 -5.915 19.390 1.00 90.12 330 ASP A N 1
ATOM 2705 C CA . ASP A 1 330 ? -20.190 -5.368 18.409 1.00 90.12 330 ASP A CA 1
ATOM 2706 C C . ASP A 1 330 ? -18.740 -5.732 18.813 1.00 90.12 330 ASP A C 1
ATOM 2708 O O . ASP A 1 330 ? -18.286 -5.396 19.915 1.00 90.12 330 ASP A O 1
ATOM 2712 N N . GLU A 1 331 ? -18.000 -6.395 17.924 1.00 95.69 331 GLU A N 1
ATOM 2713 C CA . GLU A 1 331 ? -16.564 -6.664 18.018 1.00 95.69 331 GLU A CA 1
ATOM 2714 C C . GLU A 1 331 ? -15.768 -5.586 17.268 1.00 95.69 331 GLU A C 1
ATOM 2716 O O . GLU A 1 331 ? -15.744 -5.509 16.040 1.00 95.69 331 GLU A O 1
ATOM 2721 N N . ILE A 1 332 ? -15.096 -4.728 18.033 1.00 95.75 332 ILE A N 1
ATOM 2722 C CA . ILE A 1 332 ? -14.470 -3.496 17.554 1.00 95.75 332 ILE A CA 1
ATOM 2723 C C . ILE A 1 332 ? -12.959 -3.669 17.546 1.00 95.75 332 ILE A C 1
ATOM 2725 O O . ILE A 1 332 ? -12.343 -3.762 18.614 1.00 95.75 332 ILE A O 1
ATOM 2729 N N . ILE A 1 333 ? -12.332 -3.634 16.371 1.00 96.81 333 ILE A N 1
ATOM 2730 C CA . ILE A 1 333 ? -10.869 -3.614 16.300 1.00 96.81 333 ILE A CA 1
ATOM 2731 C C . ILE A 1 333 ? -10.342 -2.178 16.429 1.00 96.81 333 ILE A C 1
ATOM 2733 O O . ILE A 1 333 ? -10.785 -1.269 15.724 1.00 96.81 333 ILE A O 1
ATOM 2737 N N . LEU A 1 334 ? -9.401 -1.960 17.354 1.00 94.88 334 LEU A N 1
ATOM 2738 C CA . LEU A 1 334 ? -8.822 -0.649 17.678 1.00 94.88 334 LEU A CA 1
ATOM 2739 C C . LEU A 1 334 ? -7.297 -0.679 17.628 1.00 94.88 334 LEU A C 1
ATOM 2741 O O . LEU A 1 334 ? -6.666 -1.718 17.826 1.00 94.88 334 LEU A O 1
ATOM 2745 N N . SER A 1 335 ? -6.694 0.494 17.423 1.00 90.50 335 SER A N 1
ATOM 2746 C CA . SER A 1 335 ? -5.242 0.649 17.528 1.00 90.50 335 SER A CA 1
ATOM 2747 C C . SER A 1 335 ? -4.756 0.340 18.946 1.00 90.50 335 SER A C 1
ATOM 2749 O O . SER A 1 335 ? -5.229 0.944 19.905 1.00 90.50 335 SER A O 1
ATOM 2751 N N . ARG A 1 336 ? -3.775 -0.560 19.074 1.00 90.06 336 ARG A N 1
ATOM 2752 C CA . ARG A 1 336 ? -3.055 -0.822 20.331 1.00 90.06 336 ARG A CA 1
ATOM 2753 C C . ARG A 1 336 ? -2.141 0.345 20.707 1.00 90.06 336 ARG A C 1
ATOM 2755 O O . ARG A 1 336 ? -2.187 0.831 21.832 1.00 90.06 336 ARG A O 1
ATOM 2762 N N . SER A 1 337 ? -1.300 0.780 19.771 1.00 80.69 337 SER A N 1
ATOM 2763 C CA . SER A 1 337 ? -0.230 1.750 20.044 1.00 80.69 337 SER A CA 1
ATOM 2764 C C . SER A 1 337 ? -0.661 3.209 19.950 1.00 80.69 337 SER A C 1
ATOM 2766 O O . SER A 1 337 ? -0.020 4.063 20.556 1.00 80.69 337 SER A O 1
ATOM 2768 N N . HIS A 1 338 ? -1.775 3.479 19.270 1.00 78.00 338 HIS A N 1
ATOM 2769 C CA . HIS A 1 338 ? -2.359 4.814 19.118 1.00 78.00 338 HIS A CA 1
ATOM 2770 C C . HIS A 1 338 ? -3.835 4.800 19.542 1.00 78.00 338 HIS A C 1
ATOM 2772 O O . HIS A 1 338 ? -4.707 5.300 18.843 1.00 78.00 338 HIS A O 1
ATOM 2778 N N . ALA A 1 339 ? -4.138 4.167 20.681 1.00 78.94 339 ALA A N 1
ATOM 2779 C CA . ALA A 1 339 ? -5.509 4.075 21.187 1.00 78.94 339 ALA A CA 1
ATOM 2780 C C . ALA A 1 339 ? -6.071 5.436 21.640 1.00 78.94 339 ALA A C 1
ATOM 2782 O O . ALA A 1 339 ? -7.286 5.634 21.640 1.00 78.94 339 ALA A O 1
ATOM 2783 N N . GLY A 1 340 ? -5.206 6.364 22.071 1.00 82.19 340 GLY A N 1
ATOM 2784 C CA . GLY A 1 340 ? -5.620 7.624 22.691 1.00 82.19 340 GLY A CA 1
ATOM 2785 C C . GLY A 1 340 ? -6.640 7.389 23.812 1.00 82.19 340 GLY A C 1
ATOM 2786 O O . GLY A 1 340 ? -6.471 6.503 24.647 1.00 82.19 340 GLY A O 1
ATOM 2787 N N . HIS A 1 341 ? -7.745 8.134 23.778 1.00 84.69 341 HIS A N 1
ATOM 2788 C CA . HIS A 1 341 ? -8.864 7.984 24.714 1.00 84.69 341 HIS A CA 1
ATOM 2789 C C . HIS A 1 341 ? -9.959 7.019 24.219 1.00 84.69 341 HIS A C 1
ATOM 2791 O O . HIS A 1 341 ? -11.070 7.036 24.745 1.00 84.69 341 HIS A O 1
ATOM 2797 N N . ALA A 1 342 ? -9.695 6.175 23.213 1.00 85.31 342 ALA A N 1
ATOM 2798 C CA . ALA A 1 342 ? -10.744 5.389 22.556 1.00 85.31 342 ALA A CA 1
ATOM 2799 C C . ALA A 1 342 ? -11.522 4.464 23.499 1.00 85.31 342 ALA A C 1
ATOM 2801 O O . ALA A 1 342 ? -12.737 4.354 23.370 1.00 85.31 342 ALA A O 1
ATOM 2802 N N . HIS A 1 343 ? -10.855 3.858 24.484 1.00 86.94 343 HIS A N 1
ATOM 2803 C CA . HIS A 1 343 ? -11.515 2.998 25.469 1.00 86.94 343 HIS A CA 1
ATOM 2804 C C . HIS A 1 343 ? -12.514 3.781 26.337 1.00 86.94 343 HIS A C 1
ATOM 2806 O O . HIS A 1 343 ? -13.642 3.333 26.534 1.00 86.94 343 HIS A O 1
ATOM 2812 N N . GLU A 1 344 ? -12.126 4.967 26.820 1.00 87.38 344 GLU A N 1
ATOM 2813 C CA . GLU A 1 344 ? -13.001 5.849 27.607 1.00 87.38 344 GLU A CA 1
ATOM 2814 C C . GLU A 1 344 ? -14.176 6.361 26.770 1.00 87.38 344 GLU A C 1
ATOM 2816 O O . GLU A 1 344 ? -15.321 6.360 27.222 1.00 87.38 344 GLU A O 1
ATOM 2821 N N . ILE A 1 345 ? -13.893 6.772 25.532 1.00 88.56 345 ILE A N 1
ATOM 2822 C CA . ILE A 1 345 ? -14.896 7.277 24.597 1.00 88.56 345 ILE A CA 1
ATOM 2823 C C . ILE A 1 345 ? -15.926 6.184 24.287 1.00 88.56 345 ILE A C 1
ATOM 2825 O O . ILE A 1 345 ? -17.125 6.431 24.401 1.00 88.56 345 ILE A O 1
ATOM 2829 N N . LEU A 1 346 ? -15.484 4.965 23.960 1.00 90.88 346 LEU A N 1
ATOM 2830 C CA . LEU A 1 346 ? -16.388 3.852 23.667 1.00 90.88 346 LEU A CA 1
ATOM 2831 C C . LEU A 1 346 ? -17.225 3.448 24.876 1.00 90.88 346 LEU A C 1
ATOM 2833 O O . LEU A 1 346 ? -18.413 3.191 24.711 1.00 90.88 346 LEU A O 1
ATOM 2837 N N . LYS A 1 347 ? -16.657 3.481 26.086 1.00 90.06 347 LYS A N 1
ATOM 2838 C CA . LYS A 1 347 ? -17.419 3.236 27.316 1.00 90.06 347 LYS A CA 1
ATOM 2839 C C . LYS A 1 347 ? -18.583 4.223 27.465 1.00 90.06 347 LYS A C 1
ATOM 2841 O O . LYS A 1 347 ? -19.690 3.820 27.809 1.00 90.06 347 LYS A O 1
ATOM 2846 N N . ASN A 1 348 ? -18.362 5.499 27.147 1.00 87.50 348 ASN A N 1
ATOM 2847 C CA . ASN A 1 348 ? -19.410 6.525 27.193 1.00 87.50 348 ASN A CA 1
ATOM 2848 C C . ASN A 1 348 ? -20.441 6.389 26.059 1.00 87.50 348 ASN A C 1
ATOM 2850 O O . ASN A 1 348 ? -21.617 6.694 26.260 1.00 87.50 348 ASN A O 1
ATOM 2854 N N . VAL A 1 349 ? -20.004 5.940 24.879 1.00 88.69 349 VAL A N 1
ATOM 2855 C CA . VAL A 1 349 ? -20.842 5.757 23.681 1.00 88.69 349 VAL A CA 1
ATOM 2856 C C . VAL A 1 349 ? -21.743 4.530 23.800 1.00 88.69 349 VAL A C 1
ATOM 2858 O O . VAL A 1 349 ? -22.927 4.606 23.482 1.00 88.69 349 VAL A O 1
ATOM 2861 N N . TYR A 1 350 ? -21.206 3.407 24.278 1.00 90.31 350 TYR A N 1
ATOM 2862 C CA . TYR A 1 350 ? -21.958 2.161 24.426 1.00 90.31 350 TYR A CA 1
ATOM 2863 C C . TYR A 1 350 ? -22.777 2.111 25.717 1.00 90.31 350 TYR A C 1
ATOM 2865 O O . TYR A 1 350 ? -23.844 1.497 25.719 1.00 90.31 350 TYR A O 1
ATOM 2873 N N . ARG A 1 351 ? -22.345 2.805 26.781 1.00 88.06 351 ARG A N 1
ATOM 2874 C CA . ARG A 1 351 ? -22.991 2.796 28.105 1.00 88.06 351 ARG A CA 1
ATOM 2875 C C . ARG A 1 351 ? -23.213 1.360 28.593 1.00 88.06 351 ARG A C 1
ATOM 2877 O O . ARG A 1 351 ? -22.243 0.678 28.904 1.00 88.06 351 ARG A O 1
ATOM 2884 N N . ASP A 1 352 ? -24.466 0.909 28.608 1.00 86.19 352 ASP A N 1
ATOM 2885 C CA . ASP A 1 352 ? -24.880 -0.413 29.082 1.00 86.19 352 ASP A CA 1
ATOM 2886 C C . ASP A 1 352 ? -24.932 -1.469 27.961 1.00 86.19 352 ASP A C 1
ATOM 2888 O O . ASP A 1 352 ? -25.156 -2.650 28.228 1.00 86.19 352 ASP A O 1
ATOM 2892 N N . LYS A 1 353 ? -24.744 -1.072 26.693 1.00 87.25 353 LYS A N 1
ATOM 2893 C CA . LYS A 1 353 ? -24.680 -2.013 25.568 1.00 87.25 353 LYS A CA 1
ATOM 2894 C C . LYS A 1 353 ? -23.389 -2.824 25.637 1.00 87.25 353 LYS A C 1
ATOM 2896 O O . LYS A 1 353 ? -22.318 -2.277 25.886 1.00 87.25 353 LYS A O 1
ATOM 2901 N N . GLN A 1 354 ? -23.485 -4.119 25.352 1.00 90.25 354 GLN A N 1
ATOM 2902 C CA . GLN A 1 354 ? -22.318 -4.993 25.289 1.00 90.25 354 GLN A CA 1
ATOM 2903 C C . GLN A 1 354 ? -21.538 -4.781 23.988 1.00 90.25 354 GLN A C 1
ATOM 2905 O O . GLN A 1 354 ? -22.118 -4.691 22.907 1.00 90.25 354 GLN A O 1
ATOM 2910 N N . TYR A 1 355 ? -20.217 -4.723 24.115 1.00 94.06 355 TYR A N 1
ATOM 2911 C CA . TYR A 1 355 ? -19.262 -4.653 23.015 1.00 94.06 355 TYR A CA 1
ATOM 2912 C C . TYR A 1 355 ? -17.940 -5.282 23.458 1.00 94.06 355 TYR A C 1
ATOM 2914 O O . TYR A 1 355 ? -17.664 -5.400 24.656 1.00 94.06 355 TYR A O 1
ATOM 2922 N N . LYS A 1 356 ? -17.104 -5.667 22.496 1.00 95.06 356 LYS A N 1
ATOM 2923 C CA . LYS A 1 356 ? -15.781 -6.245 22.738 1.00 95.06 356 LYS A CA 1
ATOM 2924 C C . LYS A 1 356 ? -14.734 -5.459 21.967 1.00 95.06 356 LYS A C 1
ATOM 2926 O O . LYS A 1 356 ? -14.886 -5.221 20.777 1.00 95.06 356 LYS A O 1
ATOM 2931 N N . ILE A 1 357 ? -13.658 -5.067 22.645 1.00 95.12 357 ILE A N 1
ATOM 2932 C CA . ILE A 1 357 ? -12.511 -4.419 22.003 1.00 95.12 357 ILE A CA 1
ATOM 2933 C C . ILE A 1 357 ? -11.463 -5.476 21.660 1.00 95.12 357 ILE A C 1
ATOM 2935 O O . ILE A 1 357 ? -11.058 -6.263 22.515 1.00 95.12 357 ILE A O 1
ATOM 2939 N N . ILE A 1 358 ? -10.986 -5.438 20.420 1.00 96.31 358 ILE A N 1
ATOM 2940 C CA . ILE A 1 358 ? -9.875 -6.235 19.907 1.00 96.31 358 ILE A CA 1
ATOM 2941 C C . ILE A 1 358 ? -8.699 -5.275 19.652 1.00 96.31 358 ILE A C 1
ATOM 2943 O O . ILE A 1 358 ? -8.711 -4.523 18.676 1.00 96.31 358 ILE A O 1
ATOM 2947 N N . PRO A 1 359 ? -7.683 -5.224 20.530 1.00 95.50 359 PRO A N 1
ATOM 2948 C CA . PRO A 1 359 ? -6.527 -4.359 20.320 1.00 95.50 359 PRO A CA 1
ATOM 2949 C C . PRO A 1 359 ? -5.565 -4.975 19.295 1.00 95.50 359 PRO A C 1
ATOM 2951 O O . PRO A 1 359 ? -5.090 -6.093 19.479 1.00 95.50 359 PRO A O 1
ATOM 2954 N N . ALA A 1 360 ? -5.222 -4.222 18.250 1.00 96.38 360 ALA A N 1
ATOM 2955 C CA . ALA A 1 360 ? -4.267 -4.642 17.224 1.00 96.38 360 ALA A CA 1
ATOM 2956 C C . ALA A 1 360 ? -3.410 -3.473 16.712 1.00 96.38 360 ALA A C 1
ATOM 2958 O O . ALA A 1 360 ? -3.808 -2.303 16.749 1.00 96.38 360 ALA A O 1
ATOM 2959 N N . ALA A 1 361 ? -2.211 -3.781 16.225 1.00 95.50 361 ALA A N 1
ATOM 2960 C CA . ALA A 1 361 ? -1.339 -2.811 15.568 1.00 95.50 361 ALA A CA 1
ATOM 2961 C C . ALA A 1 361 ? -1.431 -2.911 14.044 1.00 95.50 361 ALA A C 1
ATOM 2963 O O . ALA A 1 361 ? -2.079 -3.820 13.540 1.00 95.50 361 ALA A O 1
ATOM 2964 N N . GLY A 1 362 ? -0.848 -1.938 13.341 1.00 95.88 362 GLY A N 1
ATOM 2965 C CA . GLY A 1 362 ? -0.872 -1.834 11.877 1.00 95.88 362 GLY A CA 1
ATOM 2966 C C . GLY A 1 362 ? -2.248 -1.494 11.304 1.00 95.88 362 GLY A C 1
ATOM 2967 O O . GLY A 1 362 ? -3.250 -2.149 11.612 1.00 95.88 362 GLY A O 1
ATOM 2968 N N . SER A 1 363 ? -2.380 -0.402 10.559 1.00 96.50 363 SER A N 1
ATOM 2969 C CA . SER A 1 363 ? -3.652 -0.055 9.904 1.00 96.50 363 SER A CA 1
ATOM 2970 C C . SER A 1 363 ? -4.015 -1.070 8.813 1.00 96.50 363 SER A C 1
ATOM 2972 O O . SER A 1 363 ? -5.192 -1.439 8.694 1.00 96.50 363 SER A O 1
ATOM 2974 N N . GLY A 1 364 ? -3.011 -1.589 8.097 1.00 97.19 364 GLY A N 1
ATOM 2975 C CA . GLY A 1 364 ? -3.170 -2.665 7.123 1.00 97.19 364 GLY A CA 1
ATOM 2976 C C . GLY A 1 364 ? -3.706 -3.928 7.779 1.00 97.19 364 GLY A C 1
ATOM 2977 O O . GLY A 1 364 ? -4.760 -4.432 7.388 1.00 97.19 364 GLY A O 1
ATOM 2978 N N . TYR A 1 365 ? -3.056 -4.374 8.858 1.00 97.94 365 TYR A N 1
ATOM 2979 C CA . TYR A 1 365 ? -3.480 -5.557 9.608 1.00 97.94 365 TYR A CA 1
ATOM 2980 C C . TYR A 1 365 ? -4.920 -5.434 10.110 1.00 97.94 365 TYR A C 1
ATOM 2982 O O . TYR A 1 365 ? -5.728 -6.329 9.870 1.00 97.94 365 TYR A O 1
ATOM 2990 N N . LYS A 1 366 ? -5.281 -4.307 10.741 1.00 98.00 366 LYS A N 1
ATOM 2991 C CA . LYS A 1 366 ? -6.646 -4.093 11.252 1.00 98.00 366 LYS A CA 1
ATOM 2992 C C . LYS A 1 366 ? -7.711 -4.176 10.160 1.00 98.00 366 LYS A C 1
ATOM 2994 O O . LYS A 1 366 ? -8.782 -4.728 10.397 1.00 98.00 366 LYS A O 1
ATOM 2999 N N . THR A 1 367 ? -7.410 -3.666 8.968 1.00 97.50 367 THR A N 1
ATOM 3000 C CA . THR A 1 367 ? -8.334 -3.737 7.829 1.00 97.50 367 THR A CA 1
ATOM 3001 C C . THR A 1 367 ? -8.448 -5.158 7.280 1.00 97.50 367 THR A C 1
ATOM 3003 O O . THR A 1 367 ? -9.543 -5.606 6.953 1.00 97.50 367 THR A O 1
ATOM 3006 N N . VAL A 1 368 ? -7.345 -5.912 7.242 1.00 96.00 368 VAL A N 1
ATOM 3007 C CA . VAL A 1 368 ? -7.387 -7.337 6.878 1.00 96.00 368 VAL A CA 1
ATOM 3008 C C . VAL A 1 368 ? -8.241 -8.132 7.870 1.00 96.00 368 VAL A C 1
ATOM 3010 O O . VAL A 1 368 ? -9.032 -8.960 7.442 1.00 96.00 368 VAL A O 1
ATOM 3013 N N . GLN A 1 369 ? -8.167 -7.846 9.174 1.00 96.31 369 GLN A N 1
ATOM 3014 C CA . GLN A 1 369 ? -8.968 -8.565 10.175 1.00 96.31 369 GLN A CA 1
ATOM 3015 C C . GLN A 1 369 ? -10.484 -8.391 9.995 1.00 96.31 369 GLN A C 1
ATOM 3017 O O . GLN A 1 369 ? -11.225 -9.347 10.201 1.00 96.31 369 GLN A O 1
ATOM 3022 N N . ILE A 1 370 ? -10.962 -7.212 9.579 1.00 95.31 370 ILE A N 1
ATOM 3023 C CA . ILE A 1 370 ? -12.400 -7.030 9.295 1.00 95.31 370 ILE A CA 1
ATOM 3024 C C . ILE A 1 370 ? -12.822 -7.688 7.974 1.00 95.31 370 ILE A C 1
ATOM 3026 O O . ILE A 1 370 ? -13.959 -8.131 7.848 1.00 95.31 370 ILE A O 1
ATOM 3030 N N . LEU A 1 371 ? -11.917 -7.784 6.994 1.00 92.00 371 LEU A N 1
ATOM 3031 C CA . LEU A 1 371 ? -12.151 -8.512 5.740 1.00 92.00 371 LEU A CA 1
ATOM 3032 C C . LEU A 1 371 ? -12.208 -10.028 5.956 1.00 92.00 371 LEU A C 1
ATOM 3034 O O . LEU A 1 371 ? -12.936 -10.722 5.257 1.00 92.00 371 LEU A O 1
ATOM 3038 N N . GLU A 1 372 ? -11.461 -10.524 6.940 1.00 91.38 372 GLU A N 1
ATOM 3039 C CA . GLU A 1 372 ? -11.465 -11.921 7.389 1.00 91.38 372 GLU A CA 1
ATOM 3040 C C . GLU A 1 372 ? -12.556 -12.218 8.426 1.00 91.38 372 GLU A C 1
ATOM 3042 O O . GLU A 1 372 ? -12.580 -13.310 8.986 1.00 91.38 372 GLU A O 1
ATOM 3047 N N . GLU A 1 373 ? -13.451 -11.256 8.685 1.00 90.81 373 GLU A N 1
ATOM 3048 C CA . GLU A 1 373 ? -14.592 -11.398 9.601 1.00 90.81 373 GLU A CA 1
ATOM 3049 C C . GLU A 1 373 ? -14.183 -11.716 11.054 1.00 90.81 373 GLU A C 1
ATOM 3051 O O . GLU A 1 373 ? -14.972 -12.245 11.830 1.00 90.81 373 GLU A O 1
ATOM 3056 N N . TYR A 1 374 ? -12.953 -11.364 11.448 1.00 92.62 374 TYR A N 1
ATOM 3057 C CA . TYR A 1 374 ? -12.464 -11.495 12.828 1.00 92.62 374 TYR A CA 1
ATOM 3058 C C . TYR A 1 374 ? -12.958 -10.366 13.750 1.00 92.62 374 TYR A C 1
ATOM 3060 O O . TYR A 1 374 ? -12.863 -10.456 14.972 1.00 92.62 374 TYR A O 1
ATOM 3068 N N . ALA A 1 375 ? -13.436 -9.271 13.163 1.00 94.75 375 ALA A N 1
ATOM 3069 C CA . ALA A 1 375 ? -14.069 -8.159 13.857 1.00 94.75 375 ALA A CA 1
ATOM 3070 C C . ALA A 1 375 ? -15.146 -7.546 12.955 1.00 94.75 375 ALA A C 1
ATOM 3072 O O . ALA A 1 375 ? -15.030 -7.584 11.727 1.00 94.75 375 ALA A O 1
ATOM 3073 N N . ASP A 1 376 ? -16.157 -6.919 13.551 1.00 94.81 376 ASP A N 1
ATOM 3074 C CA . ASP A 1 376 ? -17.268 -6.319 12.809 1.00 94.81 376 ASP A CA 1
ATOM 3075 C C . ASP A 1 376 ? -16.852 -5.055 12.060 1.00 94.81 376 ASP A C 1
ATOM 3077 O O . ASP A 1 376 ? -17.298 -4.793 10.935 1.00 94.81 376 ASP A O 1
ATOM 3081 N N . TYR A 1 377 ? -16.021 -4.235 12.705 1.00 96.94 377 TYR A N 1
ATOM 3082 C CA . TYR A 1 377 ? -15.534 -2.987 12.134 1.00 96.94 377 TYR A CA 1
ATOM 3083 C C . TYR A 1 377 ? -14.256 -2.481 12.803 1.00 96.94 377 TYR A C 1
ATOM 3085 O O . TYR A 1 377 ? -13.960 -2.756 13.968 1.00 96.94 377 TYR A O 1
ATOM 3093 N N . TYR A 1 378 ? -13.510 -1.687 12.038 1.00 97.81 378 TYR A N 1
ATOM 3094 C CA . TYR A 1 378 ? -12.312 -0.988 12.476 1.00 97.81 378 TYR A CA 1
ATOM 3095 C C . TYR A 1 378 ? -12.652 0.478 12.738 1.00 97.81 378 TYR A C 1
ATOM 3097 O O . TYR A 1 378 ? -13.173 1.177 11.868 1.00 97.81 378 TYR A O 1
ATOM 3105 N N . LEU A 1 379 ? -12.344 0.936 13.952 1.00 96.94 379 LEU A N 1
ATOM 3106 C CA . LEU A 1 379 ? -12.524 2.315 14.385 1.00 96.94 379 LEU A CA 1
ATOM 3107 C C . LEU A 1 379 ? -11.171 2.946 14.743 1.00 96.94 379 LEU A C 1
ATOM 3109 O O . LEU A 1 379 ? -10.391 2.395 15.523 1.00 96.94 379 LEU A O 1
ATOM 3113 N N . HIS A 1 380 ? -10.903 4.134 14.205 1.00 95.19 380 HIS A N 1
ATOM 3114 C CA . HIS A 1 380 ? -9.705 4.914 14.511 1.00 95.19 380 HIS A CA 1
ATOM 3115 C C . HIS A 1 380 ? -10.100 6.331 14.937 1.00 95.19 380 HIS A C 1
ATOM 3117 O O . HIS A 1 380 ? -10.804 7.022 14.206 1.00 95.19 380 HIS A O 1
ATOM 3123 N N . LEU A 1 381 ? -9.669 6.772 16.124 1.00 92.00 381 LEU A N 1
ATOM 3124 C CA . LEU A 1 381 ? -10.121 8.040 16.729 1.00 92.00 381 LEU A CA 1
ATOM 3125 C C . LEU A 1 381 ? -9.021 9.104 16.861 1.00 92.00 381 LEU A C 1
ATOM 3127 O O . LEU A 1 381 ? -9.298 10.239 17.247 1.00 92.00 381 LEU A O 1
ATOM 3131 N N . THR A 1 382 ? -7.772 8.744 16.584 1.00 89.31 382 THR A N 1
ATOM 3132 C CA . THR A 1 382 ? -6.628 9.664 16.561 1.00 89.31 382 THR A CA 1
ATOM 3133 C C . THR A 1 382 ? -6.332 10.130 15.133 1.00 89.31 382 THR A C 1
ATOM 3135 O O . THR A 1 382 ? -6.878 9.568 14.186 1.00 89.31 382 THR A O 1
ATOM 3138 N N . PRO A 1 383 ? -5.494 11.158 14.929 1.00 91.06 383 PRO A N 1
ATOM 3139 C CA . PRO A 1 383 ? -5.006 11.473 13.592 1.00 91.06 383 PRO A CA 1
ATOM 3140 C C . PRO A 1 383 ? -4.268 10.279 12.968 1.00 91.06 383 PRO A C 1
ATOM 3142 O O . PRO A 1 383 ? -3.436 9.666 13.633 1.00 91.06 383 PRO A O 1
ATOM 3145 N N . ILE A 1 384 ? -4.557 9.981 11.700 1.00 93.31 384 ILE A N 1
ATOM 3146 C CA . ILE A 1 384 ? -3.915 8.918 10.903 1.00 93.31 384 ILE A CA 1
ATOM 3147 C C . ILE A 1 384 ? -3.466 9.485 9.553 1.00 93.31 384 ILE A C 1
ATOM 3149 O O . ILE A 1 384 ? -4.093 10.422 9.046 1.00 93.31 384 ILE A O 1
ATOM 3153 N N . LYS A 1 385 ? -2.372 8.984 8.972 1.00 94.94 385 LYS A N 1
ATOM 3154 C CA . LYS A 1 385 ? -1.839 9.509 7.709 1.00 94.94 385 LYS A CA 1
ATOM 3155 C C . LYS A 1 385 ? -2.470 8.804 6.508 1.00 94.94 385 LYS A C 1
ATOM 3157 O O . LYS A 1 385 ? -2.964 7.686 6.595 1.00 94.94 385 LYS A O 1
ATOM 3162 N N . LYS A 1 386 ? -2.459 9.459 5.346 1.00 96.94 386 LYS A N 1
ATOM 3163 C CA . LYS A 1 386 ? -3.065 8.912 4.117 1.00 96.94 386 LYS A CA 1
ATOM 3164 C C . LYS A 1 386 ? -2.384 7.637 3.606 1.00 96.94 386 LYS A C 1
ATOM 3166 O O . LYS A 1 386 ? -3.085 6.758 3.107 1.00 96.94 386 LYS A O 1
ATOM 3171 N N . TRP A 1 387 ? -1.062 7.510 3.734 1.00 97.00 387 TRP A N 1
ATOM 3172 C CA . TRP A 1 387 ? -0.341 6.293 3.332 1.00 97.00 387 TRP A CA 1
ATOM 3173 C C . TRP A 1 387 ? -0.717 5.077 4.197 1.00 97.00 387 TRP A C 1
ATOM 3175 O O . TRP A 1 387 ? -0.843 3.988 3.646 1.00 97.00 387 TRP A O 1
ATOM 3185 N N . ASP A 1 388 ? -1.069 5.283 5.474 1.00 97.50 388 ASP A N 1
ATOM 3186 C CA . ASP A 1 388 ? -1.584 4.231 6.368 1.00 97.50 388 ASP A CA 1
ATOM 3187 C C . ASP A 1 388 ? -2.954 3.683 5.914 1.00 97.50 388 ASP A C 1
ATOM 3189 O O . ASP A 1 388 ? -3.373 2.600 6.323 1.00 97.50 388 ASP A O 1
ATOM 3193 N N . VAL A 1 389 ? -3.711 4.460 5.129 1.00 98.19 389 VAL A N 1
ATOM 3194 C CA . VAL A 1 389 ? -5.135 4.202 4.845 1.00 98.19 389 VAL A CA 1
ATOM 3195 C C . VAL A 1 389 ? -5.394 3.868 3.378 1.00 98.19 389 VAL A C 1
ATOM 3197 O O . VAL A 1 389 ? -6.332 3.135 3.089 1.00 98.19 389 VAL A O 1
ATOM 3200 N N . CYS A 1 390 ? -4.577 4.353 2.441 1.00 98.50 390 CYS A N 1
ATOM 3201 C CA . CYS A 1 390 ? -4.849 4.228 1.004 1.00 98.50 390 CYS A CA 1
ATOM 3202 C C . CYS A 1 390 ? -4.980 2.778 0.527 1.00 98.50 390 CYS A C 1
ATOM 3204 O O . CYS A 1 390 ? -6.006 2.408 -0.045 1.00 98.50 390 CYS A O 1
ATOM 3206 N N . ALA A 1 391 ? -3.960 1.946 0.765 1.00 98.50 391 ALA A N 1
ATOM 3207 C CA . ALA A 1 391 ? -3.975 0.563 0.288 1.00 98.50 391 ALA A CA 1
ATOM 3208 C C . ALA A 1 391 ? -5.076 -0.265 0.977 1.00 98.50 391 ALA A C 1
ATOM 3210 O O . ALA A 1 391 ? -5.808 -0.969 0.276 1.00 98.50 391 ALA A O 1
ATOM 3211 N N . PRO A 1 392 ? -5.271 -0.144 2.308 1.00 98.31 392 PRO A N 1
ATOM 3212 C CA . PRO A 1 392 ? -6.404 -0.773 2.977 1.00 98.31 392 PRO A CA 1
ATOM 3213 C C . PRO A 1 392 ? -7.778 -0.322 2.454 1.00 98.31 392 PRO A C 1
ATOM 3215 O O . PRO A 1 392 ? -8.656 -1.169 2.290 1.00 98.31 392 PRO A O 1
ATOM 3218 N N . ASP A 1 393 ? -7.969 0.969 2.149 1.00 98.00 393 ASP A N 1
ATOM 3219 C CA . ASP A 1 393 ? -9.223 1.489 1.577 1.00 98.00 393 ASP A CA 1
ATOM 3220 C C . ASP A 1 393 ? -9.490 0.888 0.187 1.00 98.00 393 ASP A C 1
ATOM 3222 O O . ASP A 1 393 ? -10.576 0.364 -0.064 1.00 98.00 393 ASP A O 1
ATOM 3226 N N . ALA A 1 394 ? -8.482 0.862 -0.696 1.00 96.31 394 ALA A N 1
ATOM 3227 C CA . ALA A 1 394 ? -8.600 0.240 -2.020 1.00 96.31 394 ALA A CA 1
ATOM 3228 C C . ALA A 1 394 ? -9.044 -1.229 -1.918 1.00 96.31 394 ALA A C 1
ATOM 3230 O O . ALA A 1 394 ? -9.985 -1.648 -2.595 1.00 96.31 394 ALA A O 1
ATOM 3231 N N . ILE A 1 395 ? -8.402 -2.001 -1.032 1.00 96.31 395 ILE A N 1
ATOM 3232 C CA . ILE A 1 395 ? -8.719 -3.420 -0.836 1.00 96.31 395 ILE A CA 1
ATOM 3233 C C . ILE A 1 395 ? -10.134 -3.596 -0.301 1.00 96.31 395 ILE A C 1
ATOM 3235 O O . ILE A 1 395 ? -10.875 -4.445 -0.800 1.00 96.31 395 ILE A O 1
ATOM 3239 N N . LEU A 1 396 ? -10.524 -2.794 0.689 1.00 94.62 396 LEU A N 1
ATOM 3240 C CA . LEU A 1 396 ? -11.846 -2.882 1.289 1.00 94.62 396 LEU A CA 1
ATOM 3241 C C . LEU A 1 396 ? -12.947 -2.530 0.277 1.00 94.62 396 LEU A C 1
ATOM 3243 O O . LEU A 1 396 ? -13.923 -3.270 0.177 1.00 94.62 396 LEU A O 1
ATOM 3247 N N . ARG A 1 397 ? -12.775 -1.464 -0.518 1.00 92.19 397 ARG A N 1
ATOM 3248 C CA . ARG A 1 397 ? -13.737 -1.043 -1.557 1.00 92.19 397 ARG A CA 1
ATOM 3249 C C . ARG A 1 397 ? -13.871 -2.048 -2.688 1.00 92.19 397 ARG A C 1
ATOM 3251 O O . ARG A 1 397 ? -14.991 -2.344 -3.100 1.00 92.19 397 ARG A O 1
ATOM 3258 N N . ALA A 1 398 ? -12.753 -2.585 -3.176 1.00 89.25 398 ALA A N 1
ATOM 3259 C CA . ALA A 1 398 ? -12.769 -3.660 -4.167 1.00 89.25 398 ALA A CA 1
ATOM 3260 C C . ALA A 1 398 ? -13.535 -4.871 -3.623 1.00 89.25 398 ALA A C 1
ATOM 3262 O O . ALA A 1 398 ? -14.249 -5.551 -4.355 1.00 89.25 398 ALA A O 1
ATOM 3263 N N . ASN A 1 399 ? -13.469 -5.058 -2.301 1.00 88.19 399 ASN A N 1
ATOM 3264 C CA . ASN A 1 399 ? -14.219 -6.072 -1.597 1.00 88.19 399 ASN A CA 1
ATOM 3265 C C . ASN A 1 399 ? -15.659 -5.666 -1.201 1.00 88.19 399 ASN A C 1
ATOM 3267 O O . ASN A 1 399 ? -16.300 -6.412 -0.476 1.00 88.19 399 ASN A O 1
ATOM 3271 N N . HIS A 1 400 ? -16.227 -4.573 -1.728 1.00 88.38 400 HIS A N 1
ATOM 3272 C CA . HIS A 1 400 ? -17.562 -4.032 -1.383 1.00 88.38 400 HIS A CA 1
ATOM 3273 C C . HIS A 1 400 ? -17.741 -3.613 0.087 1.00 88.38 400 HIS A C 1
ATOM 3275 O O . HIS A 1 400 ? -18.852 -3.304 0.517 1.00 88.38 400 HIS A O 1
ATOM 3281 N N . GLY A 1 401 ? -16.658 -3.556 0.859 1.00 92.25 401 GLY A N 1
ATOM 3282 C CA . GLY A 1 401 ? -16.650 -2.875 2.143 1.00 92.25 401 GLY A CA 1
ATOM 3283 C C . GLY A 1 401 ? -16.617 -1.355 1.971 1.00 92.25 401 GLY A C 1
ATOM 3284 O O . GLY A 1 401 ? -16.560 -0.812 0.867 1.00 92.25 401 GLY A O 1
ATOM 3285 N N . THR A 1 402 ? -16.671 -0.639 3.089 1.00 94.88 402 THR A N 1
ATOM 3286 C CA . THR A 1 402 ? -16.731 0.826 3.115 1.00 94.88 402 THR A CA 1
ATOM 3287 C C . THR A 1 402 ? -15.752 1.382 4.134 1.00 94.88 402 THR A C 1
ATOM 3289 O O . THR A 1 402 ? -15.730 0.932 5.278 1.00 94.88 402 THR A O 1
ATOM 3292 N N . MET A 1 403 ? -14.983 2.393 3.728 1.00 97.81 403 MET A N 1
ATOM 3293 C CA . MET A 1 403 ? -14.134 3.194 4.606 1.00 97.81 403 MET A CA 1
ATOM 3294 C C . MET A 1 403 ? -14.400 4.685 4.384 1.00 97.81 403 MET A C 1
ATOM 3296 O O . MET A 1 403 ? -14.368 5.175 3.248 1.00 97.81 403 MET A O 1
ATOM 3300 N N . THR A 1 404 ? -14.666 5.406 5.471 1.00 97.69 404 THR A N 1
ATOM 3301 C CA . THR A 1 404 ? -14.904 6.857 5.470 1.00 97.69 404 THR A CA 1
ATOM 3302 C C . THR A 1 404 ? -14.360 7.492 6.742 1.00 97.69 404 THR A C 1
ATOM 3304 O O . THR A 1 404 ? -14.008 6.811 7.710 1.00 97.69 404 THR A O 1
ATOM 3307 N N . THR A 1 405 ? -14.354 8.823 6.784 1.00 96.12 405 THR A N 1
ATOM 3308 C CA . THR A 1 405 ? -14.274 9.530 8.067 1.00 96.12 405 THR A CA 1
ATOM 3309 C C . THR A 1 405 ? -15.535 9.291 8.903 1.00 96.12 405 THR A C 1
ATOM 3311 O O . THR A 1 405 ? -16.572 8.875 8.374 1.00 96.12 405 THR A O 1
ATOM 3314 N N . LEU A 1 406 ? -15.507 9.627 10.198 1.00 94.44 406 LEU A N 1
ATOM 3315 C CA . LEU A 1 406 ? -16.706 9.547 11.050 1.00 94.44 406 LEU A CA 1
ATOM 3316 C C . LEU A 1 406 ? -17.801 10.555 10.663 1.00 94.44 406 LEU A C 1
ATOM 3318 O O . LEU A 1 406 ? -18.919 10.465 11.158 1.00 94.44 406 LEU A O 1
ATOM 3322 N N . LYS A 1 407 ? -17.499 11.500 9.762 1.00 93.19 407 LYS A N 1
ATOM 3323 C CA . LYS A 1 407 ? -18.464 12.436 9.163 1.00 93.19 407 LYS A CA 1
ATOM 3324 C C . LYS A 1 407 ? -19.072 11.910 7.856 1.00 93.19 407 LYS A C 1
ATOM 3326 O O . LYS A 1 407 ? -19.666 12.688 7.116 1.00 93.19 407 LYS A O 1
ATOM 3331 N N . ASN A 1 408 ? -18.897 10.622 7.550 1.00 95.25 408 ASN A N 1
ATOM 3332 C CA . ASN A 1 408 ? -19.334 9.992 6.300 1.00 95.25 408 ASN A CA 1
ATOM 3333 C C . ASN A 1 408 ? -18.699 10.598 5.033 1.00 95.25 408 ASN A C 1
ATOM 3335 O O . ASN A 1 408 ? -19.327 10.669 3.978 1.00 95.25 408 ASN A O 1
ATOM 3339 N N . GLN A 1 409 ? -17.464 11.097 5.131 1.00 95.25 409 GLN A N 1
ATOM 3340 C CA . GLN A 1 409 ? -16.762 11.670 3.983 1.00 95.25 409 GLN A CA 1
ATOM 3341 C C . GLN A 1 409 ? -15.792 10.649 3.395 1.00 95.25 409 GLN A C 1
ATOM 3343 O O . GLN A 1 409 ? -15.023 10.011 4.121 1.00 95.25 409 GLN A O 1
ATOM 3348 N N . THR A 1 410 ? -15.806 10.516 2.070 1.00 94.81 410 THR A N 1
ATOM 3349 C CA . THR A 1 410 ? -14.801 9.741 1.339 1.00 94.81 410 THR A CA 1
ATOM 3350 C C . THR A 1 410 ? -13.432 10.397 1.460 1.00 94.81 410 THR A C 1
ATOM 3352 O O . THR A 1 410 ? -13.319 11.624 1.452 1.00 94.81 410 THR A O 1
ATOM 3355 N N . ILE A 1 411 ? -12.387 9.582 1.521 1.00 95.31 411 ILE A N 1
ATOM 3356 C CA . ILE A 1 411 ? -11.014 10.057 1.675 1.00 95.31 411 ILE A CA 1
ATOM 3357 C C . ILE A 1 411 ? -10.434 10.332 0.287 1.00 95.31 411 ILE A C 1
ATOM 3359 O O . ILE A 1 411 ? -10.493 9.483 -0.598 1.00 95.31 411 ILE A O 1
ATOM 3363 N N . SER A 1 412 ? -9.889 11.534 0.101 1.00 94.81 412 SER A N 1
ATOM 3364 C CA . SER A 1 412 ? -9.171 11.913 -1.118 1.00 94.81 412 SER A CA 1
ATOM 3365 C C . SER A 1 412 ? -7.671 11.702 -0.937 1.00 94.81 412 SER A C 1
ATOM 3367 O O . SER A 1 412 ? -7.061 12.239 -0.004 1.00 94.81 412 SER A O 1
ATOM 3369 N N . TYR A 1 413 ? -7.069 10.977 -1.872 1.00 96.12 413 TYR A N 1
ATOM 3370 C CA . TYR A 1 413 ? -5.640 10.674 -1.932 1.00 96.12 413 TYR A CA 1
ATOM 3371 C C . TYR A 1 413 ? -4.951 11.536 -2.992 1.00 96.12 413 TYR A C 1
ATOM 3373 O O . TYR A 1 413 ? -4.208 11.056 -3.845 1.00 96.12 413 TYR A O 1
ATOM 3381 N N . ASP A 1 414 ? -5.234 12.836 -2.945 1.00 94.62 414 ASP A N 1
ATOM 3382 C CA . ASP A 1 414 ? -4.585 13.834 -3.787 1.00 94.62 414 ASP A CA 1
ATOM 3383 C C . ASP A 1 414 ? -3.114 14.008 -3.395 1.00 94.62 414 ASP A C 1
ATOM 3385 O O . ASP A 1 414 ? -2.811 14.406 -2.267 1.00 94.62 414 ASP A O 1
ATOM 3389 N N . HIS A 1 415 ? -2.205 13.721 -4.328 1.00 89.94 415 HIS A N 1
ATOM 3390 C CA . HIS A 1 415 ? -0.763 13.859 -4.126 1.00 89.94 415 HIS A CA 1
ATOM 3391 C C . HIS A 1 415 ? -0.327 15.317 -3.911 1.00 89.94 415 HIS A C 1
ATOM 3393 O O . HIS A 1 415 ? 0.746 15.563 -3.364 1.00 89.94 415 HIS A O 1
ATOM 3399 N N . GLN A 1 416 ? -1.158 16.285 -4.315 1.00 90.38 416 GLN A N 1
ATOM 3400 C CA . GLN A 1 416 ? -0.899 17.716 -4.139 1.00 90.38 416 GLN A CA 1
ATOM 3401 C C . GLN A 1 416 ? -1.388 18.249 -2.785 1.00 90.38 416 GLN A C 1
ATOM 3403 O O . GLN A 1 416 ? -1.063 19.381 -2.410 1.00 90.38 416 GLN A O 1
ATOM 3408 N N . ASP A 1 417 ? -2.166 17.463 -2.035 1.00 87.81 417 ASP A N 1
ATOM 3409 C CA . ASP A 1 417 ? -2.679 17.888 -0.739 1.00 87.81 417 ASP A CA 1
ATOM 3410 C C . ASP A 1 417 ? -1.544 17.983 0.285 1.00 87.81 417 ASP A C 1
ATOM 3412 O O . ASP A 1 417 ? -0.901 16.999 0.646 1.00 87.81 417 ASP A O 1
ATOM 3416 N N . LYS A 1 418 ? -1.318 19.190 0.807 1.00 83.38 418 LYS A N 1
ATOM 3417 C CA . LYS A 1 418 ? -0.314 19.435 1.850 1.00 83.38 418 LYS A CA 1
ATOM 3418 C C . LYS A 1 418 ? -0.714 18.822 3.194 1.00 83.38 418 LYS A C 1
ATOM 3420 O O . LYS A 1 418 ? 0.139 18.671 4.073 1.00 83.38 418 LYS A O 1
ATOM 3425 N N . ASN A 1 419 ? -1.996 18.511 3.399 1.00 86.75 419 ASN A N 1
ATOM 3426 C CA . ASN A 1 419 ? -2.484 17.882 4.613 1.00 86.75 419 ASN A CA 1
ATOM 3427 C C . ASN A 1 419 ? -2.561 16.358 4.461 1.00 86.75 419 ASN A C 1
ATOM 3429 O O . ASN A 1 419 ? -3.555 15.790 4.023 1.00 86.75 419 ASN A O 1
ATOM 3433 N N . MET A 1 420 ? -1.507 15.687 4.917 1.00 89.69 420 MET A N 1
ATOM 3434 C CA . MET A 1 420 ? -1.413 14.225 4.884 1.00 89.69 420 MET A CA 1
ATOM 3435 C C . MET A 1 420 ? -2.199 13.528 6.003 1.00 89.69 420 MET A C 1
ATOM 3437 O O . MET A 1 420 ? -2.194 12.303 6.062 1.00 89.69 420 MET A O 1
ATOM 3441 N N . LEU A 1 421 ? -2.851 14.286 6.895 1.00 92.50 421 LEU A N 1
ATOM 3442 C CA . LEU A 1 421 ? -3.560 13.763 8.062 1.00 92.50 421 LEU A CA 1
ATOM 3443 C C . LEU A 1 421 ? -5.073 13.721 7.856 1.00 92.50 421 LEU A C 1
ATOM 3445 O O . LEU A 1 421 ? -5.689 14.712 7.461 1.00 92.50 421 LEU A O 1
ATOM 3449 N N . ILE A 1 422 ? -5.665 12.606 8.264 1.00 93.00 422 ILE A N 1
ATOM 3450 C CA . ILE A 1 422 ? -7.097 12.427 8.481 1.00 93.00 422 ILE A CA 1
ATOM 3451 C C . ILE A 1 422 ? -7.346 12.613 9.980 1.00 93.00 422 ILE A C 1
ATOM 3453 O O . ILE A 1 422 ? -6.870 11.825 10.795 1.00 93.00 422 ILE A O 1
ATOM 3457 N N . THR A 1 423 ? -8.059 13.675 10.354 1.00 91.25 423 THR A N 1
ATOM 3458 C CA . THR A 1 423 ? -8.273 14.059 11.765 1.00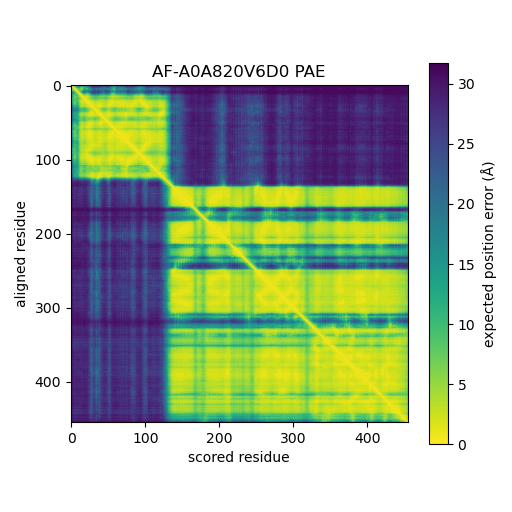 91.25 423 THR A CA 1
ATOM 3459 C C . THR A 1 423 ? -9.689 13.800 12.269 1.00 91.25 423 THR A C 1
ATOM 3461 O O . THR A 1 423 ? -9.911 13.773 13.474 1.00 91.25 423 THR A O 1
ATOM 3464 N N . ASP A 1 424 ? -10.645 13.576 11.368 1.00 90.00 424 ASP A N 1
ATOM 3465 C CA . ASP A 1 424 ? -12.067 13.384 11.690 1.00 90.00 424 ASP A CA 1
ATOM 3466 C C . ASP A 1 424 ? -12.410 11.941 12.112 1.00 90.00 424 ASP A C 1
ATOM 3468 O O . ASP A 1 424 ? -13.567 11.521 12.058 1.00 90.00 424 ASP A O 1
ATOM 3472 N N . GLY A 1 425 ? -11.398 11.169 12.515 1.00 92.19 425 GLY A N 1
ATOM 3473 C CA . GLY A 1 425 ? -11.493 9.731 12.744 1.00 92.19 425 GLY A CA 1
ATOM 3474 C C . GLY A 1 425 ? -11.758 8.933 11.464 1.00 92.19 425 GLY A C 1
ATOM 3475 O O . GLY A 1 425 ? -11.987 9.489 10.389 1.00 92.19 425 GLY A O 1
ATOM 3476 N N . LEU A 1 426 ? -11.718 7.612 11.591 1.00 96.38 426 LEU A N 1
ATOM 3477 C CA . LEU A 1 426 ? -11.905 6.648 10.510 1.00 96.38 426 LEU A CA 1
ATOM 3478 C C . LEU A 1 426 ? -12.853 5.544 10.974 1.00 96.38 426 LEU A C 1
ATOM 3480 O O . LEU A 1 426 ? -12.697 5.022 12.082 1.00 96.38 426 LEU A O 1
ATOM 3484 N N . LEU A 1 427 ? -13.784 5.160 10.107 1.00 97.69 427 LEU A N 1
ATOM 3485 C CA . LEU A 1 427 ? -14.595 3.958 10.248 1.00 97.69 427 LEU A CA 1
ATOM 3486 C C . LEU A 1 427 ? -14.412 3.095 9.004 1.00 97.69 427 LEU A C 1
ATOM 3488 O O . LEU A 1 427 ? -14.540 3.590 7.885 1.00 97.69 427 LEU A O 1
ATOM 3492 N N . ALA A 1 428 ? -14.150 1.809 9.206 1.00 98.00 428 ALA A N 1
ATOM 3493 C CA . ALA A 1 428 ? -14.070 0.820 8.143 1.00 98.00 428 ALA A CA 1
ATOM 3494 C C . ALA A 1 428 ? -14.926 -0.405 8.481 1.00 98.00 428 ALA A C 1
ATOM 3496 O O . ALA A 1 428 ? -14.851 -0.934 9.589 1.00 98.00 428 ALA A O 1
ATOM 3497 N N . THR A 1 429 ? -15.739 -0.853 7.528 1.00 96.44 429 THR A N 1
ATOM 3498 C CA . THR A 1 429 ? -16.705 -1.949 7.688 1.00 96.44 429 THR A CA 1
ATOM 3499 C C . THR A 1 429 ? -16.685 -2.863 6.469 1.00 96.44 429 THR A C 1
ATOM 3501 O O . THR A 1 429 ? -16.580 -2.372 5.346 1.00 96.44 429 THR A O 1
ATOM 3504 N N . TYR A 1 430 ? -16.860 -4.171 6.671 1.00 92.69 430 TYR A N 1
ATOM 3505 C CA . TYR A 1 430 ? -17.038 -5.133 5.577 1.00 92.69 430 TYR A CA 1
ATOM 3506 C C . TYR A 1 430 ? -18.488 -5.636 5.497 1.00 92.69 430 TYR A C 1
ATOM 3508 O O . TYR A 1 430 ? -19.260 -5.115 4.700 1.00 92.69 430 TYR A O 1
ATOM 3516 N N . LYS A 1 431 ? -18.902 -6.568 6.367 1.00 88.75 431 LYS A N 1
ATOM 3517 C CA . LYS A 1 431 ? -20.288 -7.085 6.408 1.00 88.75 431 LYS A CA 1
ATOM 3518 C C . LYS A 1 431 ? -21.222 -6.329 7.357 1.00 88.75 431 LYS A C 1
ATOM 3520 O O . LYS A 1 431 ? -22.429 -6.565 7.363 1.00 88.75 431 LYS A O 1
ATOM 3525 N N . ARG A 1 432 ? -20.697 -5.408 8.166 1.00 89.62 432 ARG A N 1
ATOM 3526 C CA . ARG A 1 432 ? -21.489 -4.580 9.085 1.00 89.62 432 ARG A CA 1
ATOM 3527 C C . ARG A 1 432 ? -22.059 -3.356 8.361 1.00 89.62 432 ARG A C 1
ATOM 3529 O O . ARG A 1 432 ? -21.353 -2.703 7.598 1.00 89.62 432 ARG A O 1
ATOM 3536 N N . ASN A 1 433 ? -23.326 -3.009 8.619 1.00 92.00 433 ASN A N 1
ATOM 3537 C CA . ASN A 1 433 ? -23.953 -1.828 8.009 1.00 92.00 433 ASN A CA 1
ATOM 3538 C C . ASN A 1 433 ? -23.259 -0.525 8.451 1.00 92.00 433 ASN A C 1
ATOM 3540 O O . ASN A 1 433 ? -23.398 -0.085 9.594 1.00 92.00 433 ASN A O 1
ATOM 3544 N N . HIS A 1 434 ? -22.553 0.095 7.506 1.00 94.31 434 HIS A N 1
ATOM 3545 C CA . HIS A 1 434 ? -21.768 1.307 7.712 1.00 94.31 434 HIS A CA 1
ATOM 3546 C C . HIS A 1 434 ? -22.610 2.506 8.173 1.00 94.31 434 HIS A C 1
ATOM 3548 O O . HIS A 1 434 ? -22.275 3.179 9.147 1.00 94.31 434 HIS A O 1
ATOM 3554 N N . ASN A 1 435 ? -23.743 2.750 7.509 1.00 94.31 435 ASN A N 1
ATOM 3555 C CA . ASN A 1 435 ? -24.606 3.897 7.794 1.00 94.31 435 ASN A CA 1
ATOM 3556 C C . ASN A 1 435 ? -25.301 3.777 9.154 1.00 94.31 435 ASN A C 1
ATOM 3558 O O . ASN A 1 435 ? -25.495 4.784 9.833 1.00 94.31 435 ASN A O 1
ATOM 3562 N N . ASP A 1 436 ? -25.662 2.561 9.566 1.00 93.38 436 ASP A N 1
ATOM 3563 C CA . ASP A 1 436 ? -26.251 2.328 10.887 1.00 93.38 436 ASP A CA 1
ATOM 3564 C C . ASP A 1 436 ? -25.243 2.633 12.005 1.00 93.38 436 ASP A C 1
ATOM 3566 O O . ASP A 1 436 ? -25.608 3.253 13.006 1.00 93.38 436 ASP A O 1
ATOM 3570 N N . LEU A 1 437 ? -23.970 2.257 11.823 1.00 93.75 437 LEU A N 1
ATOM 3571 C CA . LEU A 1 437 ? -22.899 2.588 12.767 1.00 93.75 437 LEU A CA 1
ATOM 3572 C C . LEU A 1 437 ? -22.629 4.093 12.829 1.00 93.75 437 LEU A C 1
ATOM 3574 O O . LEU A 1 437 ? -22.527 4.644 13.922 1.00 93.75 437 LEU A O 1
ATOM 3578 N N . LEU A 1 438 ? -22.576 4.779 11.683 1.00 94.62 438 LEU A N 1
ATOM 3579 C CA . LEU A 1 438 ? -22.411 6.235 11.655 1.00 94.62 438 LEU A CA 1
ATOM 3580 C C . LEU A 1 438 ? -23.552 6.952 12.387 1.00 94.62 438 LEU A C 1
ATOM 3582 O O . LEU A 1 438 ? -23.286 7.793 13.243 1.00 94.62 438 LEU A O 1
ATOM 3586 N N . LYS A 1 439 ? -24.810 6.564 12.132 1.00 93.44 439 LYS A N 1
ATOM 3587 C CA . LYS A 1 439 ? -25.977 7.101 12.855 1.00 93.44 439 LYS A CA 1
ATOM 3588 C C . LYS A 1 439 ? -25.896 6.827 14.354 1.00 93.44 439 LYS A C 1
ATOM 3590 O O . LYS A 1 439 ? -26.242 7.691 15.157 1.00 93.44 439 LYS A O 1
ATOM 3595 N N . PHE A 1 440 ? -25.441 5.637 14.745 1.00 92.00 440 PHE A N 1
ATOM 3596 C CA . PHE A 1 440 ? -25.226 5.305 16.151 1.00 92.00 440 PHE A CA 1
ATOM 3597 C C . PHE A 1 440 ? -24.162 6.209 16.790 1.00 92.00 440 PHE A C 1
ATOM 3599 O O . PHE A 1 440 ? -24.390 6.737 17.878 1.00 92.00 440 PHE A O 1
ATOM 3606 N N . PHE A 1 441 ? -23.031 6.441 16.124 1.00 92.44 441 PHE A N 1
ATOM 3607 C CA . PHE A 1 441 ? -21.975 7.316 16.636 1.00 92.44 441 PHE A CA 1
ATOM 3608 C C . PHE A 1 441 ? -22.384 8.789 16.688 1.00 92.44 441 PHE A C 1
ATOM 3610 O O . PHE A 1 441 ? -22.038 9.479 17.651 1.00 92.44 441 PHE A O 1
ATOM 3617 N N . GLU A 1 442 ? -23.151 9.256 15.703 1.00 89.81 442 GLU A N 1
ATOM 3618 C CA . GLU A 1 442 ? -23.734 10.597 15.686 1.00 89.81 442 GLU A CA 1
ATOM 3619 C C . GLU A 1 442 ? -24.704 10.785 16.861 1.00 89.81 442 GLU A C 1
ATOM 3621 O O . GLU A 1 442 ? -24.522 11.694 17.673 1.00 89.81 442 GLU A O 1
ATOM 3626 N N . ALA A 1 443 ? -25.665 9.870 17.035 1.00 87.88 443 ALA A N 1
ATOM 3627 C CA . ALA A 1 443 ? -26.626 9.900 18.141 1.00 87.88 443 ALA A CA 1
ATOM 3628 C C . ALA A 1 443 ? -25.949 9.827 19.524 1.00 87.88 443 ALA A C 1
ATOM 3630 O O . ALA A 1 443 ? -26.414 10.432 20.493 1.00 87.88 443 ALA A O 1
ATOM 3631 N N . SER A 1 444 ? -24.821 9.120 19.615 1.00 86.06 444 SER A N 1
ATOM 3632 C CA . SER A 1 444 ? -24.018 8.993 20.833 1.00 86.06 444 SER A CA 1
ATOM 3633 C C . SER A 1 444 ? -23.016 10.138 21.047 1.00 86.06 444 SER A C 1
ATOM 3635 O O . SER A 1 444 ? -22.248 10.090 22.007 1.00 86.06 444 SER A O 1
ATOM 3637 N N . ASN A 1 445 ? -23.017 11.182 20.206 1.00 83.81 445 ASN A N 1
ATOM 3638 C CA . ASN A 1 445 ? -22.101 12.330 20.281 1.00 83.81 445 ASN A CA 1
ATOM 3639 C C . ASN A 1 445 ? -20.604 11.947 20.262 1.00 83.81 445 ASN A C 1
ATOM 3641 O O . ASN A 1 445 ? -19.782 12.637 20.872 1.00 83.81 445 ASN A O 1
ATOM 3645 N N . LEU A 1 446 ? -20.225 10.875 19.552 1.00 83.88 446 LEU A N 1
ATOM 3646 C CA . LEU A 1 446 ? -18.840 10.380 19.490 1.00 83.88 446 LEU A CA 1
ATOM 3647 C C . LEU A 1 446 ? -17.849 11.502 19.134 1.00 83.88 446 LEU A C 1
ATOM 3649 O O . LEU A 1 446 ? -16.862 11.712 19.836 1.00 83.88 446 LEU A O 1
ATOM 3653 N N . THR A 1 447 ? -18.144 12.275 18.087 1.00 78.50 447 THR A N 1
ATOM 3654 C CA . THR A 1 447 ? -17.274 13.351 17.585 1.00 78.50 447 THR A CA 1
ATOM 3655 C C . THR A 1 447 ? -17.034 14.446 18.627 1.00 78.50 447 THR A C 1
ATOM 3657 O O . THR A 1 447 ? -15.937 14.994 18.714 1.00 78.50 447 THR A O 1
ATOM 3660 N N . ARG A 1 448 ? -18.020 14.726 19.490 1.00 77.56 448 ARG A N 1
ATOM 3661 C CA . ARG A 1 448 ? -17.860 15.676 20.600 1.00 77.56 448 ARG A CA 1
ATOM 3662 C C . ARG A 1 448 ? -16.847 15.169 21.625 1.00 77.56 448 ARG A C 1
ATOM 3664 O O . ARG A 1 448 ? -16.014 15.951 22.075 1.00 77.56 448 ARG A O 1
ATOM 3671 N N . TYR A 1 449 ? -16.896 13.882 21.970 1.00 77.25 449 TYR A N 1
ATOM 3672 C CA . TYR A 1 449 ? -15.933 13.279 22.895 1.00 77.25 449 TYR A CA 1
ATOM 3673 C C . TYR A 1 449 ? -14.509 13.270 22.330 1.00 77.25 449 TYR A C 1
ATOM 3675 O O . TYR A 1 449 ? -13.562 13.482 23.084 1.00 77.25 449 TYR A O 1
ATOM 3683 N N . ILE A 1 450 ? -14.357 13.081 21.014 1.00 76.88 450 ILE A N 1
ATOM 3684 C CA . ILE A 1 450 ? -13.058 13.188 20.334 1.00 76.88 450 ILE A CA 1
ATOM 3685 C C . ILE A 1 450 ? -12.500 14.606 20.496 1.00 76.88 450 ILE A C 1
ATOM 3687 O O . ILE A 1 450 ? -11.387 14.767 20.993 1.00 76.88 450 ILE A O 1
ATOM 3691 N N . HIS A 1 451 ? -13.286 15.636 20.162 1.00 75.06 451 HIS A N 1
ATOM 3692 C CA . HIS A 1 451 ? -12.839 17.028 20.269 1.00 75.06 451 HIS A CA 1
ATOM 3693 C C . HIS A 1 451 ? -12.482 17.433 21.705 1.00 75.06 451 HIS A C 1
ATOM 3695 O O . HIS A 1 451 ? -11.433 18.029 21.904 1.00 75.06 451 HIS A O 1
ATOM 3701 N N . GLN A 1 452 ? -13.290 17.050 22.703 1.00 72.88 452 GLN A N 1
ATOM 3702 C CA . GLN A 1 452 ? -13.032 17.351 24.124 1.00 72.88 452 GLN A CA 1
ATOM 3703 C C . GLN A 1 452 ? -11.735 16.741 24.674 1.00 72.88 452 GLN A C 1
ATOM 3705 O O . GLN A 1 452 ? -11.246 17.184 25.707 1.00 72.88 452 GLN A O 1
ATOM 3710 N N . LYS A 1 453 ? -11.228 15.682 24.039 1.00 69.56 453 LYS A N 1
ATOM 3711 C CA . LYS A 1 453 ? -10.034 14.945 24.471 1.00 69.56 453 LYS A CA 1
ATOM 3712 C C . LYS A 1 453 ? -8.801 15.231 23.608 1.00 69.56 453 LYS A C 1
ATOM 3714 O O . LYS A 1 453 ? -7.723 14.737 23.935 1.00 69.56 453 LYS A O 1
ATOM 3719 N N . GLN A 1 454 ? -8.973 15.950 22.497 1.00 61.75 454 GLN A N 1
ATOM 3720 C CA . GLN A 1 454 ? -7.900 16.401 21.602 1.00 61.75 454 GLN A CA 1
ATOM 3721 C C . GLN A 1 454 ? -7.551 17.888 21.796 1.00 61.75 454 GLN A C 1
ATOM 3723 O O . GLN A 1 454 ? -6.457 18.292 21.404 1.00 61.75 454 GLN A O 1
ATOM 3728 N N . SER A 1 455 ? -8.462 18.682 22.376 1.00 49.31 455 SER A N 1
ATOM 3729 C CA . SER A 1 455 ? -8.204 20.013 22.954 1.00 49.31 455 SER A CA 1
ATOM 3730 C C . SER A 1 455 ? -7.518 19.902 24.307 1.00 49.31 455 SER A C 1
ATOM 3732 O O . SER A 1 455 ? -6.621 20.729 24.574 1.00 49.31 455 SER A O 1
#

Radius of gyration: 28.18 Å; Cα contacts (8 Å, |Δi|>4): 896; chains: 1; bounding box: 72×44×74 Å

Mean predicted aligned error: 15.12 Å

Sequence (455 aa):
MTGNHYEKDSNKLRFFDDDGYRQRAACICVRNQHEDEILLITSHRDKSSWIFPGGGVEPNESTIDAAHRELYEEAGAKGRILRELGVFENLERKHRTTVFVVYVEEEYDDWDDKRLIDRQRHWKSSPIQTVEIDNDDDINLVDLFNHAFKLTYQSGQAIKIIKNTKNNLKKILKKQPFKNLQSEPVTMADFISHSIITNGLKNKFRNLQIISEEKDAISNQEFQLIEKELNVRNKFPDIPFIQNDKNFMTVPLSSAAVWVDPLDATKEFTEDLLQYVMVMLCITIEKKPTIGILYAPFTNKFTWAWVGVDHSSIKRDENILLEVHKPSIDEIILSRSHAGHAHEILKNVYRDKQYKIIPAAGSGYKTVQILEEYADYYLHLTPIKKWDVCAPDAILRANHGTMTTLKNQTISYDHQDKNMLITDGLLATYKRNHNDLLKFFEASNLTRYIHQKQS

Solvent-accessible surface area (backbone atoms only — not comparable to full-atom values): 25025 Å² total; per-residue (Å²): 143,85,74,72,52,79,51,85,56,91,95,46,71,43,34,27,46,93,88,64,28,35,38,24,10,24,33,52,31,19,77,51,93,64,32,60,32,31,47,31,24,40,34,92,93,42,73,90,41,75,37,62,35,50,44,67,23,46,89,96,49,49,59,66,55,28,23,52,50,26,29,29,43,56,59,19,33,44,58,50,79,75,45,76,78,48,75,47,76,38,82,92,78,34,34,36,32,40,33,30,33,25,43,52,77,44,79,49,97,72,35,58,31,41,74,77,69,68,44,49,71,47,78,39,74,37,92,54,84,56,63,64,84,54,65,87,57,44,40,53,49,66,62,50,47,57,50,50,53,52,32,44,52,52,25,29,52,48,38,53,51,54,72,69,39,94,73,59,74,85,54,74,41,69,45,80,57,61,94,88,42,79,64,46,65,43,44,66,46,37,37,49,16,37,46,47,38,54,51,55,44,40,75,52,42,72,83,56,46,73,49,52,79,71,86,68,82,69,58,72,68,65,50,50,57,51,51,55,56,49,69,76,66,73,71,79,74,85,72,85,82,72,82,82,61,73,88,80,47,59,43,50,31,89,41,37,35,38,34,25,25,42,45,37,31,49,61,36,53,7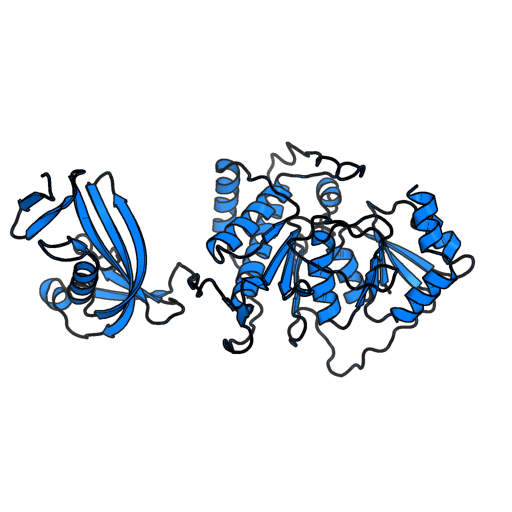6,68,72,43,43,89,31,27,28,26,35,36,15,40,22,50,77,29,34,57,30,30,10,38,37,30,26,51,78,77,70,42,73,49,37,18,30,46,96,46,103,50,55,69,68,89,74,67,91,86,57,76,82,66,69,52,79,72,95,48,55,35,37,33,31,45,56,88,63,38,83,63,47,70,63,50,47,48,67,52,45,61,89,55,67,65,44,83,43,75,39,51,22,61,52,44,48,47,49,37,25,73,69,65,76,24,47,29,33,51,42,74,48,73,43,47,52,46,58,41,36,17,43,43,5,30,35,46,41,67,70,18,48,61,28,30,62,81,74,40,76,76,75,61,48,88,82,54,86,70,53,63,44,68,65,23,38,39,35,24,42,48,31,62,59,68,62,52,45,52,50,39,58,76,48,43,46,70,58,54,48,51,72,73,73,108

Secondary structure (DSSP, 8-state):
----EEEEETTEEEEE-TTSPEEEEEEEEESSTT--EEEEEE-SS-TT-EE--EEEPPTT--HHHHHHHHHHHHH-EEEEEEEEEEEEEETTTTEEEEEEEEEEEEE-SS-HHHHHH---EEEEE-SS-------TTEEEHHHHHHHHHHHHHHHHHHHHHHHHSTTTTTT-EEPPPSTTPPPPEE-HHHHHHHHHHHHHHHHH-TT-EEEES--PPPPHHHHHHHHHHHHHH--PPPP-PPP--TTSSEEEGGGEEEEEEEEETHHHHHTT-GGG-EEEEEEEETTEEEEEEEEETTTTEEEEEETTSS-BSS---TT-----B--SSEEEEEESTT-TTHHHHHHHHHTTS-EEEEEE--HHHHHHHHHTTSSSEEEE-S-EEHHHHHHHHHHHHHTT-EEEETTSPPPP--TT-S--EE-S-EEEESSB-HHHHHHHHHHTTHHHHHHHHH-